Protein AF-A0A7X7FCU6-F1 (afdb_monomer)

Radius of gyration: 30.04 Å; Cα contacts (8 Å, |Δi|>4): 718; chains: 1; bounding box: 66×54×107 Å

Structure (mmCIF, N/CA/C/O backbone):
data_AF-A0A7X7FCU6-F1
#
_entry.id   AF-A0A7X7FCU6-F1
#
loop_
_atom_site.group_PDB
_atom_site.id
_atom_site.type_symbol
_atom_site.label_atom_id
_atom_site.label_alt_id
_atom_site.label_comp_id
_atom_site.label_asym_id
_atom_site.label_entity_id
_atom_site.label_seq_id
_atom_site.pdbx_PDB_ins_code
_atom_site.Cartn_x
_atom_site.Cartn_y
_atom_site.Cartn_z
_atom_site.occupancy
_atom_site.B_iso_or_equiv
_atom_site.auth_seq_id
_atom_site.auth_comp_id
_atom_site.auth_asym_id
_atom_site.auth_atom_id
_atom_site.pdbx_PDB_model_num
ATOM 1 N N . MET A 1 1 ? 33.255 39.180 -41.221 1.00 35.75 1 MET A N 1
ATOM 2 C CA . MET A 1 1 ? 31.821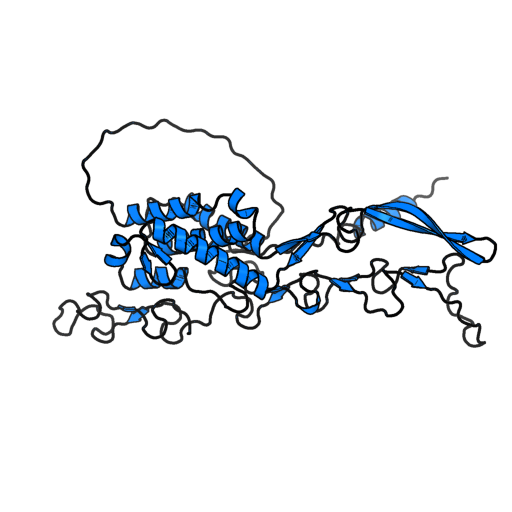 39.451 -41.461 1.00 35.75 1 MET A CA 1
ATOM 3 C C . MET A 1 1 ? 31.044 38.322 -40.812 1.00 35.75 1 MET A C 1
ATOM 5 O O . MET A 1 1 ? 31.053 37.208 -41.315 1.00 35.75 1 MET A O 1
ATOM 9 N N . SER A 1 2 ? 30.526 38.581 -39.615 1.00 33.03 2 SER A N 1
ATOM 10 C CA . SER A 1 2 ? 30.066 37.566 -38.664 1.00 33.03 2 SER A CA 1
ATOM 11 C C . SER A 1 2 ? 28.538 37.571 -38.629 1.00 33.03 2 SER A C 1
ATOM 13 O O . SER A 1 2 ? 27.945 38.571 -38.236 1.00 33.03 2 SER A O 1
ATOM 15 N N . HIS A 1 3 ? 27.906 36.486 -39.081 1.00 32.19 3 HIS A N 1
ATOM 16 C CA . HIS A 1 3 ? 26.445 36.361 -39.124 1.00 32.19 3 HIS A CA 1
ATOM 17 C C . HIS A 1 3 ? 25.851 36.168 -37.709 1.00 32.19 3 HIS A C 1
ATOM 19 O O . HIS A 1 3 ? 26.297 35.272 -36.987 1.00 32.19 3 HIS A O 1
ATOM 25 N N . PRO A 1 4 ? 24.833 36.954 -37.302 1.00 35.62 4 PRO A N 1
ATOM 26 C CA . PRO A 1 4 ? 24.289 36.946 -35.940 1.00 35.62 4 PRO A CA 1
ATOM 27 C C . PRO A 1 4 ? 23.236 35.853 -35.643 1.00 35.62 4 PRO A C 1
ATOM 29 O O . PRO A 1 4 ? 22.741 35.789 -34.518 1.00 35.62 4 PRO A O 1
ATOM 32 N N . ASP A 1 5 ? 22.914 34.955 -36.580 1.00 48.19 5 ASP A N 1
ATOM 33 C CA . ASP A 1 5 ? 21.757 34.047 -36.433 1.00 48.19 5 ASP A CA 1
ATOM 34 C C . ASP A 1 5 ? 22.058 32.641 -35.891 1.00 48.19 5 ASP A C 1
ATOM 36 O O . ASP A 1 5 ? 21.143 31.918 -35.494 1.00 48.19 5 ASP A O 1
ATOM 40 N N . PHE A 1 6 ? 23.327 32.243 -35.762 1.00 38.38 6 PHE A N 1
ATOM 41 C CA . PHE A 1 6 ? 23.652 30.882 -35.307 1.00 38.38 6 PHE A CA 1
ATOM 42 C C . PHE A 1 6 ? 23.440 30.680 -33.795 1.00 38.38 6 PHE A C 1
ATOM 44 O O . PHE A 1 6 ? 23.100 29.590 -33.338 1.00 38.38 6 PHE A O 1
ATOM 51 N N . ARG A 1 7 ? 23.571 31.748 -32.995 1.00 36.94 7 ARG A N 1
ATOM 52 C CA . ARG A 1 7 ? 23.389 31.679 -31.534 1.00 36.94 7 ARG A CA 1
ATOM 53 C C . ARG A 1 7 ? 21.927 31.504 -31.117 1.00 36.94 7 ARG A C 1
ATOM 55 O O . ARG A 1 7 ? 21.678 30.833 -30.125 1.00 36.94 7 ARG A O 1
ATOM 62 N N . LYS A 1 8 ? 20.959 32.021 -31.883 1.00 34.19 8 LYS A N 1
ATOM 63 C CA . LYS A 1 8 ? 19.527 31.895 -31.546 1.00 34.19 8 LYS A CA 1
ATOM 64 C C . LYS A 1 8 ? 18.968 30.497 -31.836 1.00 34.19 8 LYS A C 1
ATOM 66 O O . LYS A 1 8 ? 18.122 30.018 -31.084 1.00 34.19 8 LYS A O 1
ATOM 71 N N . ILE A 1 9 ? 19.487 29.807 -32.855 1.00 43.06 9 ILE A N 1
ATOM 72 C CA . ILE A 1 9 ? 19.059 28.441 -33.209 1.00 43.06 9 ILE A CA 1
ATOM 73 C C . ILE A 1 9 ? 19.602 27.414 -32.201 1.00 43.06 9 ILE A C 1
ATOM 75 O O . ILE A 1 9 ? 18.880 26.502 -31.796 1.00 43.06 9 ILE A O 1
ATOM 79 N N . VAL A 1 10 ? 20.830 27.606 -31.703 1.00 36.69 10 VAL A N 1
ATOM 80 C CA . VAL A 1 10 ? 21.407 26.749 -30.649 1.00 36.69 10 VAL A CA 1
ATOM 81 C C . VAL A 1 10 ? 20.694 26.954 -29.302 1.00 36.69 10 VAL A C 1
ATOM 83 O O . VAL A 1 10 ? 20.497 25.990 -28.564 1.00 36.69 10 VAL A O 1
ATOM 86 N N . SER A 1 11 ? 20.213 28.166 -29.004 1.00 32.97 11 SER A N 1
ATOM 87 C CA . SER A 1 11 ? 19.440 28.437 -27.784 1.00 32.97 11 SER A CA 1
ATOM 88 C C . SER A 1 11 ? 18.011 27.874 -27.813 1.00 32.97 11 SER A C 1
ATOM 90 O O . SER A 1 11 ? 17.532 27.426 -26.774 1.00 32.97 11 SER A O 1
ATOM 92 N N . LEU A 1 12 ? 17.340 27.817 -28.974 1.00 28.80 12 LEU A N 1
ATOM 93 C CA . LEU A 1 12 ? 16.020 27.170 -29.081 1.00 28.80 12 LEU A CA 1
ATOM 94 C C . LEU A 1 12 ? 16.107 25.632 -29.090 1.00 28.80 12 LEU A C 1
ATOM 96 O O . LEU A 1 12 ? 15.245 24.970 -28.513 1.00 28.80 12 LEU A O 1
ATOM 100 N N . ALA A 1 13 ? 17.161 25.052 -29.675 1.00 30.17 13 ALA A N 1
ATOM 101 C CA . ALA A 1 13 ? 17.381 23.603 -29.650 1.00 30.17 13 ALA A CA 1
ATOM 102 C C . ALA A 1 13 ? 17.788 23.088 -28.254 1.00 30.17 13 ALA A C 1
ATOM 104 O O . ALA A 1 13 ? 17.401 21.986 -27.866 1.00 30.17 13 ALA A O 1
ATOM 105 N N . ALA A 1 14 ? 18.493 23.903 -27.460 1.00 28.39 14 ALA A N 1
ATOM 106 C CA . ALA A 1 14 ? 18.814 23.589 -26.066 1.00 28.39 14 ALA A CA 1
ATOM 107 C C . ALA A 1 14 ? 17.601 23.715 -25.118 1.00 28.39 14 ALA A C 1
ATOM 109 O O . ALA A 1 14 ? 17.556 23.038 -24.093 1.00 28.39 14 ALA A O 1
ATOM 110 N N . ALA A 1 15 ? 16.589 24.517 -25.471 1.00 26.52 15 ALA A N 1
ATOM 111 C CA . ALA A 1 15 ? 15.377 24.689 -24.666 1.00 26.52 15 ALA A CA 1
ATOM 112 C C . ALA A 1 15 ? 14.329 23.569 -24.859 1.00 26.52 15 ALA A C 1
ATOM 114 O O . ALA A 1 15 ? 13.521 23.334 -23.965 1.00 26.52 15 ALA A O 1
ATOM 115 N N . CYS A 1 16 ? 14.357 22.828 -25.975 1.00 26.45 16 CYS A N 1
ATOM 116 C CA . CYS A 1 16 ? 13.448 21.691 -26.210 1.00 26.45 16 CYS A CA 1
ATOM 117 C C . CYS A 1 16 ? 13.990 20.326 -25.738 1.00 26.45 16 CYS A C 1
ATOM 119 O O . CYS A 1 16 ? 13.236 19.356 -25.689 1.00 26.45 16 CYS A O 1
ATOM 121 N N . LEU A 1 17 ? 15.267 20.230 -25.353 1.00 28.34 17 LEU A N 1
ATOM 122 C CA . LEU A 1 17 ? 15.892 18.979 -24.891 1.00 28.34 17 LEU A CA 1
ATOM 123 C C . LEU A 1 17 ? 15.800 18.745 -23.371 1.00 28.34 17 LEU A C 1
ATOM 125 O O . LEU A 1 17 ? 16.254 17.712 -22.885 1.00 28.34 17 LEU A O 1
ATOM 129 N N . LEU A 1 18 ? 15.156 19.645 -22.620 1.00 30.62 18 LEU A N 1
ATOM 130 C CA . LEU A 1 18 ? 15.002 19.547 -21.159 1.00 30.62 18 LEU A CA 1
ATOM 131 C C . LEU A 1 18 ? 13.584 19.170 -20.682 1.00 30.62 18 LEU A C 1
ATOM 133 O O . LEU A 1 18 ? 13.337 19.140 -19.481 1.00 30.62 18 LEU A O 1
ATOM 137 N N . ALA A 1 19 ? 12.660 18.816 -21.584 1.00 30.84 19 ALA A N 1
ATOM 138 C CA . ALA A 1 19 ? 11.262 18.508 -21.236 1.00 30.84 19 ALA A CA 1
ATOM 139 C C . ALA A 1 19 ? 10.865 17.017 -21.332 1.00 30.84 19 ALA A C 1
ATOM 141 O O . ALA A 1 19 ? 9.687 16.688 -21.252 1.00 30.84 19 ALA A O 1
ATOM 142 N N . CYS A 1 20 ? 11.817 16.090 -21.480 1.00 32.16 20 CYS A N 1
ATOM 143 C CA . CYS A 1 20 ? 11.556 14.640 -21.428 1.00 32.16 20 CYS A CA 1
ATOM 144 C C . CYS A 1 20 ? 12.294 13.959 -20.268 1.00 32.16 20 CYS A C 1
ATOM 146 O O . CYS A 1 20 ? 12.734 12.815 -20.369 1.00 32.16 20 CYS A O 1
ATOM 148 N N . GLY A 1 21 ? 12.405 14.651 -19.133 1.00 32.69 21 GLY A N 1
ATOM 149 C CA . GLY A 1 21 ? 12.575 13.964 -17.863 1.00 32.69 21 GLY A CA 1
ATOM 150 C C . GLY A 1 21 ? 11.294 13.186 -17.585 1.00 32.69 21 GLY A C 1
ATOM 151 O O . GLY A 1 21 ? 10.327 13.754 -17.090 1.00 32.69 21 GLY A O 1
ATOM 152 N N . ALA A 1 22 ? 11.261 11.898 -17.932 1.00 39.56 22 ALA A N 1
ATOM 153 C CA . ALA A 1 22 ? 10.244 10.978 -17.444 1.00 39.56 22 ALA A CA 1
ATOM 154 C C . ALA A 1 22 ? 10.436 10.827 -15.929 1.00 39.56 22 ALA A C 1
ATOM 156 O O . ALA A 1 22 ? 11.054 9.873 -15.452 1.00 39.56 22 ALA A O 1
ATOM 157 N N . ILE A 1 23 ? 9.946 11.813 -15.174 1.00 38.31 23 ILE A N 1
ATOM 158 C CA . ILE A 1 23 ? 9.822 11.739 -13.727 1.00 38.31 23 ILE A CA 1
ATOM 159 C C . ILE A 1 23 ? 8.982 10.490 -13.487 1.00 38.31 23 ILE A C 1
ATOM 161 O O . ILE A 1 23 ? 7.818 10.421 -13.884 1.00 38.31 23 ILE A O 1
ATOM 165 N N . ALA A 1 24 ? 9.596 9.457 -12.908 1.00 42.31 24 ALA A N 1
ATOM 166 C CA . ALA A 1 24 ? 8.836 8.387 -12.297 1.00 42.31 24 ALA A CA 1
ATOM 167 C C . ALA A 1 24 ? 7.866 9.075 -11.343 1.00 42.31 24 ALA A C 1
ATOM 169 O O . ALA A 1 24 ? 8.321 9.655 -10.362 1.00 42.31 24 ALA A O 1
ATOM 170 N N . GLN A 1 25 ? 6.572 9.095 -11.668 1.00 53.72 25 GLN A N 1
ATOM 171 C CA . GLN A 1 25 ? 5.583 9.602 -10.734 1.00 53.72 25 GLN A CA 1
ATOM 172 C C . 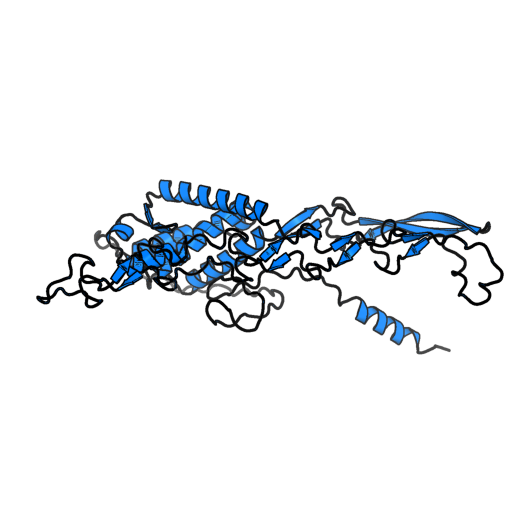GLN A 1 25 ? 5.650 8.674 -9.526 1.00 53.72 25 GLN A C 1
ATOM 174 O O . GLN A 1 25 ? 5.141 7.550 -9.554 1.00 53.72 25 GLN A O 1
ATOM 179 N N . SER A 1 26 ? 6.378 9.116 -8.502 1.00 59.16 26 SER A N 1
ATOM 180 C CA . SER A 1 26 ? 6.321 8.535 -7.177 1.00 59.16 26 SER A CA 1
ATOM 181 C C . SER A 1 26 ? 4.860 8.515 -6.755 1.00 59.16 26 SER A C 1
ATOM 183 O O . SER A 1 26 ? 4.061 9.362 -7.171 1.00 59.16 26 SER A O 1
ATOM 185 N N . LEU A 1 27 ? 4.478 7.515 -5.966 1.00 69.00 27 LEU A N 1
ATOM 186 C CA . LEU A 1 27 ? 3.142 7.507 -5.395 1.00 69.00 27 LEU A CA 1
ATOM 187 C C . LEU A 1 27 ? 2.974 8.812 -4.615 1.00 69.00 27 LEU A C 1
ATOM 189 O O . LEU A 1 27 ? 3.807 9.141 -3.767 1.00 69.00 27 LEU A O 1
ATOM 193 N N . VAL A 1 28 ? 1.914 9.563 -4.911 1.00 76.50 28 VAL A N 1
ATOM 194 C CA . VAL A 1 28 ? 1.540 10.719 -4.099 1.00 76.50 28 VAL A CA 1
ATOM 195 C C . VAL A 1 28 ? 0.860 10.156 -2.863 1.00 76.50 28 VAL A C 1
ATOM 197 O O . VAL A 1 28 ? -0.347 9.937 -2.843 1.00 76.50 28 VAL A O 1
ATOM 200 N N . VAL A 1 29 ? 1.659 9.829 -1.855 1.00 80.06 29 VAL A N 1
ATOM 201 C CA . VAL A 1 29 ? 1.170 9.286 -0.591 1.00 80.06 29 VAL A CA 1
ATOM 202 C C . VAL A 1 29 ? 0.922 10.444 0.365 1.00 80.06 29 VAL A C 1
ATOM 204 O O . VAL A 1 29 ? 1.811 11.254 0.610 1.00 80.06 29 VAL A O 1
ATOM 207 N N . CYS A 1 30 ? -0.292 10.534 0.900 1.00 81.12 30 CYS A N 1
ATOM 208 C CA . CYS A 1 30 ? -0.664 11.579 1.841 1.00 81.12 30 CYS A CA 1
ATOM 209 C C . CYS A 1 30 ? 0.222 11.515 3.096 1.00 81.12 30 CYS A C 1
ATOM 211 O O . CYS A 1 30 ? 0.239 10.474 3.755 1.00 81.12 30 CYS A O 1
ATOM 213 N N . PRO A 1 31 ? 0.891 12.608 3.499 1.00 77.75 31 PRO A N 1
ATOM 214 C CA . PRO A 1 31 ? 1.738 12.600 4.693 1.00 77.75 31 PRO A CA 1
ATOM 215 C C . PRO A 1 31 ? 0.930 12.458 5.992 1.00 77.75 31 PRO A C 1
ATOM 217 O O . PRO A 1 31 ? 1.468 12.032 7.006 1.00 77.75 31 PRO A O 1
ATOM 220 N N . ALA A 1 32 ? -0.368 12.782 5.966 1.00 80.25 32 ALA A N 1
ATOM 221 C CA . ALA A 1 32 ? -1.230 12.744 7.146 1.00 80.25 32 ALA A CA 1
ATOM 222 C C . ALA A 1 32 ? -1.900 11.385 7.389 1.00 80.25 32 ALA A C 1
ATOM 224 O O . ALA A 1 32 ? -2.188 11.051 8.532 1.00 80.25 32 ALA A O 1
ATOM 225 N N . CYS A 1 33 ? -2.198 10.614 6.336 1.00 78.56 33 CYS A N 1
ATOM 226 C CA . CYS A 1 33 ? -2.900 9.330 6.478 1.00 78.56 33 CYS A CA 1
ATOM 227 C C . CYS A 1 33 ? -2.244 8.163 5.731 1.00 78.56 33 CYS A C 1
ATOM 229 O O . CYS A 1 33 ? -2.727 7.034 5.818 1.00 78.56 33 CYS A O 1
ATOM 231 N N . SER A 1 34 ? -1.151 8.412 5.009 1.00 79.44 34 SER A N 1
ATOM 232 C CA . SER A 1 34 ? -0.426 7.443 4.179 1.00 79.44 34 SER A CA 1
ATOM 233 C C . SER A 1 34 ? -1.253 6.773 3.080 1.00 79.44 34 SER A C 1
ATOM 235 O O . SER A 1 34 ? -0.840 5.756 2.522 1.00 79.44 34 SER A O 1
ATOM 237 N N . HIS A 1 35 ? -2.408 7.350 2.750 1.00 76.56 35 HIS A N 1
ATOM 238 C CA . HIS A 1 35 ? -3.234 6.903 1.643 1.00 76.56 35 HIS A CA 1
ATOM 239 C C . HIS A 1 35 ? -2.685 7.442 0.321 1.00 76.56 35 HIS A C 1
ATOM 241 O O . HIS A 1 35 ? -2.213 8.579 0.252 1.00 76.56 35 HIS A O 1
ATOM 247 N N . GLU A 1 36 ? -2.736 6.633 -0.731 1.00 77.19 36 GLU A N 1
ATOM 248 C CA . GLU A 1 36 ? -2.308 7.063 -2.055 1.00 77.19 36 GLU A CA 1
ATOM 249 C C . GLU A 1 36 ? -3.376 7.924 -2.721 1.00 77.19 36 GLU A C 1
ATOM 251 O O . GLU A 1 36 ? -4.536 7.546 -2.808 1.00 77.19 36 GLU A O 1
ATOM 256 N N . SER A 1 37 ? -2.976 9.087 -3.215 1.00 70.62 37 SER A N 1
ATOM 257 C CA . SER A 1 37 ? -3.841 9.957 -3.989 1.00 70.62 37 SER A CA 1
ATOM 258 C C . SER A 1 37 ? -3.637 9.739 -5.483 1.00 70.62 37 SER A C 1
ATOM 260 O O . SER A 1 37 ? -2.508 9.614 -5.969 1.00 70.62 37 SER A O 1
ATOM 262 N N . SER A 1 38 ? -4.738 9.799 -6.231 1.00 63.12 38 SER A N 1
ATOM 263 C CA . SER A 1 38 ? -4.733 9.903 -7.691 1.00 63.12 38 SER A CA 1
ATOM 264 C C . SER A 1 38 ? -4.234 11.267 -8.204 1.00 63.12 38 SER A C 1
ATOM 266 O O . SER A 1 38 ? -4.172 11.471 -9.412 1.00 63.12 38 SER A O 1
ATOM 268 N N . GLY A 1 39 ? -3.897 12.207 -7.310 1.00 64.50 39 GLY A N 1
ATOM 269 C CA . GLY A 1 39 ? -3.479 13.578 -7.621 1.00 64.50 39 GLY A CA 1
ATOM 270 C C . GLY A 1 39 ? -4.466 14.632 -7.099 1.00 64.50 39 GLY A C 1
ATOM 271 O O . GLY A 1 39 ? -5.566 14.307 -6.662 1.00 64.50 39 GLY A O 1
ATOM 272 N N . GLY A 1 40 ? -4.059 15.906 -7.115 1.00 70.06 40 GLY A N 1
ATOM 273 C CA . GLY A 1 40 ? -4.840 17.039 -6.592 1.00 70.06 40 GLY A CA 1
ATOM 274 C C . GLY A 1 40 ? -4.137 17.782 -5.452 1.00 70.06 40 GLY A C 1
ATOM 275 O O . GLY A 1 40 ? -3.024 17.431 -5.070 1.00 70.06 40 GLY A O 1
ATOM 276 N N . ASN A 1 41 ? -4.778 18.829 -4.924 1.00 81.31 41 ASN A N 1
ATOM 277 C CA . ASN A 1 41 ? -4.232 19.617 -3.808 1.00 81.31 41 ASN A CA 1
ATOM 278 C C . ASN A 1 41 ? -4.579 19.020 -2.431 1.00 81.31 41 ASN A C 1
ATOM 280 O O . ASN A 1 41 ? -3.946 19.380 -1.445 1.00 81.31 41 ASN A O 1
ATOM 284 N N . PHE A 1 42 ? -5.557 18.109 -2.362 1.00 81.50 42 PHE A N 1
ATOM 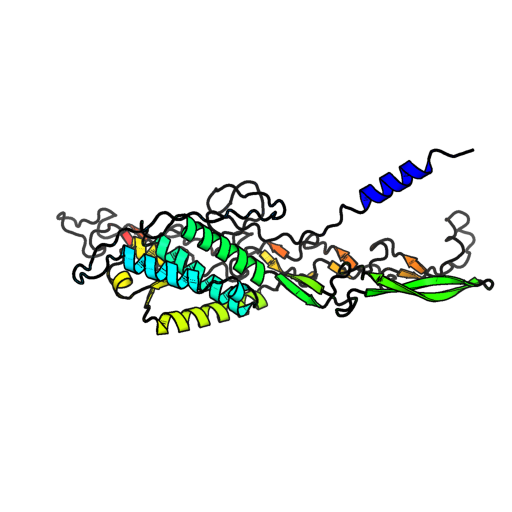285 C CA . PHE A 1 42 ? -6.055 17.510 -1.121 1.00 81.50 42 PHE A CA 1
ATOM 286 C C . PHE A 1 42 ? -6.176 15.989 -1.242 1.00 81.50 42 PHE A C 1
ATOM 288 O O . PHE A 1 42 ? -6.428 15.448 -2.320 1.00 81.50 42 PHE A O 1
ATOM 295 N N . CYS A 1 43 ? -5.993 15.295 -0.123 1.00 79.31 43 CYS A N 1
ATOM 296 C CA . CYS A 1 43 ? -6.143 13.856 -0.005 1.00 79.31 43 CYS A CA 1
ATOM 297 C C . CYS A 1 43 ? -7.623 13.482 -0.081 1.00 79.31 43 CYS A C 1
ATOM 299 O O . CYS A 1 43 ? -8.413 13.924 0.746 1.00 79.31 43 CYS A O 1
ATOM 301 N N . GLN A 1 44 ? -7.991 12.614 -1.021 1.00 76.25 44 GLN A N 1
ATOM 302 C CA . GLN A 1 44 ? -9.372 12.138 -1.156 1.00 76.25 44 GLN A CA 1
ATOM 303 C C . GLN A 1 44 ? -9.829 11.249 0.014 1.00 76.25 44 GLN A C 1
ATOM 305 O O . GLN A 1 44 ? -11.025 11.068 0.199 1.00 76.25 44 GLN A O 1
ATOM 310 N N . HIS A 1 45 ? -8.891 10.720 0.809 1.00 76.19 45 HIS A N 1
ATOM 311 C CA . HIS A 1 45 ? -9.193 9.886 1.973 1.00 76.19 45 HIS A CA 1
ATOM 312 C C . HIS A 1 45 ? -9.406 10.712 3.255 1.00 76.19 45 HIS A C 1
ATOM 314 O O . HIS A 1 45 ? -10.411 10.538 3.932 1.00 76.19 45 HIS A O 1
ATOM 320 N N . CYS A 1 46 ? -8.486 11.622 3.607 1.00 79.75 46 CYS A N 1
ATOM 321 C CA . CYS A 1 46 ? -8.578 12.385 4.865 1.00 79.75 46 CYS A CA 1
ATOM 322 C C . CYS A 1 46 ? -8.772 13.900 4.706 1.00 79.75 46 CYS A C 1
ATOM 324 O O . CYS A 1 46 ? -8.808 14.610 5.705 1.00 79.75 46 CYS A O 1
ATOM 326 N N . GLY A 1 47 ? -8.824 14.424 3.480 1.00 80.12 47 GLY A N 1
ATOM 327 C CA . GLY A 1 47 ? -8.957 15.860 3.209 1.00 80.12 47 GLY A CA 1
ATOM 328 C C . GLY A 1 47 ? -7.696 16.698 3.457 1.00 80.12 47 GLY A C 1
ATOM 329 O O . GLY A 1 47 ? -7.692 17.880 3.130 1.00 80.12 47 GLY A O 1
ATOM 330 N N . ALA A 1 48 ? -6.613 16.124 3.994 1.00 83.25 48 ALA A N 1
ATOM 331 C CA . ALA A 1 48 ? -5.372 16.859 4.253 1.00 83.25 48 ALA A CA 1
ATOM 332 C C . ALA A 1 48 ? -4.693 17.331 2.951 1.00 83.25 48 ALA A C 1
ATOM 334 O O . ALA A 1 48 ? -4.765 16.620 1.944 1.00 83.25 48 ALA A O 1
ATOM 335 N N . PRO A 1 49 ? -3.999 18.482 2.946 1.00 81.81 49 PRO A N 1
ATOM 336 C CA . PRO A 1 49 ? -3.284 18.956 1.767 1.00 81.81 49 PRO A CA 1
ATOM 337 C C . PRO A 1 49 ? -2.184 17.970 1.335 1.00 81.81 49 PRO A C 1
ATOM 339 O O . PRO A 1 49 ? -1.500 17.367 2.163 1.00 81.81 49 PRO A O 1
ATOM 342 N N . LEU A 1 50 ? -2.028 17.791 0.022 1.00 74.25 50 LEU A N 1
ATOM 343 C CA . LEU A 1 50 ? -0.966 16.987 -0.584 1.00 74.25 50 LEU A CA 1
ATOM 344 C C . LEU A 1 50 ? 0.124 17.933 -1.086 1.00 74.25 50 LEU A C 1
ATOM 346 O O . LEU A 1 50 ? -0.114 18.718 -2.005 1.00 74.25 50 LEU A O 1
ATOM 350 N N . GLU A 1 51 ? 1.318 17.879 -0.498 1.00 62.78 51 GLU A N 1
ATOM 351 C CA . GLU A 1 51 ? 2.439 18.676 -0.998 1.00 62.78 51 GLU A CA 1
ATOM 352 C C . GLU A 1 51 ? 2.858 18.190 -2.397 1.00 62.78 51 GLU A C 1
ATOM 354 O O . GLU A 1 51 ? 3.115 17.003 -2.618 1.00 62.78 51 GLU A O 1
ATOM 359 N N . LYS A 1 52 ? 2.925 19.112 -3.367 1.00 48.31 52 LYS A N 1
ATOM 360 C CA . LYS A 1 52 ? 3.464 18.839 -4.707 1.00 48.31 52 LYS A CA 1
ATOM 361 C C . LYS A 1 52 ? 4.980 18.719 -4.584 1.00 48.31 52 LYS A C 1
ATOM 363 O O . LYS A 1 52 ? 5.651 19.685 -4.242 1.00 48.31 52 LYS A O 1
ATOM 368 N N . THR A 1 53 ? 5.517 17.533 -4.838 1.00 39.25 53 THR A N 1
ATOM 369 C CA . THR A 1 53 ? 6.931 17.213 -4.624 1.00 39.25 53 THR A CA 1
ATOM 370 C C . THR A 1 53 ? 7.834 18.072 -5.521 1.00 39.25 53 THR A C 1
ATOM 372 O O . THR A 1 53 ? 7.900 17.856 -6.729 1.00 39.25 53 THR A O 1
ATOM 375 N N . ALA A 1 54 ? 8.556 19.029 -4.935 1.00 26.83 54 ALA A N 1
ATOM 376 C CA . ALA A 1 54 ? 9.831 19.499 -5.467 1.00 26.83 54 ALA A CA 1
ATOM 377 C C . ALA A 1 54 ? 10.940 18.594 -4.907 1.00 26.83 54 ALA A C 1
ATOM 379 O O . ALA A 1 54 ? 10.862 18.136 -3.768 1.00 26.83 54 ALA A O 1
ATOM 380 N N . ALA A 1 55 ? 11.934 18.291 -5.739 1.00 28.91 55 ALA A N 1
ATOM 381 C CA . ALA A 1 55 ? 13.038 17.391 -5.431 1.00 28.91 55 ALA A CA 1
ATOM 382 C C . ALA A 1 55 ? 13.702 17.704 -4.078 1.00 28.91 55 ALA A C 1
ATOM 384 O O . ALA A 1 55 ? 13.966 18.860 -3.748 1.00 28.91 55 ALA A O 1
ATOM 385 N N . ALA A 1 56 ? 13.986 16.643 -3.322 1.00 27.89 56 ALA A N 1
ATOM 386 C CA . ALA A 1 56 ? 14.673 16.694 -2.043 1.00 27.89 56 ALA A CA 1
ATOM 387 C C . ALA A 1 56 ? 15.987 17.487 -2.139 1.00 27.89 56 ALA A C 1
ATOM 389 O O . ALA A 1 56 ? 16.897 17.112 -2.877 1.00 27.89 56 ALA A O 1
ATOM 390 N N . SER A 1 57 ? 16.096 18.552 -1.345 1.00 26.39 57 SER A N 1
ATOM 391 C CA . SER A 1 57 ? 17.376 19.132 -0.949 1.00 26.39 57 SER A CA 1
ATOM 392 C C . SER A 1 57 ? 17.532 18.896 0.546 1.00 26.39 57 SER A C 1
ATOM 394 O O . SER A 1 57 ? 16.731 19.374 1.351 1.00 26.39 57 SER A O 1
ATOM 396 N N . ALA A 1 58 ? 18.521 18.076 0.889 1.00 31.59 58 ALA A N 1
ATOM 397 C CA . ALA A 1 58 ? 18.885 17.746 2.253 1.00 31.59 58 ALA A CA 1
ATOM 398 C C . ALA A 1 58 ? 19.237 19.019 3.032 1.00 31.59 58 ALA A C 1
ATOM 400 O O . ALA A 1 58 ? 20.100 19.793 2.618 1.00 31.59 58 ALA A O 1
ATOM 401 N N . ARG A 1 59 ? 18.608 19.210 4.192 1.00 27.88 59 ARG A N 1
ATOM 402 C CA . ARG A 1 59 ? 19.128 20.093 5.237 1.00 27.88 59 ARG A CA 1
ATOM 403 C C . ARG A 1 59 ? 19.175 19.315 6.543 1.00 27.88 59 ARG A C 1
ATOM 405 O O . ARG A 1 59 ? 18.137 18.957 7.086 1.00 27.88 59 ARG A O 1
ATOM 412 N N . ASN A 1 60 ? 20.394 19.061 7.010 1.00 37.62 60 ASN A N 1
ATOM 413 C CA . ASN A 1 60 ? 20.668 18.756 8.410 1.00 37.62 60 ASN A CA 1
ATOM 414 C C . ASN A 1 60 ? 20.310 19.975 9.268 1.00 37.62 60 ASN A C 1
ATOM 416 O O . ASN A 1 60 ? 20.582 21.106 8.853 1.00 37.62 60 ASN A O 1
ATOM 420 N N . PRO A 1 61 ? 19.844 19.745 10.499 1.00 35.34 61 PRO A N 1
ATOM 421 C CA . PRO A 1 61 ? 20.320 20.551 11.610 1.00 35.34 61 PRO A CA 1
ATOM 422 C C . PRO A 1 61 ? 21.036 19.684 12.643 1.00 35.34 61 PRO A C 1
ATOM 424 O O . PRO A 1 61 ? 20.614 18.578 12.979 1.00 35.34 61 PRO A O 1
ATOM 427 N N . ALA A 1 62 ? 22.160 20.229 13.093 1.00 26.98 62 ALA A N 1
ATOM 428 C CA . ALA A 1 62 ? 22.994 19.723 14.159 1.00 26.98 62 ALA A CA 1
ATOM 429 C C . ALA A 1 62 ? 22.249 19.672 15.501 1.00 26.98 62 ALA A C 1
ATOM 431 O O . ALA A 1 62 ? 21.281 20.395 15.734 1.00 26.98 62 ALA A O 1
ATOM 432 N N . ALA A 1 63 ? 22.748 18.782 16.350 1.00 28.75 63 ALA A N 1
ATOM 433 C CA . ALA A 1 63 ? 22.327 18.540 17.715 1.00 28.75 63 ALA A CA 1
ATOM 434 C C . ALA A 1 63 ? 22.542 19.748 18.636 1.00 28.75 63 ALA A C 1
ATOM 436 O O . ALA A 1 63 ? 23.538 20.449 18.496 1.00 28.75 63 ALA A O 1
ATOM 437 N N . GLU A 1 64 ? 21.680 19.871 19.645 1.00 27.95 64 GLU A N 1
ATOM 438 C CA . GLU A 1 64 ? 22.037 20.380 20.971 1.00 27.95 64 GLU A CA 1
ATOM 439 C C . GLU A 1 64 ? 21.060 19.795 22.006 1.00 27.95 64 GLU A C 1
ATOM 441 O O . GLU A 1 64 ? 19.841 19.929 21.892 1.00 27.95 64 GLU A O 1
ATOM 446 N N . THR A 1 65 ? 21.612 19.081 22.987 1.00 31.61 65 THR A N 1
ATOM 447 C CA . THR A 1 65 ? 20.901 18.422 24.093 1.00 31.61 65 THR A CA 1
ATOM 448 C C . THR A 1 65 ? 21.161 19.213 25.378 1.00 31.61 65 THR A C 1
ATOM 450 O O . THR A 1 65 ? 22.328 19.502 25.646 1.00 31.61 65 THR A O 1
ATOM 453 N N . PRO A 1 66 ? 20.161 19.495 26.231 1.00 32.50 66 PRO A N 1
ATOM 454 C CA . PRO A 1 66 ? 20.397 19.821 27.635 1.00 32.50 66 PRO A CA 1
ATOM 455 C C . PRO A 1 66 ? 20.296 18.568 28.535 1.00 32.50 66 PRO A C 1
ATOM 457 O O . PRO A 1 66 ? 19.625 17.598 28.173 1.00 32.50 66 PRO A O 1
ATOM 460 N N . PRO A 1 67 ? 20.983 18.555 29.692 1.00 32.56 67 PRO A N 1
ATOM 461 C CA . PRO A 1 67 ? 21.230 17.346 30.472 1.00 32.56 67 PRO A CA 1
ATOM 462 C C . PRO A 1 67 ? 20.009 16.871 31.267 1.00 32.56 67 PRO A C 1
ATOM 464 O O . PRO A 1 67 ? 19.197 17.659 31.746 1.00 32.56 67 PRO A O 1
ATOM 467 N N . ALA A 1 68 ? 19.934 15.548 31.417 1.00 30.73 68 ALA A N 1
ATOM 468 C CA . ALA A 1 68 ? 18.970 14.838 32.239 1.00 30.73 68 ALA A CA 1
ATOM 469 C C . ALA A 1 68 ? 19.333 14.934 33.728 1.00 30.73 68 ALA A C 1
ATOM 471 O O . ALA A 1 68 ? 20.475 14.679 34.112 1.00 30.73 68 ALA A O 1
ATOM 472 N N . GLU A 1 69 ? 18.337 15.237 34.555 1.00 29.45 69 GLU A N 1
ATOM 473 C CA . GLU A 1 69 ? 18.405 15.109 36.007 1.00 29.45 69 GLU A CA 1
ATOM 474 C C . GLU A 1 69 ? 17.759 13.774 36.408 1.00 29.45 69 GLU A C 1
ATOM 476 O O . GLU A 1 69 ? 16.663 13.427 35.963 1.00 29.45 69 GLU A O 1
ATOM 481 N N . ALA A 1 70 ? 18.508 12.974 37.164 1.00 33.25 70 ALA A N 1
ATOM 482 C CA . ALA A 1 70 ? 18.168 11.604 37.515 1.00 33.25 70 ALA A CA 1
ATOM 483 C C . ALA A 1 70 ? 17.189 11.549 38.697 1.00 33.25 70 ALA A C 1
ATOM 485 O O . ALA A 1 70 ? 17.422 12.178 39.726 1.00 33.25 70 ALA A O 1
ATOM 486 N N . ALA A 1 71 ? 16.164 10.703 38.588 1.00 31.03 71 ALA A N 1
ATOM 487 C CA . ALA A 1 71 ? 15.382 10.230 39.726 1.00 31.03 71 ALA A CA 1
ATOM 488 C C . ALA A 1 71 ? 15.452 8.695 39.797 1.00 31.03 71 ALA A C 1
ATOM 490 O O . ALA A 1 71 ? 15.317 8.000 38.789 1.00 31.03 71 ALA A O 1
ATOM 491 N N . ALA A 1 72 ? 15.735 8.198 41.002 1.00 28.98 72 ALA A N 1
ATOM 492 C CA . ALA A 1 72 ? 15.896 6.793 41.371 1.00 28.98 72 ALA A CA 1
ATOM 493 C C . ALA A 1 72 ? 14.529 6.058 41.461 1.00 28.98 72 ALA A C 1
ATOM 495 O O . ALA A 1 72 ? 13.487 6.707 41.389 1.00 28.98 72 ALA A O 1
ATOM 496 N N . PRO A 1 73 ? 14.509 4.713 41.566 1.00 37.97 73 PRO A N 1
ATOM 497 C CA . PRO A 1 73 ? 13.421 3.883 41.063 1.00 37.97 73 PRO A CA 1
ATOM 498 C C . PRO A 1 73 ? 12.262 3.758 42.056 1.00 37.97 73 PRO A C 1
ATOM 500 O O . PRO A 1 73 ? 12.463 3.403 43.216 1.00 37.97 73 PRO A O 1
ATOM 503 N N . GLU A 1 74 ? 11.040 3.956 41.566 1.00 29.33 74 GLU A N 1
ATOM 504 C CA . GLU A 1 74 ? 9.820 3.589 42.281 1.00 29.33 74 GLU A CA 1
ATOM 505 C C . GLU A 1 74 ? 9.231 2.282 41.744 1.00 29.33 74 GLU A C 1
ATOM 507 O O . GLU A 1 74 ? 9.380 1.904 40.581 1.00 29.33 74 GLU A O 1
ATOM 512 N N . ALA A 1 75 ? 8.616 1.558 42.671 1.00 31.69 75 ALA A N 1
ATOM 513 C CA . ALA A 1 75 ? 8.220 0.170 42.577 1.00 31.69 75 ALA A CA 1
ATOM 514 C C . ALA A 1 75 ? 7.229 -0.139 41.439 1.00 31.69 75 ALA A C 1
ATOM 516 O O . ALA A 1 75 ? 6.306 0.614 41.137 1.00 31.69 75 ALA A O 1
ATOM 517 N N . SER A 1 76 ? 7.418 -1.332 40.870 1.00 43.34 76 SER A N 1
ATOM 518 C CA . SER A 1 76 ? 6.606 -2.004 39.852 1.00 43.34 76 SER A CA 1
ATOM 519 C C . SER A 1 76 ? 5.094 -1.952 40.130 1.00 43.34 76 SER A C 1
ATOM 521 O O . SER A 1 76 ? 4.546 -2.823 40.810 1.00 43.34 76 SER A O 1
ATOM 523 N N . SER A 1 77 ? 4.411 -0.988 39.514 1.00 42.47 77 SER A N 1
ATOM 524 C CA . SER A 1 77 ? 2.996 -1.090 39.145 1.00 42.47 77 SER A CA 1
ATOM 525 C C . SER A 1 77 ? 2.907 -1.511 37.675 1.00 42.47 77 SER A C 1
ATOM 527 O O . SER A 1 77 ? 3.804 -1.217 36.882 1.00 42.47 77 SER A O 1
ATOM 529 N N . ALA A 1 78 ? 1.875 -2.276 37.309 1.00 47.41 78 ALA A N 1
ATOM 530 C CA . ALA A 1 78 ? 1.686 -2.693 35.922 1.00 47.41 78 ALA A CA 1
ATOM 531 C C . ALA A 1 78 ? 1.667 -1.452 35.002 1.00 47.41 78 ALA A C 1
ATOM 533 O O . ALA A 1 78 ? 0.995 -0.475 35.340 1.00 47.41 78 ALA A O 1
ATOM 534 N N . PRO A 1 79 ? 2.394 -1.461 33.868 1.00 62.28 79 PRO A N 1
ATOM 535 C CA . PRO A 1 79 ? 2.468 -0.301 32.987 1.00 62.28 79 PRO A CA 1
ATOM 536 C C . PRO A 1 79 ? 1.069 0.090 32.509 1.00 62.28 79 PRO A C 1
ATOM 538 O O . PRO A 1 79 ? 0.250 -0.775 32.184 1.00 62.28 79 PRO A O 1
ATOM 541 N N . ALA A 1 80 ? 0.789 1.394 32.443 1.00 80.00 80 ALA A N 1
ATOM 542 C CA . ALA A 1 80 ? -0.480 1.871 31.915 1.00 80.00 80 ALA A CA 1
ATOM 543 C C . ALA A 1 80 ? -0.654 1.370 30.469 1.00 80.00 80 ALA A C 1
ATOM 545 O O . ALA A 1 80 ? 0.313 1.266 29.713 1.00 80.00 80 ALA A O 1
ATOM 546 N N . ALA A 1 81 ? -1.891 1.092 30.043 1.00 83.06 81 ALA A N 1
ATOM 547 C CA . ALA A 1 81 ? -2.176 0.620 28.680 1.00 83.06 81 ALA A CA 1
ATOM 548 C C . ALA A 1 81 ? -1.553 1.526 27.591 1.00 83.06 81 ALA A C 1
ATOM 550 O O . ALA A 1 81 ? -1.104 1.054 26.547 1.00 83.06 81 ALA A O 1
ATOM 551 N N . ALA A 1 82 ? -1.462 2.830 27.864 1.00 84.12 82 ALA A N 1
ATOM 552 C CA . ALA A 1 82 ? -0.810 3.810 27.001 1.00 84.12 82 ALA A CA 1
ATOM 553 C C . ALA A 1 82 ? 0.711 3.587 26.848 1.00 84.12 82 ALA A C 1
ATOM 555 O O . ALA A 1 82 ? 1.249 3.821 25.763 1.00 84.12 82 ALA A O 1
ATOM 556 N N . ASP A 1 83 ? 1.398 3.108 27.888 1.00 88.75 83 ASP A N 1
ATOM 557 C CA . ASP A 1 83 ? 2.839 2.824 27.869 1.00 88.75 83 ASP A CA 1
ATOM 558 C C . ASP A 1 83 ? 3.136 1.525 27.124 1.00 88.75 83 ASP A C 1
ATOM 560 O O . ASP A 1 83 ? 4.061 1.463 26.309 1.00 88.75 83 ASP A O 1
ATOM 564 N N . VAL A 1 84 ? 2.306 0.498 27.342 1.00 92.69 84 VAL A N 1
ATOM 565 C CA . VAL A 1 84 ? 2.386 -0.769 26.599 1.00 92.69 84 VAL A CA 1
ATOM 566 C C . VAL A 1 84 ? 2.162 -0.522 25.106 1.00 92.69 84 VAL A C 1
ATOM 568 O O . VAL A 1 84 ? 2.929 -1.014 24.277 1.00 92.69 84 VAL A O 1
ATOM 571 N N . ALA A 1 85 ? 1.159 0.288 24.751 1.00 93.88 85 ALA A N 1
ATOM 572 C CA . ALA A 1 85 ? 0.898 0.669 23.367 1.00 93.88 85 ALA A CA 1
ATOM 573 C C . ALA A 1 85 ? 2.071 1.452 22.755 1.00 93.88 85 ALA A C 1
ATOM 575 O O . ALA A 1 85 ? 2.510 1.131 21.650 1.00 93.88 85 ALA A O 1
ATOM 576 N N . ALA A 1 86 ? 2.627 2.430 23.479 1.00 93.94 86 ALA A N 1
ATOM 577 C CA . ALA A 1 86 ? 3.773 3.206 23.010 1.00 93.94 86 ALA A CA 1
ATOM 578 C C . ALA A 1 86 ? 5.026 2.337 22.799 1.00 93.94 86 ALA A C 1
ATOM 580 O O . ALA A 1 86 ? 5.751 2.531 21.823 1.00 93.94 86 ALA A O 1
ATOM 581 N N . ARG A 1 87 ? 5.262 1.336 23.659 1.00 94.62 87 ARG A N 1
ATOM 582 C CA . ARG A 1 87 ? 6.346 0.359 23.476 1.00 94.62 87 ARG A CA 1
ATOM 583 C C . ARG A 1 87 ? 6.187 -0.423 22.170 1.00 94.62 87 ARG A C 1
ATOM 585 O O . ARG A 1 87 ? 7.137 -0.473 21.395 1.00 94.62 87 ARG A O 1
ATOM 592 N N . ILE A 1 88 ? 4.992 -0.948 21.886 1.00 95.69 88 ILE A N 1
ATOM 593 C CA . ILE A 1 88 ? 4.707 -1.672 20.632 1.00 95.69 88 ILE A CA 1
ATOM 594 C C . ILE A 1 88 ? 4.952 -0.773 19.415 1.00 95.69 88 ILE A C 1
ATOM 596 O O . ILE A 1 88 ? 5.615 -1.187 18.466 1.00 95.69 88 ILE A O 1
ATOM 600 N N . VAL A 1 89 ? 4.462 0.472 19.459 1.00 96.12 89 VAL A N 1
ATOM 601 C CA . VAL A 1 89 ? 4.658 1.458 18.385 1.00 96.12 89 VAL A CA 1
ATOM 602 C C . VAL A 1 89 ? 6.145 1.692 18.115 1.00 96.12 89 VAL A C 1
ATOM 604 O O . VAL A 1 89 ? 6.564 1.674 16.957 1.00 96.12 89 VAL A O 1
ATOM 607 N N . ARG A 1 90 ? 6.958 1.870 19.164 1.00 95.31 90 ARG A N 1
ATOM 608 C CA . ARG A 1 90 ? 8.405 2.068 19.019 1.00 95.31 90 ARG A CA 1
ATOM 609 C C . ARG A 1 90 ? 9.109 0.827 18.500 1.00 95.31 90 ARG A C 1
ATOM 611 O O . ARG A 1 90 ? 9.945 0.967 17.616 1.00 95.31 90 ARG A O 1
ATOM 618 N N . GLU A 1 91 ? 8.788 -0.361 19.000 1.00 95.31 91 GLU A N 1
ATOM 619 C CA . GLU A 1 91 ? 9.356 -1.622 18.501 1.00 95.31 91 GLU A CA 1
ATOM 620 C C . GLU A 1 91 ? 9.091 -1.799 16.998 1.00 95.31 91 GLU A C 1
ATOM 622 O O . GLU A 1 91 ? 10.009 -2.082 16.224 1.00 95.31 91 GLU A O 1
ATOM 627 N N . ASP A 1 92 ? 7.852 -1.558 16.568 1.00 96.62 92 ASP A N 1
ATOM 628 C CA . ASP A 1 92 ? 7.457 -1.654 15.163 1.00 96.62 92 ASP A CA 1
ATOM 629 C C . ASP A 1 92 ? 8.168 -0.604 14.299 1.00 96.62 92 ASP A C 1
ATOM 631 O O . ASP A 1 92 ? 8.664 -0.929 13.216 1.00 96.62 92 ASP A O 1
ATOM 635 N N . LEU A 1 93 ? 8.290 0.632 14.791 1.00 94.75 93 LEU A N 1
ATOM 636 C CA . LEU A 1 93 ? 9.035 1.699 14.126 1.00 94.75 93 LEU A CA 1
ATOM 637 C C . LEU A 1 93 ? 10.529 1.360 13.990 1.00 94.75 93 LEU A C 1
ATOM 639 O O . LEU A 1 93 ? 11.090 1.486 12.901 1.00 94.75 93 LEU A O 1
ATOM 643 N N . HIS A 1 94 ? 11.161 0.854 15.053 1.00 92.50 94 HIS A N 1
ATOM 644 C CA . HIS A 1 94 ? 12.567 0.434 15.043 1.00 92.50 94 HIS A CA 1
ATOM 645 C C . HIS A 1 94 ? 12.816 -0.738 14.087 1.00 92.50 94 HIS A C 1
ATOM 647 O O . HIS A 1 94 ? 13.889 -0.833 13.494 1.00 92.50 94 HIS A O 1
ATOM 653 N N . SER A 1 95 ? 11.828 -1.613 13.882 1.00 88.88 95 SER A N 1
ATOM 654 C CA . SER A 1 95 ? 11.939 -2.717 12.922 1.00 88.88 95 SER A CA 1
ATOM 655 C C . SER A 1 95 ? 11.967 -2.253 11.452 1.00 88.88 95 SER A C 1
ATOM 657 O O . SER A 1 95 ? 12.425 -2.991 10.574 1.00 88.88 95 SER A O 1
ATOM 659 N N . ALA A 1 96 ? 11.527 -1.019 11.173 1.00 89.94 96 ALA A N 1
ATOM 660 C CA . ALA A 1 96 ? 11.371 -0.437 9.841 1.00 89.94 96 ALA A CA 1
ATOM 661 C C . ALA A 1 96 ? 12.514 0.529 9.462 1.00 89.94 96 ALA A C 1
ATOM 663 O O . ALA A 1 96 ? 12.288 1.636 8.973 1.00 89.94 96 ALA A O 1
ATOM 664 N N . THR A 1 97 ? 13.764 0.110 9.670 1.00 86.25 97 THR A N 1
ATOM 665 C CA . THR A 1 97 ? 14.953 0.917 9.339 1.00 86.25 97 THR A CA 1
ATOM 666 C C . THR A 1 97 ? 15.121 1.164 7.835 1.00 86.25 97 THR A C 1
ATOM 668 O O . THR A 1 97 ? 14.629 0.399 7.002 1.00 86.25 97 THR A O 1
ATOM 671 N N . ALA A 1 98 ? 15.919 2.175 7.465 1.00 77.94 98 ALA A N 1
ATOM 672 C CA . ALA A 1 98 ? 16.279 2.443 6.067 1.00 77.94 98 ALA A CA 1
ATOM 673 C C . ALA A 1 98 ? 16.871 1.209 5.352 1.00 77.94 98 ALA A C 1
ATOM 675 O O . ALA A 1 98 ? 16.564 0.966 4.186 1.00 77.94 98 ALA A O 1
ATOM 676 N N . GLY A 1 99 ? 17.651 0.383 6.062 1.00 84.12 99 GLY A N 1
ATOM 677 C CA . GLY A 1 99 ? 18.187 -0.876 5.532 1.00 84.12 99 GLY A CA 1
ATOM 678 C C . GLY A 1 99 ? 17.105 -1.903 5.182 1.00 84.12 99 GLY A C 1
ATOM 679 O O . GLY A 1 99 ? 17.254 -2.643 4.211 1.00 84.12 99 GLY A O 1
ATOM 680 N N . SER A 1 100 ? 15.975 -1.905 5.897 1.00 87.38 100 SER A N 1
ATOM 681 C CA . SER A 1 100 ? 14.842 -2.779 5.570 1.00 87.38 100 SER A CA 1
ATOM 682 C C . SER A 1 100 ? 14.224 -2.443 4.212 1.00 87.38 100 SER A C 1
ATOM 684 O O . SER A 1 100 ? 13.695 -3.334 3.559 1.00 87.38 100 SER A O 1
ATOM 686 N N . LEU A 1 101 ? 14.333 -1.200 3.736 1.00 89.56 101 LEU A N 1
ATOM 687 C CA . LEU A 1 101 ? 13.756 -0.774 2.455 1.00 89.56 101 LEU A CA 1
ATOM 688 C C . LEU A 1 101 ? 14.604 -1.162 1.233 1.00 89.56 101 LEU A C 1
ATOM 690 O O . LEU A 1 101 ? 14.156 -0.989 0.101 1.00 89.56 101 LEU A O 1
ATOM 694 N N . ALA A 1 102 ? 15.816 -1.686 1.441 1.00 88.44 102 ALA A N 1
ATOM 695 C CA . ALA A 1 102 ? 16.727 -2.053 0.357 1.00 88.44 102 ALA A CA 1
ATOM 696 C C . ALA A 1 102 ? 16.267 -3.291 -0.434 1.00 88.44 102 ALA A C 1
ATOM 698 O O . ALA A 1 102 ? 16.656 -3.461 -1.589 1.00 88.44 102 ALA A O 1
ATOM 699 N N . THR A 1 103 ? 15.444 -4.152 0.175 1.00 92.31 103 THR A N 1
ATOM 700 C CA . THR A 1 103 ? 14.894 -5.356 -0.464 1.00 92.31 103 THR A CA 1
ATOM 701 C C . THR A 1 103 ? 13.368 -5.302 -0.499 1.00 92.31 103 THR A C 1
ATOM 703 O O . THR A 1 103 ? 12.761 -4.718 0.402 1.00 92.31 103 THR A O 1
ATOM 706 N N . PRO A 1 104 ? 12.713 -5.922 -1.496 1.00 92.88 104 PRO A N 1
ATOM 707 C CA . PRO A 1 104 ? 11.254 -5.952 -1.562 1.00 92.88 104 PRO A CA 1
ATOM 708 C C . PRO A 1 104 ? 10.631 -6.653 -0.350 1.00 92.88 104 PRO A C 1
ATOM 710 O O . PRO A 1 104 ? 9.662 -6.163 0.222 1.00 92.88 104 PRO A O 1
ATOM 713 N N . GLU A 1 105 ? 11.207 -7.768 0.096 1.00 93.25 105 GLU A N 1
ATOM 714 C CA . GLU A 1 105 ? 10.709 -8.506 1.256 1.00 93.25 105 GLU A CA 1
ATOM 715 C C . GLU A 1 105 ? 10.884 -7.702 2.549 1.00 93.25 105 GLU A C 1
ATOM 717 O O . GLU A 1 105 ? 9.994 -7.689 3.404 1.00 93.25 105 GLU A O 1
ATOM 722 N N . GLY A 1 106 ? 12.018 -7.006 2.692 1.00 95.19 106 GLY A N 1
ATOM 723 C CA . GLY A 1 106 ? 12.266 -6.111 3.817 1.00 95.19 106 GLY A CA 1
ATOM 724 C C . GLY A 1 106 ? 11.293 -4.930 3.836 1.00 95.19 106 GLY A C 1
ATOM 725 O O . GLY A 1 106 ? 10.717 -4.639 4.885 1.00 95.19 106 GLY A O 1
ATOM 726 N N . ALA A 1 107 ? 11.033 -4.314 2.678 1.00 95.75 107 ALA A N 1
ATOM 727 C CA . ALA A 1 107 ? 10.083 -3.215 2.542 1.00 95.75 107 ALA A CA 1
ATOM 728 C C . ALA A 1 107 ? 8.648 -3.664 2.860 1.00 95.75 107 ALA A C 1
ATOM 730 O O . ALA A 1 107 ? 7.916 -2.945 3.537 1.00 95.75 107 ALA A O 1
ATOM 731 N N . ALA A 1 108 ? 8.248 -4.871 2.449 1.00 96.12 108 ALA A N 1
ATOM 732 C CA . ALA A 1 108 ? 6.940 -5.432 2.785 1.00 96.12 108 ALA A CA 1
ATOM 733 C C . ALA A 1 108 ? 6.783 -5.737 4.278 1.00 96.12 108 ALA A C 1
ATOM 735 O O . ALA A 1 108 ? 5.726 -5.463 4.849 1.00 96.12 108 ALA A O 1
ATOM 736 N N . ARG A 1 109 ? 7.826 -6.262 4.930 1.00 96.44 109 ARG A N 1
ATOM 737 C CA . ARG A 1 109 ? 7.826 -6.463 6.385 1.00 96.44 109 ARG A CA 1
ATOM 738 C C . ARG A 1 109 ? 7.744 -5.127 7.130 1.00 96.44 109 ARG A C 1
ATOM 740 O O . ARG A 1 109 ? 6.937 -4.998 8.043 1.00 96.44 109 ARG A O 1
ATOM 747 N N . ALA A 1 110 ? 8.530 -4.133 6.711 1.00 96.88 110 ALA A N 1
ATOM 748 C CA . ALA A 1 110 ? 8.494 -2.783 7.274 1.00 96.88 110 ALA A CA 1
ATOM 749 C C . ALA A 1 110 ? 7.109 -2.138 7.105 1.00 96.88 110 ALA A C 1
ATOM 751 O O . ALA A 1 110 ? 6.581 -1.554 8.046 1.00 96.88 110 ALA A O 1
ATOM 752 N N . LEU A 1 111 ? 6.475 -2.304 5.939 1.00 95.88 111 LEU A N 1
ATOM 753 C CA . LEU A 1 111 ? 5.111 -1.834 5.702 1.00 95.88 111 LEU A CA 1
ATOM 754 C C . LEU A 1 111 ? 4.107 -2.470 6.676 1.00 95.88 111 LEU A C 1
ATOM 756 O O . LEU A 1 111 ? 3.247 -1.764 7.195 1.00 95.88 111 LEU A O 1
ATOM 760 N N . ALA A 1 112 ? 4.215 -3.777 6.936 1.00 96.25 112 ALA A N 1
ATOM 761 C CA . ALA A 1 112 ? 3.347 -4.468 7.889 1.00 96.25 112 ALA A CA 1
ATOM 762 C C . ALA A 1 112 ? 3.539 -3.953 9.327 1.00 96.25 112 ALA A C 1
ATOM 764 O O . ALA A 1 112 ? 2.550 -3.654 9.993 1.00 96.25 112 ALA A O 1
ATOM 765 N N . ALA A 1 113 ? 4.789 -3.774 9.766 1.00 97.25 113 ALA A N 1
ATOM 766 C CA . ALA A 1 113 ? 5.104 -3.238 11.089 1.00 97.25 113 ALA A CA 1
ATOM 767 C C . ALA A 1 113 ? 4.594 -1.803 11.269 1.00 97.25 113 ALA A C 1
ATOM 769 O O . ALA A 1 113 ? 3.888 -1.502 12.226 1.00 97.25 113 ALA A O 1
ATOM 770 N N . LEU A 1 114 ? 4.857 -0.916 10.309 1.00 96.69 114 LEU A N 1
ATOM 771 C CA . LEU A 1 114 ? 4.410 0.476 10.391 1.00 96.69 114 LEU A CA 1
ATOM 772 C C . LEU A 1 114 ? 2.885 0.617 10.293 1.00 96.69 114 LEU A C 1
ATOM 774 O O . LEU A 1 114 ? 2.300 1.483 10.944 1.00 96.69 114 LEU A O 1
ATOM 778 N N . ALA A 1 115 ? 2.221 -0.241 9.512 1.00 95.44 115 ALA A N 1
ATOM 779 C CA . ALA A 1 115 ? 0.762 -0.310 9.498 1.00 95.44 115 ALA A CA 1
ATOM 780 C C . ALA A 1 115 ? 0.208 -0.760 10.860 1.00 95.44 115 ALA A C 1
ATOM 782 O O . ALA A 1 115 ? -0.791 -0.206 11.321 1.00 95.44 115 ALA A O 1
ATOM 783 N N . ASN A 1 116 ? 0.878 -1.706 11.530 1.00 97.31 116 ASN A N 1
ATOM 784 C CA . ASN A 1 116 ? 0.530 -2.109 12.888 1.00 97.31 116 ASN A CA 1
ATOM 785 C C . ASN A 1 116 ? 0.714 -0.958 13.883 1.00 97.31 116 ASN A C 1
ATOM 787 O O . ASN A 1 116 ? -0.239 -0.611 14.575 1.00 97.31 116 ASN A O 1
ATOM 791 N N . ALA A 1 117 ? 1.871 -0.290 13.876 1.00 96.31 117 ALA A N 1
ATOM 792 C CA . ALA A 1 117 ? 2.146 0.880 14.710 1.00 96.31 117 ALA A CA 1
ATOM 793 C C . ALA A 1 117 ? 1.067 1.965 14.554 1.00 96.31 117 ALA A C 1
ATOM 795 O O . ALA A 1 117 ? 0.527 2.469 15.540 1.00 96.31 117 ALA A O 1
ATOM 796 N N . LYS A 1 118 ? 0.681 2.274 13.308 1.00 94.88 118 LYS A N 1
ATOM 797 C CA . LYS A 1 118 ? -0.407 3.213 13.009 1.00 94.88 118 LYS A CA 1
ATOM 798 C C . LYS A 1 118 ? -1.745 2.750 13.601 1.00 94.88 118 LYS A C 1
ATOM 800 O O . LYS A 1 118 ? -2.472 3.569 14.160 1.00 94.88 118 LYS A O 1
ATOM 805 N N . ALA A 1 119 ? -2.080 1.464 13.483 1.00 95.50 119 ALA A N 1
ATOM 806 C CA . ALA A 1 119 ? -3.321 0.909 14.022 1.00 95.50 119 ALA A CA 1
ATOM 807 C C . ALA A 1 119 ? -3.357 0.938 15.559 1.00 95.50 119 ALA A C 1
ATOM 809 O O . ALA A 1 119 ? -4.373 1.332 16.135 1.00 95.50 119 ALA A O 1
ATOM 810 N N . VAL A 1 120 ? -2.249 0.577 16.212 1.00 95.88 120 VAL A N 1
ATOM 811 C CA . VAL A 1 120 ? -2.105 0.608 17.675 1.00 95.88 120 VAL A CA 1
ATOM 812 C C . VAL A 1 120 ? -2.234 2.031 18.196 1.00 95.88 120 VAL A C 1
ATOM 814 O O . VAL A 1 120 ? -3.050 2.276 19.080 1.00 95.88 120 VAL A O 1
ATOM 817 N N . PHE A 1 121 ? -1.514 2.982 17.598 1.00 93.12 121 PHE A N 1
ATOM 818 C CA . PHE A 1 121 ? -1.602 4.391 17.979 1.00 93.12 121 PHE A CA 1
ATOM 819 C C . PHE A 1 121 ? -3.016 4.961 17.796 1.00 93.12 121 PHE A C 1
ATOM 821 O O . PHE A 1 121 ? -3.506 5.692 18.652 1.00 93.12 121 PHE A O 1
ATOM 828 N N . ALA A 1 122 ? -3.710 4.596 16.711 1.00 91.75 122 ALA A N 1
ATOM 829 C CA . ALA A 1 122 ? -5.079 5.048 16.474 1.00 91.75 122 ALA A CA 1
ATOM 830 C C . ALA A 1 122 ? -6.075 4.530 17.528 1.00 91.75 122 ALA A C 1
ATOM 832 O O . ALA A 1 122 ? -7.037 5.227 17.848 1.00 91.75 122 ALA A O 1
ATOM 833 N N . ALA A 1 123 ? -5.873 3.317 18.050 1.00 93.44 123 ALA A N 1
ATOM 834 C CA . ALA A 1 123 ? -6.739 2.718 19.065 1.00 93.44 123 ALA A CA 1
ATOM 835 C C . ALA A 1 123 ? -6.371 3.136 20.500 1.00 93.44 123 ALA A C 1
ATOM 837 O O . ALA A 1 123 ? -7.249 3.285 21.349 1.00 93.44 123 ALA A O 1
ATOM 838 N N . PHE A 1 124 ? -5.086 3.351 20.767 1.00 92.12 124 PHE A N 1
ATOM 839 C CA . PHE A 1 124 ? -4.554 3.710 22.077 1.00 92.12 124 PHE A CA 1
ATOM 840 C C . PHE A 1 124 ? -3.697 4.974 21.949 1.00 92.12 124 PHE A C 1
ATOM 842 O O . PHE A 1 124 ? -2.466 4.891 21.996 1.00 92.12 124 PHE A O 1
ATOM 849 N N . PRO A 1 125 ? -4.324 6.150 21.751 1.00 84.12 125 PRO A N 1
ATOM 850 C CA . PRO A 1 125 ? -3.585 7.400 21.701 1.00 84.12 125 PRO A CA 1
ATOM 851 C C . PRO A 1 125 ? -2.866 7.594 23.037 1.00 84.12 125 PRO A C 1
ATOM 853 O O . PRO A 1 125 ? -3.483 7.584 24.100 1.00 84.12 125 PRO A O 1
ATOM 856 N N . SER A 1 126 ? -1.548 7.733 22.968 1.00 77.94 126 SER A N 1
ATOM 857 C CA . SER A 1 126 ? -0.676 7.882 24.125 1.00 77.94 126 SER A CA 1
ATOM 858 C C . SER A 1 126 ? 0.125 9.162 23.964 1.00 77.94 126 SER A C 1
ATOM 860 O O . SER A 1 126 ? 0.710 9.390 22.906 1.00 77.94 126 SER A O 1
ATOM 862 N N . SER A 1 127 ? 0.185 9.980 25.015 1.00 72.25 127 SER A N 1
ATOM 863 C CA . SER A 1 127 ? 1.096 11.129 25.066 1.00 72.25 127 SER A CA 1
ATOM 864 C C . SER A 1 127 ? 2.568 10.704 25.030 1.00 72.25 127 SER A C 1
ATOM 866 O O . SER A 1 127 ? 3.428 11.531 24.747 1.00 72.25 127 SER A O 1
ATOM 868 N N . ALA A 1 128 ? 2.862 9.422 25.282 1.00 81.19 128 ALA A N 1
ATOM 869 C CA . ALA A 1 128 ? 4.204 8.855 25.205 1.00 81.19 128 ALA A CA 1
ATOM 870 C C . ALA A 1 128 ? 4.655 8.507 23.772 1.00 81.19 128 ALA A C 1
ATOM 872 O O . ALA A 1 128 ? 5.796 8.072 23.596 1.00 81.19 128 ALA A O 1
ATOM 873 N N . VAL A 1 129 ? 3.776 8.659 22.770 1.00 86.38 129 VAL A N 1
ATOM 874 C CA . VAL A 1 129 ? 4.143 8.644 21.348 1.00 86.38 129 VAL A CA 1
ATOM 875 C C . VAL A 1 129 ? 4.229 10.087 20.871 1.00 86.38 129 VAL A C 1
ATOM 877 O O . VAL A 1 129 ? 3.249 10.831 20.874 1.00 86.38 129 VAL A O 1
ATOM 880 N N . THR A 1 130 ? 5.422 10.485 20.464 1.00 90.25 130 THR A N 1
ATOM 881 C CA . THR A 1 130 ? 5.731 11.835 20.013 1.00 90.25 130 THR A CA 1
ATOM 882 C C . THR A 1 130 ? 5.140 12.116 18.631 1.00 90.25 130 THR A C 1
ATOM 884 O O . THR A 1 130 ? 4.942 11.231 17.795 1.00 90.25 130 THR A O 1
ATOM 887 N N . GLU A 1 131 ? 4.907 13.396 18.349 1.00 89.19 131 GLU A N 1
ATOM 888 C CA . GLU A 1 131 ? 4.516 13.853 17.012 1.00 89.19 131 GLU A CA 1
ATOM 889 C C . GLU A 1 131 ? 5.571 13.492 15.949 1.00 89.19 131 GLU A C 1
ATOM 891 O O . GLU A 1 131 ? 5.230 13.212 14.800 1.00 89.19 131 GLU A O 1
ATOM 896 N N . GLU A 1 132 ? 6.849 13.439 16.334 1.00 91.38 132 GLU A N 1
ATOM 897 C CA . GLU A 1 132 ? 7.929 13.007 15.449 1.00 91.38 132 GLU A CA 1
ATOM 898 C C . GLU A 1 132 ? 7.823 11.519 15.097 1.00 91.38 132 GLU A C 1
ATOM 900 O O . GLU A 1 132 ? 7.830 11.179 13.916 1.00 91.38 132 GLU A O 1
ATOM 905 N N . GLU A 1 133 ? 7.617 10.635 16.076 1.00 92.88 133 GLU A N 1
ATOM 906 C CA . GLU A 1 133 ? 7.373 9.207 15.817 1.00 92.88 133 GLU A CA 1
ATOM 907 C C . GLU A 1 133 ? 6.149 9.013 14.910 1.00 92.88 133 GLU A C 1
ATOM 909 O O . GLU A 1 133 ? 6.181 8.216 13.968 1.00 92.88 133 GLU A O 1
ATOM 914 N N . ARG A 1 134 ? 5.085 9.804 15.109 1.00 90.69 134 ARG A N 1
ATOM 915 C CA . ARG A 1 134 ? 3.917 9.788 14.221 1.00 90.69 134 ARG A CA 1
ATOM 916 C C . ARG A 1 134 ? 4.291 10.163 12.788 1.00 90.69 134 ARG A C 1
ATOM 918 O O . ARG A 1 134 ? 3.847 9.486 11.857 1.00 90.69 134 ARG A O 1
ATOM 925 N N . ARG A 1 135 ? 5.091 11.211 12.575 1.00 91.38 135 ARG A N 1
ATOM 926 C CA . ARG A 1 135 ? 5.579 11.583 11.235 1.00 91.38 135 ARG A CA 1
ATOM 927 C C . ARG A 1 135 ? 6.438 10.482 10.620 1.00 91.38 135 ARG A C 1
ATOM 929 O O . ARG A 1 135 ? 6.240 10.153 9.450 1.00 91.38 135 ARG A O 1
ATOM 936 N N . GLN A 1 136 ? 7.323 9.871 11.404 1.00 93.75 136 GLN A N 1
ATOM 937 C CA . GLN A 1 136 ? 8.188 8.781 10.952 1.00 93.75 136 GLN A CA 1
ATOM 938 C C . GLN A 1 136 ? 7.387 7.555 10.510 1.00 93.75 136 GLN A C 1
ATOM 940 O O . GLN A 1 136 ? 7.697 6.979 9.468 1.00 93.75 136 GLN A O 1
ATOM 945 N N . ILE A 1 137 ? 6.304 7.205 11.212 1.00 93.88 137 ILE A N 1
ATOM 946 C CA . ILE A 1 137 ? 5.399 6.124 10.793 1.00 93.88 137 ILE A CA 1
ATOM 947 C C . ILE A 1 137 ? 4.805 6.420 9.412 1.00 93.88 137 ILE A C 1
ATOM 949 O O . ILE A 1 137 ? 4.873 5.583 8.509 1.00 93.88 137 ILE A O 1
ATOM 953 N N . HIS A 1 138 ? 4.254 7.620 9.211 1.00 91.12 138 HIS A N 1
ATOM 954 C CA . HIS A 1 138 ? 3.608 7.966 7.944 1.00 91.12 138 HIS A CA 1
ATOM 955 C C . HIS A 1 138 ? 4.607 8.049 6.781 1.00 91.12 138 HIS A C 1
ATOM 957 O O . HIS A 1 138 ? 4.321 7.540 5.690 1.00 91.12 138 HIS A O 1
ATOM 963 N N . ALA A 1 139 ? 5.780 8.641 7.021 1.00 91.50 139 ALA A N 1
ATOM 964 C CA . ALA A 1 139 ? 6.870 8.724 6.055 1.00 91.50 139 ALA A CA 1
ATOM 965 C C . ALA A 1 139 ? 7.429 7.336 5.709 1.00 91.50 139 ALA A C 1
ATOM 967 O O . ALA A 1 139 ? 7.639 7.028 4.535 1.00 91.50 139 ALA A O 1
ATOM 968 N N . GLY A 1 140 ? 7.599 6.467 6.707 1.00 94.31 140 GLY A N 1
ATOM 969 C CA . GLY A 1 140 ? 8.052 5.093 6.523 1.00 94.31 140 GLY A CA 1
ATOM 970 C C . GLY A 1 140 ? 7.071 4.261 5.695 1.00 94.31 140 GLY A C 1
ATOM 971 O O . GLY A 1 140 ? 7.499 3.553 4.783 1.00 94.31 140 GLY A O 1
ATOM 972 N N . ILE A 1 141 ? 5.756 4.399 5.919 1.00 93.44 141 ILE A N 1
ATOM 973 C CA . ILE A 1 141 ? 4.733 3.740 5.087 1.00 93.44 141 ILE A CA 1
ATOM 974 C C . ILE A 1 141 ? 4.850 4.214 3.635 1.00 93.44 141 ILE A C 1
ATOM 976 O O . ILE A 1 141 ? 4.844 3.394 2.716 1.00 93.44 141 ILE A O 1
ATOM 980 N N . ALA A 1 142 ? 4.979 5.525 3.409 1.00 90.00 142 ALA A N 1
ATOM 981 C CA . ALA A 1 142 ? 5.136 6.077 2.066 1.00 90.00 142 ALA A CA 1
ATOM 982 C C . ALA A 1 142 ? 6.410 5.557 1.376 1.00 90.00 142 ALA A C 1
ATOM 984 O O . ALA A 1 142 ? 6.366 5.155 0.210 1.00 90.00 142 ALA A O 1
ATOM 985 N N . ALA A 1 143 ? 7.532 5.514 2.096 1.00 91.56 143 ALA A N 1
ATOM 986 C CA . ALA A 1 143 ? 8.804 5.012 1.590 1.00 91.56 143 ALA A CA 1
ATOM 987 C C . ALA A 1 143 ? 8.737 3.514 1.251 1.00 91.56 143 ALA A C 1
ATOM 989 O O . ALA A 1 143 ? 9.098 3.122 0.140 1.00 91.56 143 ALA A O 1
ATOM 990 N N . ALA A 1 144 ? 8.196 2.689 2.153 1.00 93.75 144 ALA A N 1
ATOM 991 C CA . ALA A 1 144 ? 8.017 1.257 1.934 1.00 93.75 144 ALA A CA 1
ATOM 992 C C . ALA A 1 144 ? 7.106 0.973 0.735 1.00 93.75 144 ALA A C 1
ATOM 994 O O . ALA A 1 144 ? 7.428 0.145 -0.118 1.00 93.75 144 ALA A O 1
ATOM 995 N N . ARG A 1 145 ? 6.000 1.716 0.605 1.00 92.50 145 ARG A N 1
ATOM 996 C CA . ARG A 1 145 ? 5.098 1.587 -0.543 1.00 92.50 145 ARG A CA 1
ATOM 997 C C . ARG A 1 145 ? 5.791 1.927 -1.858 1.00 92.50 145 ARG A C 1
ATOM 999 O O . ARG A 1 145 ? 5.667 1.152 -2.803 1.00 92.50 145 ARG A O 1
ATOM 1006 N N . ASN A 1 146 ? 6.541 3.027 -1.916 1.00 89.06 146 ASN A N 1
ATOM 1007 C CA . ASN A 1 146 ? 7.294 3.423 -3.110 1.00 89.06 146 ASN A CA 1
ATOM 1008 C C . ASN A 1 146 ? 8.370 2.393 -3.498 1.00 89.06 146 ASN A C 1
ATOM 1010 O O . ASN A 1 146 ? 8.504 2.068 -4.681 1.00 89.06 146 ASN A O 1
ATOM 1014 N N . ALA A 1 147 ? 9.094 1.851 -2.512 1.00 90.88 147 ALA A N 1
ATOM 1015 C CA . ALA A 1 147 ? 10.110 0.817 -2.719 1.00 90.88 147 ALA A CA 1
ATOM 1016 C C . ALA A 1 147 ? 9.518 -0.492 -3.271 1.00 90.88 147 ALA A C 1
ATOM 1018 O O . ALA A 1 147 ? 10.143 -1.174 -4.079 1.00 90.88 147 ALA A O 1
ATOM 1019 N N . LEU A 1 148 ? 8.295 -0.833 -2.863 1.00 92.62 148 LEU A N 1
ATOM 1020 C CA . LEU A 1 148 ? 7.578 -2.007 -3.355 1.00 92.62 148 LEU A CA 1
ATOM 1021 C C . LEU A 1 148 ? 6.993 -1.792 -4.755 1.00 92.62 148 LEU A C 1
ATOM 1023 O O . LEU A 1 148 ? 7.134 -2.662 -5.612 1.00 92.62 148 LEU A O 1
ATOM 1027 N N . PHE A 1 149 ? 6.347 -0.646 -4.995 1.00 91.00 149 PHE A N 1
ATOM 1028 C CA . PHE A 1 149 ? 5.556 -0.394 -6.207 1.00 91.00 149 PHE A CA 1
ATOM 1029 C C . PHE A 1 149 ? 6.380 -0.419 -7.493 1.00 91.00 149 PHE A C 1
ATOM 1031 O O . PHE A 1 149 ? 5.898 -0.822 -8.553 1.00 91.00 149 PHE A O 1
ATOM 1038 N N . SER A 1 150 ? 7.633 0.014 -7.403 1.00 88.38 150 SER A N 1
ATOM 1039 C CA . SER A 1 150 ? 8.531 0.083 -8.545 1.00 88.38 150 SER A CA 1
ATOM 1040 C C . SER A 1 150 ? 9.757 -0.799 -8.343 1.00 88.38 150 SER A C 1
ATOM 1042 O O . SER A 1 150 ? 10.296 -0.910 -7.248 1.00 88.38 150 SER A O 1
ATOM 1044 N N . ALA A 1 151 ? 10.197 -1.446 -9.414 1.00 88.44 151 ALA A N 1
ATOM 1045 C CA . ALA A 1 151 ? 11.395 -2.261 -9.450 1.00 88.44 151 ALA A CA 1
ATOM 1046 C C . ALA A 1 151 ? 12.395 -1.641 -10.424 1.00 88.44 151 ALA A C 1
ATOM 1048 O O . ALA A 1 151 ? 12.044 -1.252 -11.541 1.00 88.44 151 ALA A O 1
ATOM 1049 N N . ARG A 1 152 ? 13.662 -1.574 -10.017 1.00 89.88 152 ARG A N 1
ATOM 1050 C CA . ARG A 1 152 ? 14.754 -1.280 -10.940 1.00 89.88 152 ARG A CA 1
ATOM 1051 C C . ARG A 1 152 ? 15.146 -2.583 -11.629 1.00 89.88 152 ARG A C 1
ATOM 1053 O O . ARG A 1 152 ? 15.560 -3.527 -10.968 1.00 89.88 152 ARG A O 1
ATOM 1060 N N . VAL A 1 153 ? 14.993 -2.629 -12.946 1.00 91.00 153 VAL A N 1
ATOM 1061 C CA . VAL A 1 153 ? 15.347 -3.786 -13.775 1.00 91.00 153 VAL A CA 1
ATOM 1062 C C . VAL A 1 153 ? 16.498 -3.428 -14.703 1.00 91.00 153 VAL A C 1
ATOM 1064 O O . VAL A 1 153 ? 16.706 -2.256 -15.035 1.00 91.00 153 VAL A O 1
ATOM 1067 N N . VAL A 1 154 ? 17.253 -4.439 -15.127 1.00 94.69 154 VAL A N 1
ATOM 1068 C CA . VAL A 1 154 ? 18.305 -4.277 -16.134 1.00 94.69 154 VAL A CA 1
ATOM 1069 C C . VAL A 1 154 ? 17.684 -3.695 -17.403 1.00 94.69 154 VAL A C 1
ATOM 1071 O O . VAL A 1 154 ? 16.618 -4.129 -17.839 1.00 94.69 154 VAL A O 1
ATOM 1074 N N . CYS A 1 155 ? 18.321 -2.676 -17.980 1.00 90.94 155 CYS A N 1
ATOM 1075 C CA . CYS A 1 155 ? 17.832 -2.065 -19.207 1.00 90.94 155 CYS A CA 1
ATOM 1076 C C . CYS A 1 155 ? 17.901 -3.099 -20.345 1.00 90.94 155 CYS A C 1
ATOM 1078 O O . CYS A 1 155 ? 19.007 -3.523 -20.681 1.00 90.94 155 CYS A O 1
ATOM 1080 N N . PRO A 1 156 ? 16.773 -3.470 -20.979 1.00 88.69 156 PRO A N 1
ATOM 1081 C CA . PRO A 1 156 ? 16.752 -4.516 -22.006 1.00 88.69 156 PRO A CA 1
ATOM 1082 C C . PRO A 1 156 ? 17.440 -4.096 -23.312 1.00 88.69 156 PRO A C 1
ATOM 1084 O O . PRO A 1 156 ? 17.758 -4.938 -24.139 1.00 88.69 156 PRO A O 1
ATOM 1087 N N . ARG A 1 157 ? 17.676 -2.792 -23.511 1.00 87.12 157 ARG A N 1
ATOM 1088 C CA . ARG A 1 157 ? 18.335 -2.265 -24.713 1.00 87.12 157 ARG A CA 1
ATOM 1089 C C . ARG A 1 157 ? 19.855 -2.385 -24.656 1.00 87.12 157 ARG A C 1
ATOM 1091 O O . ARG A 1 157 ? 20.480 -2.699 -25.659 1.00 87.12 157 ARG A O 1
ATOM 1098 N N . CYS A 1 158 ? 20.448 -2.100 -23.498 1.00 90.38 158 CYS A N 1
ATOM 1099 C CA . CYS A 1 158 ? 21.903 -2.130 -23.310 1.00 90.38 158 CYS A CA 1
ATOM 1100 C C . CYS A 1 158 ? 22.376 -3.260 -22.393 1.00 90.38 158 CYS A C 1
ATOM 1102 O O . CYS A 1 158 ? 23.556 -3.307 -22.060 1.00 90.38 158 CYS A O 1
ATOM 1104 N N . ASN A 1 159 ? 21.470 -4.131 -21.943 1.00 91.94 159 ASN A N 1
ATOM 1105 C CA . ASN A 1 159 ? 21.747 -5.249 -21.041 1.00 91.94 159 ASN A CA 1
ATOM 1106 C C . ASN A 1 159 ? 22.585 -4.855 -19.815 1.00 91.94 159 ASN A C 1
ATOM 1108 O O . ASN A 1 159 ? 23.503 -5.567 -19.423 1.00 91.94 159 ASN A O 1
ATOM 1112 N N . GLY A 1 160 ? 22.301 -3.695 -19.216 1.00 93.56 160 GLY A N 1
ATOM 1113 C CA . GLY A 1 160 ? 23.023 -3.235 -18.024 1.00 93.56 160 GLY A CA 1
ATOM 1114 C C . GLY A 1 160 ? 24.208 -2.315 -18.297 1.00 93.56 160 GLY A C 1
ATOM 1115 O O . GLY A 1 160 ? 24.618 -1.593 -17.398 1.00 93.56 160 GLY A O 1
ATOM 1116 N N . LEU A 1 161 ? 24.721 -2.268 -19.529 1.00 93.81 161 LEU A N 1
ATOM 1117 C CA . LEU A 1 161 ? 25.964 -1.552 -19.839 1.00 93.81 161 LEU A CA 1
ATOM 1118 C C . LEU A 1 161 ? 25.839 -0.029 -19.747 1.00 93.81 161 LEU A C 1
ATOM 1120 O O . LEU A 1 161 ? 26.843 0.669 -19.673 1.00 93.81 161 LEU A O 1
ATOM 1124 N N . GLY A 1 162 ? 24.620 0.504 -19.856 1.00 93.19 162 GLY A N 1
ATOM 1125 C CA . GLY A 1 162 ? 24.390 1.949 -19.948 1.00 93.19 162 GLY A CA 1
ATOM 1126 C C . GLY A 1 162 ? 24.857 2.566 -21.271 1.00 93.19 162 GLY A C 1
ATOM 1127 O O . GLY A 1 162 ? 24.614 3.741 -21.513 1.00 93.19 162 GLY A O 1
ATOM 1128 N N . LEU A 1 163 ? 25.451 1.780 -22.165 1.00 92.62 163 LEU A N 1
ATOM 1129 C CA . LEU A 1 163 ? 26.001 2.224 -23.439 1.00 92.62 163 LEU A CA 1
ATOM 1130 C C . LEU A 1 163 ? 25.334 1.483 -24.596 1.00 92.62 163 LEU A C 1
ATOM 1132 O O . LEU A 1 163 ? 24.924 0.333 -24.449 1.00 92.62 163 LEU A O 1
ATOM 1136 N N . GLU A 1 164 ? 25.252 2.131 -25.749 1.00 87.56 164 GLU A N 1
ATOM 1137 C CA . GLU A 1 164 ? 24.870 1.505 -27.014 1.00 87.56 164 GLU A CA 1
ATOM 1138 C C . GLU A 1 164 ? 25.814 1.944 -28.134 1.00 87.56 164 GLU A C 1
ATOM 1140 O O . GLU A 1 164 ? 26.481 2.978 -28.037 1.00 87.56 164 GLU A O 1
ATOM 1145 N N . ASP A 1 165 ? 25.912 1.133 -29.181 1.00 86.25 165 ASP A N 1
ATOM 1146 C CA . ASP A 1 165 ? 26.807 1.416 -30.297 1.00 86.25 165 ASP A CA 1
ATOM 1147 C C . ASP A 1 165 ? 26.298 2.616 -31.109 1.00 86.25 165 ASP A C 1
ATOM 1149 O O . ASP A 1 165 ? 25.146 2.647 -31.548 1.00 86.25 165 ASP A O 1
ATOM 1153 N N . ASP A 1 166 ? 27.171 3.602 -31.341 1.00 84.12 166 ASP A N 1
ATOM 1154 C CA . ASP A 1 166 ? 26.889 4.708 -32.260 1.00 84.12 166 ASP A CA 1
ATOM 1155 C C . ASP A 1 166 ? 27.091 4.222 -33.692 1.00 84.12 166 ASP A C 1
ATOM 1157 O O . ASP A 1 166 ? 28.182 4.302 -34.262 1.00 84.12 166 ASP A O 1
ATOM 1161 N N . ILE A 1 167 ? 26.042 3.633 -34.258 1.00 77.94 167 ILE A N 1
ATOM 1162 C CA . ILE A 1 167 ? 26.055 3.154 -35.637 1.00 77.94 167 ILE A CA 1
ATOM 1163 C C . ILE A 1 167 ? 25.757 4.338 -36.551 1.00 77.94 167 ILE A C 1
ATOM 1165 O O . ILE A 1 167 ? 24.604 4.785 -36.624 1.00 77.94 167 ILE A O 1
ATOM 1169 N N . ARG A 1 168 ? 26.780 4.800 -37.274 1.00 75.44 168 ARG A N 1
ATOM 1170 C CA . ARG A 1 168 ? 26.657 5.818 -38.320 1.00 75.44 168 ARG A CA 1
ATOM 1171 C C . ARG A 1 168 ? 26.627 5.162 -39.684 1.00 75.44 168 ARG A C 1
ATOM 1173 O O . ARG A 1 168 ? 27.265 4.138 -39.915 1.00 75.44 168 ARG A O 1
ATOM 1180 N N . GLU A 1 169 ? 25.874 5.769 -40.581 1.00 72.00 169 GLU A N 1
ATOM 1181 C CA . GLU A 1 169 ? 25.796 5.339 -41.963 1.00 72.00 169 GLU A CA 1
ATOM 1182 C C . GLU A 1 169 ? 26.538 6.349 -42.830 1.00 72.00 169 GLU A C 1
ATOM 1184 O O . GLU A 1 169 ? 26.290 7.551 -42.736 1.00 72.00 169 GLU A O 1
ATOM 1189 N N . LEU A 1 170 ? 27.482 5.857 -43.626 1.00 69.56 170 LEU A N 1
ATOM 1190 C CA . LEU A 1 170 ? 28.224 6.654 -44.592 1.00 69.56 170 LEU A CA 1
ATOM 1191 C C . LEU A 1 170 ? 27.794 6.236 -45.992 1.00 69.56 170 LEU A C 1
ATOM 1193 O O . LEU A 1 170 ? 27.744 5.043 -46.306 1.00 69.56 170 LEU A O 1
ATOM 1197 N N . ALA A 1 171 ? 27.492 7.225 -46.826 1.00 68.25 171 ALA A N 1
ATOM 1198 C CA . ALA A 1 171 ? 27.278 7.013 -48.246 1.00 68.25 171 ALA A CA 1
ATOM 1199 C C . ALA A 1 171 ? 28.622 6.708 -48.912 1.00 68.25 171 ALA A C 1
ATOM 1201 O O . ALA A 1 171 ? 29.539 7.530 -48.867 1.00 68.25 171 ALA A O 1
ATOM 1202 N N . ALA A 1 172 ? 28.743 5.535 -49.523 1.00 65.50 172 ALA A N 1
ATOM 1203 C CA . ALA A 1 172 ? 29.837 5.244 -50.430 1.00 65.50 172 ALA A CA 1
ATOM 1204 C C . ALA A 1 172 ? 29.578 5.913 -51.790 1.00 65.50 172 ALA A C 1
ATOM 1206 O O . ALA A 1 172 ? 28.438 6.175 -52.183 1.00 65.50 172 ALA A O 1
ATOM 1207 N N . LEU A 1 173 ? 30.661 6.183 -52.520 1.00 67.00 173 LEU A N 1
ATOM 1208 C CA . LEU A 1 173 ? 30.623 6.840 -53.832 1.00 67.00 173 LEU A CA 1
ATOM 1209 C C . LEU A 1 173 ? 29.864 6.023 -54.895 1.00 67.00 173 LEU A C 1
ATOM 1211 O O . LEU A 1 173 ? 29.418 6.587 -55.888 1.00 67.00 173 LEU A O 1
ATOM 1215 N N . ASP A 1 174 ? 29.679 4.716 -54.681 1.00 66.38 174 ASP A N 1
ATOM 1216 C CA . ASP A 1 174 ? 28.905 3.816 -55.547 1.00 66.38 174 ASP A CA 1
ATOM 1217 C C . ASP A 1 174 ? 27.397 3.793 -55.218 1.00 66.38 174 ASP A C 1
ATOM 1219 O O . ASP A 1 174 ? 26.655 2.957 -55.735 1.00 66.38 174 ASP A O 1
ATOM 1223 N N . GLY A 1 175 ? 26.935 4.692 -54.341 1.00 60.88 175 GLY A N 1
ATOM 1224 C CA . GLY A 1 175 ? 25.542 4.775 -53.905 1.00 60.88 175 GLY A CA 1
ATOM 1225 C C . GLY A 1 175 ? 25.134 3.698 -52.898 1.00 60.88 175 GLY A C 1
ATOM 1226 O O . GLY A 1 175 ? 23.983 3.691 -52.454 1.00 60.88 175 GLY A O 1
ATOM 1227 N N . LYS A 1 176 ? 26.046 2.801 -52.498 1.00 63.16 176 LYS A N 1
ATOM 1228 C CA . LYS A 1 176 ? 25.810 1.876 -51.387 1.00 63.16 176 LYS A CA 1
ATOM 1229 C C . LYS A 1 176 ? 26.063 2.590 -50.069 1.00 63.16 176 LYS A C 1
ATOM 1231 O O . LYS A 1 176 ? 26.836 3.540 -49.987 1.00 63.16 176 LYS A O 1
ATOM 1236 N N . SER A 1 177 ? 25.415 2.128 -49.012 1.00 65.19 177 SER A N 1
ATOM 1237 C CA . SER A 1 177 ? 25.689 2.614 -47.668 1.00 65.19 177 SER A CA 1
ATOM 1238 C C . SER A 1 177 ? 26.523 1.603 -46.895 1.00 65.19 177 SER A C 1
ATOM 1240 O O . SER A 1 177 ? 26.298 0.393 -46.975 1.00 65.19 177 SER A O 1
ATOM 1242 N N . VAL A 1 178 ? 27.499 2.105 -46.141 1.00 69.56 178 VAL A N 1
ATOM 1243 C CA . VAL A 1 178 ? 28.278 1.302 -45.201 1.00 69.56 178 VAL A CA 1
ATOM 1244 C C . VAL A 1 178 ? 27.942 1.778 -43.797 1.00 69.56 178 VAL A C 1
ATOM 1246 O O . VAL A 1 178 ? 28.147 2.942 -43.444 1.00 69.56 178 VAL A O 1
ATOM 1249 N N . THR A 1 179 ? 27.404 0.876 -42.980 1.00 72.94 179 THR A N 1
ATOM 1250 C CA . THR A 1 179 ? 27.231 1.122 -41.548 1.00 72.94 179 THR A CA 1
ATOM 1251 C C . THR A 1 179 ? 28.554 0.898 -40.838 1.00 72.94 179 THR A C 1
ATOM 1253 O O . THR A 1 179 ? 29.096 -0.206 -40.872 1.00 72.94 179 THR A O 1
ATOM 1256 N N . MET A 1 180 ? 29.054 1.930 -40.165 1.00 76.19 180 MET A N 1
ATOM 1257 C CA . MET A 1 180 ? 30.265 1.858 -39.355 1.00 76.19 180 MET A CA 1
ATOM 1258 C C . MET A 1 180 ? 29.930 2.147 -37.896 1.00 76.19 180 MET A C 1
ATOM 1260 O O . MET A 1 180 ? 29.134 3.034 -37.575 1.00 76.19 180 MET A O 1
ATOM 1264 N N . LYS A 1 181 ? 30.567 1.403 -36.994 1.00 81.88 181 LYS A N 1
ATOM 1265 C CA . LYS A 1 181 ? 30.531 1.690 -35.562 1.00 81.88 181 LYS A CA 1
ATOM 1266 C C . LYS A 1 181 ? 31.452 2.878 -35.293 1.00 81.88 181 LYS A C 1
ATOM 1268 O O . LYS A 1 181 ? 32.668 2.725 -35.278 1.00 81.88 181 LYS A O 1
ATOM 1273 N N . ALA A 1 182 ? 30.869 4.058 -35.107 1.00 80.06 182 ALA A N 1
ATOM 1274 C CA . ALA A 1 182 ? 31.605 5.296 -34.855 1.00 80.06 182 ALA A CA 1
ATOM 1275 C C . ALA A 1 182 ? 32.081 5.416 -33.398 1.00 80.06 182 ALA A C 1
ATOM 1277 O O . ALA A 1 182 ? 32.960 6.218 -33.095 1.00 80.06 182 ALA A O 1
ATOM 1278 N N . GLY A 1 183 ? 31.509 4.620 -32.493 1.00 85.31 183 GLY A N 1
ATOM 1279 C CA . GLY A 1 183 ? 31.872 4.603 -31.083 1.00 85.31 183 GLY A CA 1
ATOM 1280 C C . GLY A 1 183 ? 30.776 3.987 -30.223 1.00 85.31 183 GLY A C 1
ATOM 1281 O O . GLY A 1 183 ? 29.955 3.204 -30.703 1.00 85.31 183 GLY A O 1
ATOM 1282 N N . ARG A 1 184 ? 30.766 4.352 -28.940 1.00 89.69 184 ARG A N 1
ATOM 1283 C CA . ARG A 1 184 ? 29.682 4.057 -27.999 1.00 89.69 184 ARG A CA 1
ATOM 1284 C C . ARG A 1 184 ? 29.102 5.368 -27.484 1.00 89.69 184 ARG A C 1
ATOM 1286 O O . ARG A 1 184 ? 29.851 6.287 -27.171 1.00 89.69 184 ARG A O 1
ATOM 1293 N N . ILE A 1 185 ? 27.784 5.433 -27.393 1.00 89.62 185 ILE A N 1
ATOM 1294 C CA . ILE A 1 185 ? 27.033 6.549 -26.815 1.00 89.62 185 ILE A CA 1
ATOM 1295 C C . ILE A 1 185 ? 26.281 6.075 -25.576 1.00 89.62 185 ILE A C 1
ATOM 1297 O O . ILE A 1 185 ? 26.068 4.875 -25.387 1.00 89.62 185 ILE A O 1
ATOM 1301 N N . SER A 1 186 ? 25.845 7.016 -24.740 1.00 92.56 186 SER A N 1
ATOM 1302 C CA . SER A 1 186 ? 24.910 6.715 -23.657 1.00 92.56 186 SER A CA 1
ATOM 1303 C C . SER A 1 186 ? 23.652 6.066 -24.227 1.00 92.56 186 SER A C 1
ATOM 1305 O O . SER A 1 186 ? 23.073 6.553 -25.200 1.00 92.56 186 SER A O 1
ATOM 1307 N N . CYS A 1 187 ? 23.220 4.968 -23.611 1.00 88.62 187 CYS A N 1
ATOM 1308 C CA . CYS A 1 187 ? 22.035 4.246 -24.039 1.00 88.62 187 CYS A CA 1
ATOM 1309 C C . CYS A 1 187 ? 20.823 5.175 -23.997 1.00 88.62 187 CYS A C 1
ATOM 1311 O O . CYS A 1 187 ? 20.458 5.684 -22.934 1.00 88.62 187 CYS A O 1
ATOM 1313 N N . ARG A 1 188 ? 20.161 5.355 -25.143 1.00 86.94 188 ARG A N 1
ATOM 1314 C CA . ARG A 1 188 ? 19.035 6.291 -25.291 1.00 86.94 188 ARG A CA 1
ATOM 1315 C C . ARG A 1 188 ? 17.815 5.887 -24.472 1.00 86.94 188 ARG A C 1
ATOM 1317 O O . ARG A 1 188 ? 16.948 6.712 -24.215 1.00 86.94 188 ARG A O 1
ATOM 1324 N N . ARG A 1 189 ? 17.749 4.621 -24.052 1.00 87.00 189 ARG A N 1
ATOM 1325 C CA . ARG A 1 189 ? 16.657 4.094 -23.232 1.00 87.00 189 ARG A CA 1
ATOM 1326 C C . ARG A 1 189 ? 16.796 4.436 -21.752 1.00 87.00 189 ARG A C 1
ATOM 1328 O O . ARG A 1 189 ? 15.835 4.882 -21.140 1.00 87.00 189 ARG A O 1
ATOM 1335 N N . CYS A 1 190 ? 17.963 4.176 -21.168 1.00 90.25 190 CYS A N 1
ATOM 1336 C CA . CYS A 1 190 ? 18.201 4.378 -19.734 1.00 90.25 190 CYS A CA 1
ATOM 1337 C C . CYS A 1 190 ? 19.006 5.645 -19.419 1.00 90.25 190 CYS A C 1
ATOM 1339 O O . CYS A 1 190 ? 19.322 5.887 -18.258 1.00 90.25 190 CYS A O 1
ATOM 1341 N N . GLY A 1 191 ? 19.389 6.421 -20.436 1.00 90.00 191 GLY A N 1
ATOM 1342 C CA . GLY A 1 191 ? 20.187 7.635 -20.277 1.00 90.00 191 GLY A CA 1
ATOM 1343 C C . GLY A 1 191 ? 21.583 7.388 -19.702 1.00 90.00 191 GLY A C 1
ATOM 1344 O O . GLY A 1 191 ? 22.139 8.277 -19.073 1.00 90.00 191 GLY A O 1
ATOM 1345 N N . GLY A 1 192 ? 22.139 6.182 -19.860 1.00 92.88 192 GLY A N 1
ATOM 1346 C CA . GLY A 1 192 ? 23.419 5.812 -19.244 1.00 92.88 192 GLY A CA 1
ATOM 1347 C C . GLY A 1 192 ? 23.314 4.982 -17.964 1.00 92.88 192 GLY A C 1
ATOM 1348 O O . GLY A 1 192 ? 24.292 4.359 -17.573 1.00 92.88 192 GLY A O 1
ATOM 1349 N N . ALA A 1 193 ? 22.140 4.890 -17.332 1.00 93.81 193 ALA A N 1
ATOM 1350 C CA . ALA A 1 193 ? 22.007 4.277 -16.005 1.00 93.81 193 ALA A CA 1
ATOM 1351 C C . ALA A 1 193 ? 22.154 2.741 -15.972 1.00 93.81 193 ALA A C 1
ATOM 1353 O O . ALA A 1 193 ? 22.105 2.141 -14.899 1.00 93.81 193 ALA A O 1
ATOM 1354 N N . GLY A 1 194 ? 22.194 2.078 -17.133 1.00 93.38 194 GLY A N 1
ATOM 1355 C CA . GLY A 1 194 ? 22.193 0.610 -17.248 1.00 93.38 194 GLY A CA 1
ATOM 1356 C C . GLY A 1 194 ? 20.900 -0.073 -16.779 1.00 93.38 194 GLY A C 1
ATOM 1357 O O . GLY A 1 194 ? 20.667 -1.245 -17.054 1.00 93.38 194 GLY A O 1
ATOM 1358 N N . SER A 1 195 ? 19.997 0.660 -16.141 1.00 94.12 195 SER A N 1
ATOM 1359 C CA . SER A 1 195 ? 18.772 0.147 -15.544 1.00 94.12 195 SER A CA 1
ATOM 1360 C C . SER A 1 195 ? 17.599 1.075 -15.823 1.00 94.12 195 SER A C 1
ATOM 1362 O O . SER A 1 195 ? 17.775 2.262 -16.099 1.00 94.12 195 SER A O 1
ATOM 1364 N N . ILE A 1 196 ? 16.394 0.521 -15.780 1.00 90.56 196 ILE A N 1
ATOM 1365 C CA . ILE A 1 196 ? 15.145 1.268 -15.926 1.00 90.56 196 ILE A CA 1
ATOM 1366 C C . ILE A 1 196 ? 14.214 0.952 -14.762 1.00 90.56 196 ILE A C 1
ATOM 1368 O O . ILE A 1 196 ? 14.324 -0.093 -14.122 1.00 90.56 196 ILE A O 1
ATOM 1372 N N . VAL A 1 197 ? 13.289 1.866 -14.489 1.00 90.25 197 VAL A N 1
ATOM 1373 C CA . VAL A 1 197 ? 12.236 1.650 -13.497 1.00 90.25 197 VAL A CA 1
ATOM 1374 C C . VAL A 1 197 ? 11.032 1.025 -14.189 1.00 90.25 197 VAL A C 1
ATOM 1376 O O . VAL A 1 197 ? 10.517 1.577 -15.160 1.00 90.25 197 VAL A O 1
ATOM 1379 N N . LYS A 1 198 ? 10.578 -0.107 -13.662 1.00 91.19 198 LYS A N 1
ATOM 1380 C CA . LYS A 1 198 ? 9.369 -0.820 -14.068 1.00 91.19 198 LYS A CA 1
ATOM 1381 C C . LYS A 1 198 ? 8.376 -0.791 -12.910 1.00 91.19 198 LYS A C 1
ATOM 1383 O O . LYS A 1 198 ? 8.772 -0.982 -11.764 1.00 91.19 198 LYS A O 1
ATOM 1388 N N . ILE A 1 199 ? 7.100 -0.546 -13.183 1.00 91.50 199 ILE A N 1
ATOM 1389 C CA . ILE A 1 199 ? 6.05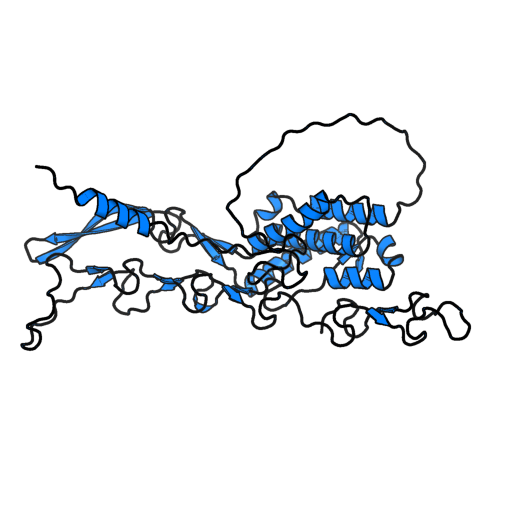2 -0.729 -12.171 1.00 91.50 199 ILE A CA 1
ATOM 1390 C C . ILE A 1 199 ? 5.764 -2.225 -12.034 1.00 91.50 199 ILE A C 1
ATOM 1392 O O . ILE A 1 199 ? 5.615 -2.914 -13.044 1.00 91.50 199 ILE A O 1
ATOM 1396 N N . ARG A 1 200 ? 5.720 -2.737 -10.800 1.00 91.38 200 ARG A N 1
ATOM 1397 C CA . ARG A 1 200 ? 5.414 -4.151 -10.554 1.00 91.38 200 ARG A CA 1
ATOM 1398 C C . ARG A 1 200 ? 3.972 -4.466 -10.932 1.00 91.38 200 ARG A C 1
ATOM 1400 O O . ARG A 1 200 ? 3.081 -3.620 -10.825 1.00 91.38 200 ARG A O 1
ATOM 1407 N N . SER A 1 201 ? 3.735 -5.705 -11.350 1.00 88.56 201 SER A N 1
ATOM 1408 C CA . SER A 1 201 ? 2.367 -6.171 -11.551 1.00 88.56 201 SER A CA 1
ATOM 1409 C C . SER A 1 201 ? 1.651 -6.312 -10.205 1.00 88.56 201 SER A C 1
ATOM 1411 O O . SER A 1 201 ? 2.266 -6.460 -9.144 1.00 88.56 201 SER A O 1
ATOM 1413 N N . ALA A 1 202 ? 0.322 -6.311 -10.244 1.00 85.62 202 ALA A N 1
ATOM 1414 C CA . ALA A 1 202 ? -0.479 -6.509 -9.046 1.00 85.62 202 ALA A CA 1
ATOM 1415 C C . ALA A 1 202 ? -0.239 -7.882 -8.382 1.00 85.62 202 ALA A C 1
ATOM 1417 O O . ALA A 1 202 ? -0.235 -7.986 -7.155 1.00 85.62 202 ALA A O 1
ATOM 1418 N N . SER A 1 203 ? -0.016 -8.937 -9.173 1.00 88.25 203 SER A N 1
ATOM 1419 C CA . SER A 1 203 ? 0.261 -10.288 -8.661 1.00 88.25 203 SER A CA 1
ATOM 1420 C C . SER A 1 203 ? 1.602 -10.373 -7.936 1.00 88.25 203 SER A C 1
ATOM 1422 O O . SER A 1 203 ? 1.692 -10.980 -6.866 1.00 88.25 203 SER A O 1
ATOM 1424 N N . GLU A 1 204 ? 2.625 -9.723 -8.483 1.00 90.75 204 GLU A N 1
ATOM 1425 C CA . GLU A 1 204 ? 3.950 -9.638 -7.881 1.00 90.75 204 GLU A CA 1
ATOM 1426 C C . GLU A 1 204 ? 3.895 -8.877 -6.549 1.00 90.75 204 GLU A C 1
ATOM 1428 O O . GLU A 1 204 ? 4.368 -9.379 -5.529 1.00 90.75 204 GLU A O 1
ATOM 1433 N N . LEU A 1 205 ? 3.224 -7.717 -6.523 1.00 90.50 205 LEU A N 1
ATOM 1434 C CA . LEU A 1 205 ? 3.030 -6.931 -5.301 1.00 90.50 205 LEU A CA 1
ATOM 1435 C C . LEU A 1 205 ? 2.308 -7.721 -4.210 1.00 90.50 205 LEU A C 1
ATOM 1437 O O . LEU A 1 205 ? 2.776 -7.753 -3.073 1.00 90.50 205 LEU A O 1
ATOM 1441 N N . ARG A 1 206 ? 1.198 -8.391 -4.547 1.00 90.88 206 ARG A N 1
ATOM 1442 C CA . ARG A 1 206 ? 0.457 -9.227 -3.590 1.00 90.88 206 ARG A CA 1
ATOM 1443 C C . ARG A 1 206 ? 1.338 -10.297 -2.961 1.00 90.88 206 ARG A C 1
ATOM 1445 O O . ARG A 1 206 ? 1.284 -10.479 -1.749 1.00 90.88 206 ARG A O 1
ATOM 1452 N N . SER A 1 207 ? 2.145 -10.976 -3.772 1.00 92.25 207 SER A N 1
ATOM 1453 C CA . SER A 1 207 ? 3.006 -12.068 -3.308 1.00 92.25 207 SER A CA 1
ATOM 1454 C C . SER A 1 207 ? 4.060 -11.564 -2.318 1.00 92.25 207 SER A C 1
ATOM 1456 O O . SER A 1 207 ? 4.223 -12.130 -1.239 1.00 92.25 207 SER A O 1
ATOM 1458 N N . ILE A 1 208 ? 4.715 -10.443 -2.635 1.00 94.19 208 ILE A N 1
ATOM 1459 C CA . ILE A 1 208 ? 5.739 -9.833 -1.774 1.00 94.19 208 ILE A CA 1
ATOM 1460 C C . ILE A 1 208 ? 5.120 -9.303 -0.471 1.00 94.19 208 ILE A C 1
ATOM 1462 O O . ILE A 1 208 ? 5.659 -9.526 0.613 1.00 94.19 208 ILE A O 1
ATOM 1466 N N . ILE A 1 209 ? 3.962 -8.641 -0.553 1.00 93.88 209 ILE A N 1
ATOM 1467 C CA . ILE A 1 209 ? 3.257 -8.099 0.619 1.00 93.88 209 ILE A CA 1
ATOM 1468 C C . ILE A 1 209 ? 2.765 -9.220 1.535 1.00 93.88 209 ILE A C 1
ATOM 1470 O O . ILE A 1 209 ? 2.895 -9.106 2.753 1.00 93.88 209 ILE A O 1
ATOM 1474 N N . ALA A 1 210 ? 2.242 -10.312 0.973 1.00 93.06 210 ALA A N 1
ATOM 1475 C CA . ALA A 1 210 ? 1.843 -11.484 1.744 1.00 93.06 210 ALA A CA 1
ATOM 1476 C C . ALA A 1 210 ? 3.035 -12.085 2.506 1.00 93.06 210 ALA A C 1
ATOM 1478 O O . ALA A 1 210 ? 2.932 -12.306 3.712 1.00 93.06 210 ALA A O 1
ATOM 1479 N N . ALA A 1 211 ? 4.187 -12.247 1.846 1.00 94.62 211 ALA A N 1
ATOM 1480 C CA . ALA A 1 211 ? 5.406 -12.738 2.487 1.00 94.62 211 ALA A CA 1
ATOM 1481 C C . ALA A 1 211 ? 5.900 -11.802 3.608 1.00 94.62 211 ALA A C 1
ATOM 1483 O O . ALA A 1 211 ? 6.259 -12.259 4.693 1.00 94.62 211 ALA A O 1
ATOM 1484 N N . GLY A 1 212 ? 5.877 -10.483 3.386 1.00 95.25 212 GLY A N 1
ATOM 1485 C CA . GLY A 1 212 ? 6.246 -9.502 4.413 1.00 95.25 212 GLY A CA 1
ATOM 1486 C C . GLY A 1 212 ? 5.317 -9.529 5.630 1.00 95.25 212 GLY A C 1
ATOM 1487 O O . GLY A 1 212 ? 5.791 -9.491 6.766 1.00 95.25 212 GLY A O 1
ATOM 1488 N N . ARG A 1 213 ? 4.004 -9.663 5.404 1.00 94.88 213 ARG A N 1
ATOM 1489 C CA . ARG A 1 213 ? 3.000 -9.819 6.469 1.00 94.88 213 ARG A CA 1
ATOM 1490 C C . ARG A 1 213 ? 3.195 -11.102 7.262 1.00 94.88 213 ARG A C 1
ATOM 1492 O O . ARG A 1 213 ? 3.081 -11.065 8.482 1.00 94.88 213 ARG A O 1
ATOM 1499 N N . GLN A 1 214 ? 3.514 -12.209 6.593 1.00 95.62 214 GLN A N 1
ATOM 1500 C CA . GLN A 1 214 ? 3.804 -13.473 7.263 1.00 95.62 214 GLN A CA 1
ATOM 1501 C C . GLN A 1 214 ? 5.030 -13.344 8.177 1.00 95.62 214 GLN A C 1
ATOM 1503 O O . GLN A 1 214 ? 4.943 -13.668 9.356 1.00 95.62 214 GLN A O 1
ATOM 1508 N N . ARG A 1 215 ? 6.136 -12.774 7.680 1.00 96.06 215 ARG A N 1
ATOM 1509 C CA . ARG A 1 215 ? 7.342 -12.548 8.497 1.00 96.06 215 ARG A CA 1
ATOM 1510 C C . ARG A 1 215 ? 7.083 -11.633 9.694 1.00 96.06 215 ARG A C 1
ATOM 1512 O O . ARG A 1 215 ? 7.639 -11.844 10.767 1.00 96.06 215 ARG A O 1
ATOM 1519 N N . PHE A 1 216 ? 6.252 -10.605 9.522 1.00 96.94 216 PHE A N 1
ATOM 1520 C CA . PHE A 1 216 ? 5.850 -9.739 10.632 1.00 96.94 216 PHE A CA 1
ATOM 1521 C C . PHE A 1 216 ? 4.966 -10.472 11.654 1.00 96.94 216 PHE A C 1
ATOM 1523 O O . PHE A 1 216 ? 5.128 -10.274 12.857 1.00 96.94 216 PHE A O 1
ATOM 1530 N N . ALA A 1 217 ? 4.065 -11.344 11.194 1.00 96.62 217 ALA A N 1
ATOM 1531 C CA . ALA A 1 217 ? 3.236 -12.174 12.063 1.00 96.62 217 ALA A CA 1
ATOM 1532 C C . ALA A 1 217 ? 4.081 -13.152 12.895 1.00 96.62 217 ALA A C 1
ATOM 1534 O O . ALA A 1 217 ? 3.883 -13.249 14.101 1.00 96.62 217 ALA A O 1
ATOM 1535 N N . GLU A 1 218 ? 5.062 -13.816 12.280 1.00 96.94 218 GLU A N 1
ATOM 1536 C CA . GLU A 1 218 ? 6.011 -14.697 12.974 1.00 96.94 218 GLU A CA 1
ATOM 1537 C C . GLU A 1 218 ? 6.782 -13.939 14.067 1.00 96.94 218 GLU A C 1
ATOM 1539 O O . GLU A 1 218 ? 6.821 -14.379 15.216 1.00 96.94 218 GLU A O 1
ATOM 1544 N N . ALA A 1 219 ? 7.314 -12.753 13.751 1.00 95.62 219 ALA A N 1
ATOM 1545 C CA . ALA A 1 219 ? 7.982 -11.899 14.737 1.00 95.62 219 ALA A CA 1
ATOM 1546 C C . ALA A 1 219 ? 7.040 -11.446 15.869 1.00 95.62 219 ALA A C 1
ATOM 1548 O O . ALA A 1 219 ? 7.439 -11.405 17.030 1.00 95.62 219 ALA A O 1
ATOM 1549 N N . SER A 1 220 ? 5.780 -11.143 15.548 1.00 97.38 220 SER A N 1
ATOM 1550 C CA . SER A 1 220 ? 4.777 -10.736 16.537 1.00 97.38 220 SER A CA 1
ATOM 1551 C C . SER A 1 220 ? 4.409 -11.871 17.493 1.00 97.38 220 SER A C 1
ATOM 1553 O O . SER A 1 220 ? 4.264 -11.634 18.690 1.00 97.38 220 SER A O 1
ATOM 1555 N N . LEU A 1 221 ? 4.313 -13.105 16.991 1.00 96.44 221 LEU A N 1
ATOM 1556 C CA . LEU A 1 221 ? 4.097 -14.291 17.821 1.00 96.44 221 LEU A CA 1
ATOM 1557 C C . LEU A 1 221 ? 5.279 -14.543 18.763 1.00 96.44 221 LEU A C 1
ATOM 1559 O O . LEU A 1 221 ? 5.065 -14.816 19.942 1.00 96.44 221 LEU A O 1
ATOM 1563 N N 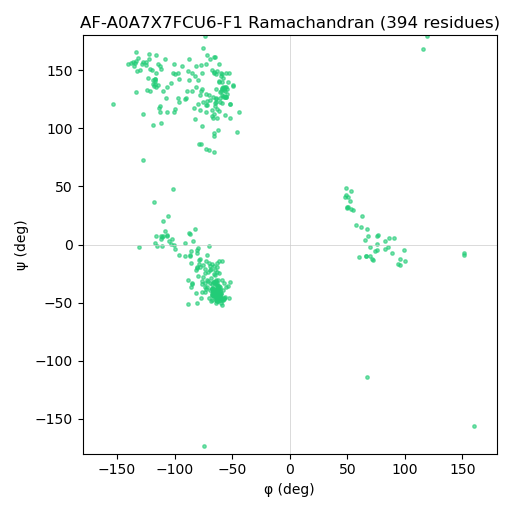. LEU A 1 222 ? 6.517 -14.392 18.277 1.00 96.06 222 LEU A N 1
ATOM 1564 C CA . LEU A 1 222 ? 7.720 -14.487 19.117 1.00 96.06 222 LEU A CA 1
ATOM 1565 C C . LEU A 1 222 ? 7.760 -13.402 20.204 1.00 96.06 222 LEU A C 1
ATOM 1567 O O . LEU A 1 222 ? 8.265 -13.647 21.295 1.00 96.06 222 LEU A O 1
ATOM 1571 N N . ALA A 1 223 ? 7.180 -12.232 19.933 1.00 94.75 223 ALA A N 1
ATOM 1572 C CA . ALA A 1 223 ? 6.991 -11.156 20.903 1.00 94.75 223 ALA A CA 1
ATOM 1573 C C . ALA A 1 223 ? 5.751 -11.345 21.808 1.00 94.75 223 ALA A C 1
ATOM 1575 O O . ALA A 1 223 ? 5.330 -10.395 22.466 1.00 94.75 223 ALA A O 1
ATOM 1576 N N . ALA A 1 224 ? 5.143 -12.540 21.825 1.00 95.50 224 ALA A N 1
ATOM 1577 C CA . ALA A 1 224 ? 3.947 -12.880 22.603 1.00 95.50 224 ALA A CA 1
ATOM 1578 C C . ALA A 1 224 ? 2.742 -11.946 22.359 1.00 95.50 224 ALA A C 1
ATOM 1580 O O . ALA A 1 224 ? 1.902 -11.738 23.238 1.00 95.50 224 ALA A O 1
ATOM 1581 N N . ARG A 1 225 ? 2.636 -11.375 21.153 1.00 97.06 225 ARG A N 1
ATOM 1582 C CA . ARG A 1 225 ? 1.504 -10.531 20.762 1.00 97.06 225 ARG A CA 1
ATOM 1583 C C . ARG A 1 225 ? 0.329 -11.391 20.304 1.00 97.06 225 ARG A C 1
ATOM 1585 O O . ARG A 1 225 ? 0.499 -12.410 19.635 1.00 97.06 225 ARG A O 1
ATOM 1592 N N . VAL A 1 226 ? -0.878 -10.931 20.609 1.00 97.06 226 VAL A N 1
ATOM 1593 C CA . VAL A 1 226 ? -2.143 -11.517 20.160 1.00 97.06 226 VAL A CA 1
ATOM 1594 C C . VAL A 1 226 ? -2.716 -10.730 18.987 1.00 97.06 226 VAL A C 1
ATOM 1596 O O . VAL A 1 226 ? -2.426 -9.546 18.795 1.00 97.06 226 VAL A O 1
ATOM 1599 N N . LYS A 1 227 ? -3.537 -11.403 18.181 1.00 96.25 227 LYS A N 1
ATOM 1600 C CA . LYS A 1 227 ? -4.110 -10.836 16.962 1.00 96.25 227 LYS A CA 1
ATOM 1601 C C . LYS A 1 227 ? -5.512 -10.277 17.222 1.00 96.25 227 LYS A C 1
ATOM 1603 O O . LYS A 1 227 ? -6.414 -11.030 17.575 1.00 96.25 227 LYS A O 1
ATOM 1608 N N . ASN A 1 228 ? -5.724 -8.992 16.939 1.00 95.94 228 ASN A N 1
ATOM 1609 C CA . ASN A 1 228 ? -7.046 -8.361 16.914 1.00 95.94 228 ASN A CA 1
ATOM 1610 C C . ASN A 1 228 ? -7.339 -7.820 15.505 1.00 95.94 228 ASN A C 1
ATOM 1612 O O . ASN A 1 228 ? -6.802 -6.800 15.069 1.00 95.94 228 ASN A O 1
ATOM 1616 N N . GLY A 1 229 ? -8.169 -8.547 14.752 1.00 92.44 229 GLY A N 1
ATOM 1617 C CA . GLY A 1 229 ? -8.282 -8.346 13.306 1.00 92.44 229 GLY A CA 1
ATOM 1618 C C . GLY A 1 229 ? -6.996 -8.748 12.606 1.00 92.44 229 GLY A C 1
ATOM 1619 O O . GLY A 1 229 ? -6.638 -9.922 12.610 1.00 92.44 229 GLY A O 1
ATOM 1620 N N . ASN A 1 230 ? -6.312 -7.769 12.018 1.00 93.62 230 ASN A N 1
ATOM 1621 C CA . ASN A 1 230 ? -4.993 -7.921 11.407 1.00 93.62 230 ASN A CA 1
ATOM 1622 C C . ASN A 1 230 ? -3.888 -7.188 12.189 1.00 93.62 230 ASN A C 1
ATOM 1624 O O . ASN A 1 230 ? -2.725 -7.277 11.799 1.00 93.62 230 ASN A O 1
ATOM 1628 N N . ALA A 1 231 ? -4.235 -6.502 13.283 1.00 96.94 231 ALA A N 1
ATOM 1629 C CA . ALA A 1 231 ? -3.283 -5.860 14.177 1.00 96.94 231 ALA A CA 1
ATOM 1630 C C . ALA A 1 231 ? -2.758 -6.865 15.212 1.00 96.94 231 ALA A C 1
ATOM 1632 O O . ALA A 1 231 ? -3.485 -7.760 15.648 1.00 96.94 231 ALA A O 1
ATOM 1633 N N . TRP A 1 232 ? -1.508 -6.682 15.617 1.00 98.06 232 TRP A N 1
ATOM 1634 C CA . TRP A 1 232 ? -0.801 -7.455 16.627 1.00 98.06 232 TRP A CA 1
ATOM 1635 C C . TRP A 1 232 ? -0.520 -6.566 17.838 1.00 98.06 232 TRP A C 1
ATOM 1637 O O . TRP A 1 232 ? 0.194 -5.567 17.727 1.00 98.06 232 TRP A O 1
ATOM 1647 N N . ILE A 1 233 ? -1.088 -6.925 18.989 1.00 97.12 233 ILE A N 1
ATOM 1648 C CA . ILE A 1 233 ? -1.014 -6.154 20.238 1.00 97.12 233 ILE A CA 1
ATOM 1649 C C . ILE A 1 233 ? -0.665 -7.043 21.431 1.00 97.12 233 ILE A C 1
ATOM 1651 O O . ILE A 1 233 ? -0.743 -8.263 21.341 1.00 97.12 233 ILE A O 1
ATOM 1655 N N . ALA A 1 234 ? -0.282 -6.448 22.559 1.00 96.12 234 ALA A N 1
ATOM 1656 C CA . ALA A 1 234 ? -0.100 -7.196 23.801 1.00 96.12 234 ALA A CA 1
ATOM 1657 C C . ALA A 1 234 ? -1.436 -7.771 24.307 1.00 96.12 234 ALA A C 1
ATOM 1659 O O . ALA A 1 234 ? -2.492 -7.162 24.119 1.00 96.12 234 ALA A O 1
ATOM 1660 N N . SER A 1 235 ? -1.384 -8.930 24.966 1.00 95.06 235 SER A N 1
ATOM 1661 C CA . SER A 1 235 ? -2.583 -9.618 25.467 1.00 95.06 235 SER A CA 1
ATOM 1662 C C . SER A 1 235 ? -3.379 -8.780 26.473 1.00 95.06 235 SER A C 1
ATOM 1664 O O . SER A 1 235 ? -4.608 -8.758 26.416 1.00 95.06 235 SER A O 1
ATOM 1666 N N . GLU A 1 236 ? -2.695 -8.008 27.325 1.00 93.56 236 GLU A N 1
ATOM 1667 C CA . GLU A 1 236 ? -3.339 -7.107 28.280 1.00 93.56 236 GLU A CA 1
ATOM 1668 C C . GLU A 1 236 ? -4.094 -5.956 27.598 1.00 93.56 236 GLU A C 1
ATOM 1670 O O . GLU A 1 236 ? -5.142 -5.531 28.085 1.00 93.56 236 GLU A O 1
ATOM 1675 N N . LEU A 1 237 ? -3.616 -5.486 26.439 1.00 94.50 237 LEU A N 1
ATOM 1676 C CA . LEU A 1 237 ? -4.309 -4.460 25.659 1.00 94.50 237 LEU A CA 1
ATOM 1677 C C . LEU A 1 237 ? -5.557 -5.018 24.987 1.00 94.50 237 LEU A C 1
ATOM 1679 O O . LEU A 1 237 ? -6.567 -4.324 24.924 1.00 94.50 237 LEU A O 1
ATOM 1683 N N . ASP A 1 238 ? -5.497 -6.255 24.493 1.00 95.44 238 ASP A N 1
ATOM 1684 C CA . ASP A 1 238 ? -6.644 -6.903 23.855 1.00 95.44 238 ASP A CA 1
ATOM 1685 C C . ASP A 1 238 ? -7.779 -7.135 24.856 1.00 95.44 238 ASP A C 1
ATOM 1687 O O . ASP A 1 238 ? -8.929 -6.785 24.586 1.00 95.44 238 ASP A O 1
ATOM 1691 N N . ALA A 1 239 ? -7.434 -7.626 26.050 1.00 92.81 239 ALA A N 1
ATOM 1692 C CA . ALA A 1 239 ? -8.382 -7.846 27.136 1.00 92.81 239 ALA A CA 1
ATOM 1693 C C . ALA A 1 239 ? -9.044 -6.542 27.622 1.00 92.81 239 ALA A C 1
ATOM 1695 O O . ALA A 1 239 ? -10.227 -6.542 27.960 1.00 92.81 239 ALA A O 1
ATOM 1696 N N . ALA A 1 240 ? -8.301 -5.430 27.636 1.00 91.56 240 ALA A N 1
ATOM 1697 C CA . ALA A 1 240 ? -8.799 -4.125 28.072 1.00 91.56 240 ALA A CA 1
ATOM 1698 C C . ALA A 1 240 ? -9.485 -3.305 26.957 1.00 91.56 240 ALA A C 1
ATOM 1700 O O . ALA A 1 240 ? -10.078 -2.260 27.238 1.00 91.56 240 ALA A O 1
ATOM 1701 N N . ALA A 1 241 ? -9.405 -3.732 25.692 1.00 93.12 241 ALA A N 1
ATOM 1702 C CA . ALA A 1 241 ? -9.877 -2.941 24.560 1.00 93.12 241 ALA A CA 1
ATOM 1703 C C . ALA A 1 241 ? -11.408 -2.813 24.530 1.00 93.12 241 ALA A C 1
ATOM 1705 O O . ALA A 1 241 ? -12.142 -3.796 24.409 1.00 93.12 241 ALA A O 1
ATOM 1706 N N . THR A 1 242 ? -11.902 -1.574 24.513 1.00 94.00 242 THR A N 1
ATOM 1707 C CA . THR A 1 242 ? -13.321 -1.278 24.245 1.00 94.00 242 THR A CA 1
ATOM 1708 C C . THR A 1 242 ? -13.717 -1.666 22.815 1.00 94.00 242 THR A C 1
ATOM 1710 O O . THR A 1 242 ? -12.869 -1.741 21.925 1.00 94.00 242 THR A O 1
ATOM 1713 N N . ALA A 1 243 ? -15.014 -1.827 22.526 1.00 93.88 243 ALA A N 1
ATOM 1714 C CA . ALA A 1 243 ? -15.491 -2.139 21.175 1.00 93.88 243 ALA A CA 1
ATOM 1715 C C . ALA A 1 243 ? -15.045 -1.090 20.140 1.00 93.88 243 ALA A C 1
ATOM 1717 O O . ALA A 1 243 ? -14.746 -1.431 18.996 1.00 93.88 243 ALA A O 1
ATOM 1718 N N . LYS A 1 244 ? -14.935 0.185 20.542 1.00 93.88 244 LYS A N 1
ATOM 1719 C CA . LYS A 1 244 ? -14.395 1.252 19.687 1.00 93.88 244 LYS A CA 1
ATOM 1720 C C . LYS A 1 244 ? -12.915 1.031 19.373 1.00 93.88 244 LYS A C 1
ATOM 1722 O O . LYS A 1 244 ? -12.517 1.153 18.220 1.00 93.88 244 LYS A O 1
ATOM 1727 N N . GLN A 1 245 ? -12.109 0.688 20.375 1.00 95.31 245 GLN A N 1
ATOM 1728 C CA . GLN A 1 245 ? -10.675 0.434 20.198 1.00 95.31 245 GLN A CA 1
ATOM 1729 C C . GLN A 1 245 ? -10.426 -0.823 19.367 1.00 95.31 245 GLN A C 1
ATOM 1731 O O . GLN A 1 245 ? -9.636 -0.785 18.428 1.00 95.31 245 GLN A O 1
ATOM 1736 N N . GLN A 1 246 ? -11.167 -1.902 19.629 1.00 95.88 246 GLN A N 1
ATOM 1737 C CA . GLN A 1 246 ? -11.133 -3.110 18.806 1.00 95.88 246 GLN A CA 1
ATOM 1738 C C . GLN A 1 246 ? -11.484 -2.797 17.344 1.00 95.88 246 GLN A C 1
ATOM 1740 O O . GLN A 1 246 ? -10.772 -3.218 16.437 1.00 95.88 246 GLN A O 1
ATOM 1745 N N . ALA A 1 247 ? -12.533 -2.010 17.085 1.00 95.69 247 ALA A N 1
ATOM 1746 C CA . ALA A 1 247 ? -12.872 -1.595 15.724 1.00 95.69 247 ALA A CA 1
ATOM 1747 C C . ALA A 1 247 ? -11.781 -0.719 15.084 1.00 95.69 247 ALA A C 1
ATOM 1749 O O . ALA A 1 247 ? -11.461 -0.905 13.913 1.00 95.69 247 ALA A O 1
ATOM 1750 N N . LEU A 1 248 ? -11.155 0.190 15.840 1.00 95.00 248 LEU A N 1
ATOM 1751 C CA . LEU A 1 248 ? -10.039 1.006 15.351 1.00 95.00 248 LEU A CA 1
ATOM 1752 C C . LEU A 1 248 ? -8.829 0.152 14.957 1.00 95.00 248 LEU A C 1
ATOM 1754 O O . LEU A 1 248 ? -8.279 0.373 13.876 1.00 95.00 248 LEU A O 1
ATOM 1758 N N . LEU A 1 249 ? -8.458 -0.841 15.770 1.00 96.00 249 LEU A N 1
ATOM 1759 C CA . LEU A 1 249 ? -7.401 -1.804 15.443 1.00 96.00 249 LEU A CA 1
ATOM 1760 C C . LEU A 1 249 ? -7.736 -2.563 14.158 1.00 96.00 249 LEU A C 1
ATOM 1762 O O . LEU A 1 249 ? -6.940 -2.584 13.217 1.00 96.00 249 LEU A O 1
ATOM 1766 N N . ARG A 1 250 ? -8.938 -3.147 14.089 1.00 95.94 250 ARG A N 1
ATOM 1767 C CA . ARG A 1 250 ? -9.392 -3.969 12.958 1.00 95.94 250 ARG A CA 1
ATOM 1768 C C . ARG A 1 250 ? -9.483 -3.174 11.663 1.00 95.94 250 ARG A C 1
ATOM 1770 O O . ARG A 1 250 ? -9.062 -3.671 10.627 1.00 95.94 250 ARG A O 1
ATOM 1777 N N . ARG A 1 251 ? -9.988 -1.940 11.717 1.00 92.75 251 ARG A N 1
ATOM 1778 C CA . ARG A 1 251 ? -10.135 -1.058 10.553 1.00 92.75 251 ARG A CA 1
ATOM 1779 C C . ARG A 1 251 ? -8.799 -0.560 10.024 1.00 92.75 251 ARG A C 1
ATOM 1781 O O . ARG A 1 251 ? -8.573 -0.595 8.820 1.00 92.75 251 ARG A O 1
ATOM 1788 N N . ASN A 1 252 ? -7.903 -0.112 10.903 1.00 91.81 252 ASN A N 1
ATOM 1789 C CA . ASN A 1 252 ? -6.606 0.428 10.479 1.00 91.81 252 ASN A CA 1
ATOM 1790 C C . ASN A 1 252 ? -5.608 -0.659 10.053 1.00 91.81 252 ASN A C 1
ATOM 1792 O O . ASN A 1 252 ? -4.643 -0.351 9.359 1.00 91.81 252 ASN A O 1
ATOM 1796 N N . SER A 1 253 ? -5.846 -1.916 10.434 1.00 92.81 253 SER A N 1
ATOM 1797 C CA . SER A 1 253 ? -5.086 -3.082 9.962 1.00 92.81 253 SER A CA 1
ATOM 1798 C C . SER A 1 253 ? -5.801 -3.875 8.860 1.00 92.81 253 SER A C 1
ATOM 1800 O O . SER A 1 253 ? -5.271 -4.881 8.382 1.00 92.81 253 SER A O 1
ATOM 1802 N N . ALA A 1 254 ? -6.999 -3.447 8.451 1.00 91.81 254 ALA A N 1
ATOM 1803 C CA . ALA A 1 254 ? -7.840 -4.172 7.510 1.00 91.81 254 ALA A CA 1
ATOM 1804 C C . ALA A 1 254 ? -7.108 -4.461 6.196 1.00 91.81 254 ALA A C 1
ATOM 1806 O O . ALA A 1 254 ? -6.295 -3.665 5.718 1.00 91.81 254 ALA A O 1
ATOM 1807 N N . ASP A 1 255 ? -7.437 -5.595 5.574 1.00 89.81 255 ASP A N 1
ATOM 1808 C CA . ASP A 1 255 ? -6.913 -5.878 4.246 1.00 89.81 255 ASP A CA 1
ATOM 1809 C C . ASP A 1 255 ? -7.356 -4.795 3.257 1.00 89.81 255 ASP A C 1
ATOM 1811 O O . ASP A 1 255 ? -8.546 -4.454 3.221 1.00 89.81 255 ASP A O 1
ATOM 1815 N N . PRO A 1 256 ? -6.423 -4.239 2.468 1.00 89.69 256 PRO A N 1
ATOM 1816 C CA . PRO A 1 256 ? -6.753 -3.217 1.494 1.00 89.69 256 PRO A CA 1
ATOM 1817 C C . PRO A 1 256 ? -7.473 -3.836 0.286 1.00 89.69 256 PRO A C 1
ATOM 1819 O O . PRO A 1 256 ? -7.790 -5.026 0.270 1.00 89.69 256 PRO A O 1
ATOM 1822 N N . CYS A 1 257 ? -7.722 -3.044 -0.760 1.00 90.94 257 CYS A N 1
ATOM 1823 C CA . CYS A 1 257 ? -8.249 -3.560 -2.021 1.00 90.94 257 CYS A CA 1
ATOM 1824 C C . CYS A 1 257 ? -7.392 -4.747 -2.518 1.00 90.94 257 CYS A C 1
ATOM 1826 O O . CYS A 1 257 ? -6.191 -4.561 -2.750 1.00 90.94 257 CYS A O 1
ATOM 1828 N N . PRO A 1 258 ? -7.976 -5.947 -2.713 1.00 89.75 258 PRO A N 1
ATOM 1829 C CA . PRO A 1 258 ? -7.218 -7.144 -3.072 1.00 89.75 258 PRO A CA 1
ATOM 1830 C C . PRO A 1 258 ? -6.628 -7.057 -4.483 1.00 89.75 258 PRO A C 1
ATOM 1832 O O . PRO A 1 258 ? -5.557 -7.598 -4.737 1.00 89.75 258 PRO A O 1
ATOM 1835 N N . GLU A 1 259 ? -7.263 -6.330 -5.404 1.00 90.50 259 GLU A N 1
ATOM 1836 C CA . GLU A 1 259 ? -6.767 -6.220 -6.779 1.00 90.50 259 GLU A CA 1
ATOM 1837 C C . GLU A 1 259 ? -5.475 -5.419 -6.878 1.00 90.50 259 GLU A C 1
ATOM 1839 O O . GLU A 1 259 ? -4.577 -5.817 -7.609 1.00 90.50 259 GLU A O 1
ATOM 1844 N N . CYS A 1 260 ? -5.345 -4.343 -6.104 1.00 89.88 260 CYS A N 1
ATOM 1845 C CA . CYS A 1 260 ? -4.178 -3.462 -6.149 1.00 89.88 260 CYS A CA 1
ATOM 1846 C C . CYS A 1 260 ? -3.325 -3.515 -4.881 1.00 89.88 260 CYS A C 1
ATOM 1848 O O . CYS A 1 260 ? -2.441 -2.685 -4.731 1.00 89.88 260 CYS A O 1
ATOM 1850 N N . ALA A 1 261 ? -3.610 -4.422 -3.942 1.00 88.75 261 ALA A N 1
ATOM 1851 C CA . ALA A 1 261 ? -2.941 -4.525 -2.641 1.00 88.75 261 ALA A CA 1
ATOM 1852 C C . ALA A 1 261 ? -2.847 -3.190 -1.870 1.00 88.75 261 ALA A C 1
ATOM 1854 O O . ALA A 1 261 ? -1.885 -2.931 -1.149 1.00 88.75 261 ALA A O 1
ATOM 1855 N N . GLY A 1 262 ? -3.840 -2.317 -2.037 1.00 88.44 262 GLY A N 1
ATOM 1856 C CA . GLY A 1 262 ? -3.857 -1.008 -1.387 1.00 88.44 262 GLY A CA 1
ATOM 1857 C C . GLY A 1 262 ? -3.147 0.114 -2.111 1.00 88.44 262 GLY A C 1
ATOM 1858 O O . GLY A 1 262 ? -3.052 1.198 -1.546 1.00 88.44 262 GLY A O 1
ATOM 1859 N N . TYR A 1 263 ? -2.654 -0.108 -3.327 1.00 88.00 263 TYR A N 1
ATOM 1860 C CA . TYR A 1 263 ? -2.026 0.931 -4.140 1.00 88.00 263 TYR A CA 1
ATOM 1861 C C . TYR A 1 263 ? -3.031 1.817 -4.859 1.00 88.00 263 TYR A C 1
ATOM 1863 O O . TYR A 1 263 ? -2.701 2.898 -5.291 1.00 88.00 263 TYR A O 1
ATOM 1871 N N . GLY A 1 264 ? -4.273 1.396 -5.056 1.00 88.56 264 GLY A N 1
ATOM 1872 C CA . GLY A 1 264 ? -5.195 2.170 -5.892 1.00 88.56 264 GLY A CA 1
ATOM 1873 C C . GLY A 1 264 ? -4.794 2.213 -7.370 1.00 88.56 264 GLY A C 1
ATOM 1874 O O . GLY A 1 264 ? -5.605 2.589 -8.207 1.00 88.56 264 GLY A O 1
ATOM 1875 N N . ARG A 1 265 ? -3.596 1.748 -7.729 1.00 88.44 265 ARG A N 1
ATOM 1876 C CA . ARG A 1 265 ? -3.115 1.576 -9.093 1.00 88.44 265 ARG A CA 1
ATOM 1877 C C . ARG A 1 265 ? -2.532 0.186 -9.289 1.00 88.44 265 ARG A C 1
ATOM 1879 O O . ARG A 1 265 ? -1.982 -0.406 -8.362 1.00 88.44 265 ARG A O 1
ATOM 1886 N N . CYS A 1 266 ? -2.627 -0.300 -10.515 1.00 88.69 266 CYS A N 1
ATOM 1887 C CA . CYS A 1 266 ? -2.021 -1.547 -10.960 1.00 88.69 266 CYS A CA 1
ATOM 1888 C C . CYS A 1 266 ? -0.983 -1.236 -12.040 1.00 88.69 266 CYS A C 1
ATOM 1890 O O . CYS A 1 266 ? -1.153 -0.281 -12.802 1.00 88.69 266 CYS A O 1
ATOM 1892 N N . GLY A 1 267 ? 0.092 -2.027 -12.114 1.00 90.12 267 GLY A N 1
ATOM 1893 C CA . GLY A 1 267 ? 1.003 -1.975 -13.257 1.00 90.12 267 GLY A CA 1
ATOM 1894 C C . GLY A 1 267 ? 0.227 -2.147 -14.566 1.00 90.12 267 GLY A C 1
ATOM 1895 O O . GLY A 1 267 ? -0.724 -2.919 -14.625 1.00 90.12 267 GLY A O 1
ATOM 1896 N N . CYS A 1 268 ? 0.591 -1.381 -15.591 1.00 91.81 268 CYS A N 1
ATOM 1897 C CA . CYS A 1 268 ? -0.077 -1.441 -16.889 1.00 91.81 268 CYS A CA 1
ATOM 1898 C C . CYS A 1 268 ? 0.304 -2.734 -17.615 1.00 91.81 268 CYS A C 1
ATOM 1900 O O . CYS A 1 268 ? 1.484 -2.924 -17.910 1.00 91.81 268 CYS A O 1
ATOM 1902 N N . ASP A 1 269 ? -0.677 -3.579 -17.933 1.00 91.94 269 ASP A N 1
ATOM 1903 C CA . ASP A 1 269 ? -0.434 -4.874 -18.579 1.00 91.94 269 ASP A CA 1
ATOM 1904 C C . ASP A 1 269 ? 0.111 -4.723 -20.010 1.00 91.94 269 ASP A C 1
ATOM 1906 O O . ASP A 1 269 ? 1.056 -5.421 -20.373 1.00 91.94 269 ASP A O 1
ATOM 1910 N N . ASP A 1 270 ? -0.357 -3.728 -20.774 1.00 92.62 270 ASP A N 1
ATOM 1911 C CA . ASP A 1 270 ? 0.061 -3.511 -22.172 1.00 92.62 270 ASP A CA 1
ATOM 1912 C C . ASP A 1 270 ? 1.555 -3.213 -22.332 1.00 92.62 270 ASP A C 1
ATOM 1914 O O . ASP A 1 270 ? 2.194 -3.655 -23.286 1.00 92.62 270 ASP A O 1
ATOM 1918 N N . CYS A 1 271 ? 2.140 -2.462 -21.393 1.00 92.38 271 CYS A N 1
ATOM 1919 C CA . CYS A 1 271 ? 3.588 -2.240 -21.360 1.00 92.38 271 CYS A CA 1
ATOM 1920 C C . CYS A 1 271 ? 4.305 -3.084 -20.303 1.00 92.38 271 CYS A C 1
ATOM 1922 O O . CYS A 1 271 ? 5.496 -2.878 -20.059 1.00 92.38 271 CYS A O 1
ATOM 1924 N N . GLY A 1 272 ? 3.586 -3.971 -19.609 1.00 91.19 272 GLY A N 1
ATOM 1925 C CA . GLY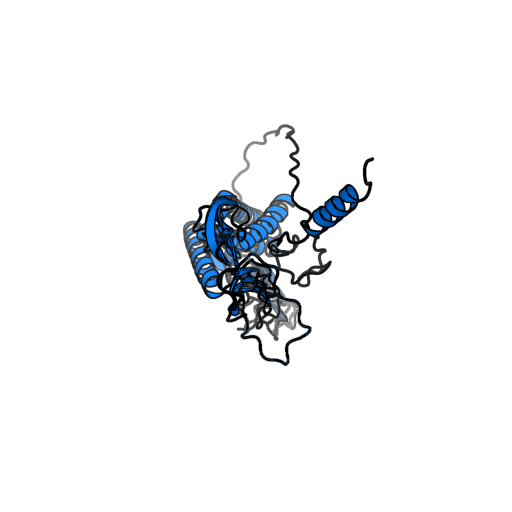 A 1 272 ? 4.061 -4.661 -18.414 1.00 91.19 272 GLY A CA 1
ATOM 1926 C C . GLY A 1 272 ? 4.666 -3.714 -17.372 1.00 91.19 272 GLY A C 1
ATOM 1927 O O . GLY A 1 272 ? 5.639 -4.075 -16.728 1.00 91.19 272 GLY A O 1
ATOM 1928 N N . GLY A 1 273 ? 4.202 -2.470 -17.259 1.00 91.25 273 GLY A N 1
ATOM 1929 C CA . GLY A 1 273 ? 4.774 -1.458 -16.365 1.00 91.25 273 GLY A CA 1
ATOM 1930 C C . GLY A 1 273 ? 6.098 -0.826 -16.818 1.00 91.25 273 GLY A C 1
ATOM 1931 O O . GLY A 1 273 ? 6.682 -0.045 -16.065 1.00 91.25 273 GLY A O 1
ATOM 1932 N N . ALA A 1 274 ? 6.574 -1.105 -18.038 1.00 91.06 274 ALA A N 1
ATOM 1933 C CA . ALA A 1 274 ? 7.801 -0.532 -18.608 1.00 91.06 274 ALA A CA 1
ATOM 1934 C C . ALA A 1 274 ? 7.627 0.890 -19.173 1.00 91.06 274 ALA A C 1
ATOM 1936 O O . ALA A 1 274 ? 8.603 1.489 -19.635 1.00 91.06 274 ALA A O 1
ATOM 1937 N N . ARG A 1 275 ? 6.396 1.429 -19.142 1.00 91.38 275 ARG A N 1
ATOM 1938 C CA . ARG A 1 275 ? 5.999 2.784 -19.589 1.00 91.38 275 ARG A CA 1
ATOM 1939 C C . ARG A 1 275 ? 6.008 3.013 -21.094 1.00 91.38 275 ARG A C 1
ATOM 1941 O O . ARG A 1 275 ? 5.467 4.006 -21.570 1.00 91.38 275 ARG A O 1
ATOM 1948 N N . VAL A 1 276 ? 6.596 2.105 -21.851 1.00 91.62 276 VAL A N 1
ATOM 1949 C CA . VAL A 1 276 ? 6.658 2.176 -23.307 1.00 91.62 276 VAL A CA 1
ATOM 1950 C C . VAL A 1 276 ? 6.247 0.858 -23.916 1.00 91.62 276 VAL A C 1
ATOM 1952 O O . VAL A 1 276 ? 6.339 -0.189 -23.276 1.00 91.62 276 VAL A O 1
ATOM 1955 N N . VAL A 1 277 ? 5.883 0.925 -25.182 1.00 92.88 277 VAL A N 1
ATOM 1956 C CA . VAL A 1 277 ? 5.706 -0.235 -26.046 1.00 92.88 277 VAL A CA 1
ATOM 1957 C C . VAL A 1 277 ? 6.623 -0.099 -27.257 1.00 92.88 277 VAL A C 1
ATOM 1959 O O . VAL A 1 277 ? 7.148 0.983 -27.545 1.00 92.88 277 VAL A O 1
ATOM 1962 N N . LYS A 1 278 ? 6.841 -1.206 -27.970 1.00 92.81 278 LYS A N 1
ATOM 1963 C CA . LYS A 1 278 ? 7.561 -1.170 -29.246 1.00 92.81 278 LYS A CA 1
ATOM 1964 C C . LYS A 1 278 ? 6.826 -0.264 -30.230 1.00 92.81 278 LYS A C 1
ATOM 1966 O O . LYS A 1 278 ? 5.601 -0.175 -30.204 1.00 92.81 278 LYS A O 1
ATOM 1971 N N . CYS A 1 279 ? 7.583 0.399 -31.099 1.00 92.56 279 CYS A N 1
ATOM 1972 C CA . CYS A 1 279 ? 7.002 1.184 -32.180 1.00 92.56 279 CYS A CA 1
ATOM 1973 C C . CYS A 1 279 ? 6.066 0.302 -33.025 1.00 92.56 279 CYS A C 1
ATOM 1975 O O . CYS A 1 279 ? 6.470 -0.763 -33.487 1.00 92.56 279 CYS A O 1
ATOM 1977 N N . ALA A 1 280 ? 4.822 0.748 -33.215 1.00 93.19 280 ALA A N 1
ATOM 1978 C CA . ALA A 1 280 ? 3.812 0.011 -33.977 1.00 93.19 280 ALA A CA 1
ATOM 1979 C C . ALA A 1 280 ? 4.062 0.030 -35.496 1.00 93.19 280 ALA A C 1
ATOM 1981 O O . ALA A 1 280 ? 3.458 -0.746 -36.239 1.00 93.19 280 ALA A O 1
ATOM 1982 N N . ASN A 1 281 ? 4.951 0.910 -35.965 1.00 92.69 281 ASN A N 1
ATOM 1983 C CA . ASN A 1 281 ? 5.335 0.984 -37.364 1.00 92.69 281 ASN A CA 1
ATOM 1984 C C . ASN A 1 281 ? 6.025 -0.317 -37.790 1.00 92.69 281 ASN A C 1
ATOM 1986 O O . ASN A 1 281 ? 7.100 -0.652 -37.296 1.00 92.69 281 ASN A O 1
ATOM 1990 N N . ARG A 1 282 ? 5.410 -1.039 -38.728 1.00 91.75 282 ARG A N 1
ATOM 1991 C CA . ARG A 1 282 ? 5.883 -2.357 -39.179 1.00 91.75 282 ARG A CA 1
ATOM 1992 C C . ARG A 1 282 ? 7.232 -2.303 -39.896 1.00 91.75 282 ARG A C 1
ATOM 1994 O O . ARG A 1 282 ? 7.959 -3.292 -39.875 1.00 91.75 282 ARG A O 1
ATOM 2001 N N . ASP A 1 283 ? 7.570 -1.161 -40.487 1.00 90.31 283 ASP A N 1
ATOM 2002 C CA . ASP A 1 283 ? 8.848 -0.944 -41.165 1.00 90.31 283 ASP A CA 1
ATOM 2003 C C . ASP A 1 283 ? 9.945 -0.473 -40.196 1.00 90.31 283 ASP A C 1
ATOM 2005 O O . ASP A 1 283 ? 11.122 -0.418 -40.561 1.00 90.31 283 ASP A O 1
ATOM 2009 N N . CYS A 1 284 ? 9.581 -0.150 -38.950 1.00 89.38 284 CYS A N 1
ATOM 2010 C CA . CYS A 1 284 ? 10.516 0.283 -37.924 1.00 89.38 284 CYS A CA 1
ATOM 2011 C C . CYS A 1 284 ? 11.280 -0.906 -37.332 1.00 89.38 284 CYS A C 1
ATOM 2013 O O . CYS A 1 284 ? 10.725 -1.761 -36.642 1.00 89.38 284 CYS A O 1
ATOM 2015 N N . LYS A 1 285 ? 12.596 -0.908 -37.542 1.00 87.62 285 LYS A N 1
ATOM 2016 C CA . LYS A 1 285 ? 13.555 -1.812 -36.904 1.00 87.62 285 LYS A CA 1
ATOM 2017 C C . LYS A 1 285 ? 14.426 -0.994 -35.959 1.00 87.62 285 LYS A C 1
ATOM 2019 O O . LYS A 1 285 ? 15.256 -0.205 -36.405 1.00 87.62 285 LYS A O 1
ATOM 2024 N N . ASP A 1 286 ? 14.166 -1.115 -34.658 1.00 82.44 286 ASP A N 1
ATOM 2025 C CA . ASP A 1 286 ? 14.883 -0.412 -33.581 1.00 82.44 286 ASP A CA 1
ATOM 2026 C C . ASP A 1 286 ? 15.004 1.107 -33.788 1.00 82.44 286 ASP A C 1
ATOM 2028 O O . ASP A 1 286 ? 16.029 1.739 -33.527 1.00 82.44 286 ASP A O 1
ATOM 2032 N N . GLY A 1 287 ? 13.922 1.713 -34.274 1.00 86.12 287 GLY A N 1
ATOM 2033 C CA . GLY A 1 287 ? 13.838 3.151 -34.496 1.00 86.12 287 GLY A CA 1
ATOM 2034 C C . GLY A 1 287 ? 14.262 3.603 -35.885 1.00 86.12 287 GLY A C 1
ATOM 2035 O O . GLY A 1 287 ? 14.307 4.804 -36.128 1.00 86.12 287 GLY A O 1
ATOM 2036 N N . ARG A 1 288 ? 14.559 2.688 -36.807 1.00 86.31 288 ARG A N 1
ATOM 2037 C CA . ARG A 1 288 ? 15.004 3.010 -38.168 1.00 86.31 288 ARG A CA 1
ATOM 2038 C C . ARG A 1 288 ? 14.084 2.382 -39.206 1.00 86.31 288 ARG A C 1
ATOM 2040 O O . ARG A 1 288 ? 13.620 1.265 -39.010 1.00 86.31 288 ARG A O 1
ATOM 2047 N N . ILE A 1 289 ? 13.853 3.090 -40.305 1.00 86.69 289 ILE A N 1
ATOM 2048 C CA . ILE A 1 289 ? 13.118 2.604 -41.477 1.00 86.69 289 ILE A CA 1
ATOM 2049 C C . ILE A 1 289 ? 14.075 2.591 -42.660 1.00 86.69 289 ILE A C 1
ATOM 2051 O O . ILE A 1 289 ? 14.875 3.510 -42.825 1.00 86.69 289 ILE A O 1
ATOM 2055 N N . GLU A 1 290 ? 14.018 1.538 -43.468 1.00 83.00 290 GLU A N 1
ATOM 2056 C CA . GLU A 1 290 ? 14.787 1.461 -44.706 1.00 83.00 290 GLU A CA 1
ATOM 2057 C C . GLU A 1 290 ? 14.150 2.356 -45.779 1.00 83.00 290 GLU A C 1
ATOM 2059 O O . GLU A 1 290 ? 12.992 2.180 -46.159 1.00 83.00 290 GLU A O 1
ATOM 2064 N N . ASN A 1 291 ? 14.925 3.298 -46.306 1.00 75.25 291 ASN A N 1
ATOM 2065 C CA . ASN A 1 291 ? 14.578 4.103 -47.466 1.00 75.25 291 ASN A CA 1
ATOM 2066 C C . ASN A 1 291 ? 14.660 3.217 -48.714 1.00 75.25 291 ASN A C 1
ATOM 2068 O O . ASN A 1 291 ? 15.669 3.212 -49.423 1.00 75.25 291 ASN A O 1
ATOM 2072 N N . ARG A 1 292 ? 13.614 2.434 -48.997 1.00 66.19 292 ARG A N 1
ATOM 2073 C CA . ARG A 1 292 ? 13.531 1.735 -50.283 1.00 66.19 292 ARG A CA 1
ATOM 2074 C C . ARG A 1 292 ? 13.444 2.781 -51.399 1.00 66.19 292 ARG A C 1
ATOM 2076 O O . ARG A 1 292 ? 12.534 3.613 -51.356 1.00 66.19 292 ARG A O 1
ATOM 2083 N N . PRO A 1 293 ? 14.325 2.749 -52.412 1.00 56.69 293 PRO A N 1
ATOM 2084 C CA . PRO A 1 293 ? 14.121 3.565 -53.596 1.00 56.69 293 PRO A CA 1
ATOM 2085 C C . PRO A 1 293 ? 12.799 3.129 -54.239 1.00 56.69 293 PRO A C 1
ATOM 2087 O O . PRO A 1 293 ? 12.652 1.981 -54.655 1.00 56.69 293 PRO A O 1
ATOM 2090 N N . GLN A 1 294 ? 11.803 4.018 -54.266 1.00 52.41 294 GLN A N 1
ATOM 2091 C CA . GLN A 1 294 ? 10.567 3.749 -54.997 1.00 52.41 294 GLN A CA 1
ATOM 2092 C C . GLN A 1 294 ? 10.907 3.640 -56.494 1.00 52.41 294 GLN A C 1
ATOM 2094 O O . GLN A 1 294 ? 11.632 4.501 -57.006 1.00 52.41 294 GLN A O 1
ATOM 2099 N N . PRO A 1 295 ? 10.405 2.624 -57.223 1.00 49.09 295 PRO A N 1
ATOM 2100 C CA . PRO A 1 295 ? 10.529 2.599 -58.672 1.00 49.09 295 PRO A CA 1
ATOM 2101 C C . PRO A 1 295 ? 9.859 3.854 -59.238 1.00 49.09 295 PRO A C 1
ATOM 2103 O O . PRO A 1 295 ? 8.725 4.184 -58.885 1.00 49.09 295 PRO A O 1
ATOM 2106 N N . ARG A 1 296 ? 10.590 4.584 -60.086 1.00 49.31 296 ARG A N 1
ATOM 2107 C CA . ARG A 1 296 ? 10.114 5.813 -60.730 1.00 49.31 296 ARG A CA 1
ATOM 2108 C C . ARG A 1 296 ? 8.964 5.450 -61.669 1.00 49.31 296 ARG A C 1
ATOM 2110 O O . ARG A 1 296 ? 9.193 5.072 -62.811 1.00 49.31 296 ARG A O 1
ATOM 2117 N N . THR A 1 297 ? 7.732 5.542 -61.186 1.00 53.22 297 THR A N 1
ATOM 2118 C CA . THR A 1 297 ? 6.553 5.578 -62.053 1.00 53.22 297 THR A CA 1
ATOM 2119 C C . THR A 1 297 ? 6.283 7.033 -62.431 1.00 53.22 297 THR A C 1
ATOM 2121 O O . THR A 1 297 ? 6.610 7.955 -61.681 1.00 53.22 297 THR A O 1
ATOM 2124 N N . ALA A 1 298 ? 5.719 7.262 -63.617 1.00 54.41 298 ALA A N 1
ATOM 2125 C CA . ALA A 1 298 ? 5.517 8.603 -64.176 1.00 54.41 298 ALA A CA 1
ATOM 2126 C C . ALA A 1 298 ? 4.656 9.541 -63.294 1.00 54.41 298 ALA A C 1
ATOM 2128 O O . ALA A 1 298 ? 4.678 10.751 -63.492 1.00 54.41 298 ALA A O 1
ATOM 2129 N N . ALA A 1 299 ? 3.947 9.006 -62.292 1.00 51.88 299 ALA A N 1
ATOM 2130 C CA . ALA A 1 299 ? 3.042 9.742 -61.409 1.00 51.88 299 ALA A CA 1
ATOM 2131 C C . ALA A 1 299 ? 3.712 10.414 -60.189 1.00 51.88 299 ALA A C 1
ATOM 2133 O O . ALA A 1 299 ? 3.042 11.133 -59.451 1.00 51.88 299 ALA A O 1
ATOM 2134 N N . THR A 1 300 ? 5.013 10.209 -59.946 1.00 51.94 300 THR A N 1
ATOM 2135 C CA . THR A 1 300 ? 5.728 10.772 -58.777 1.00 51.94 300 THR A CA 1
ATOM 2136 C C . THR A 1 300 ? 6.653 11.946 -59.114 1.00 51.94 300 THR A C 1
ATOM 2138 O O . THR A 1 300 ? 7.588 12.243 -58.368 1.00 51.94 300 THR A O 1
ATOM 2141 N N . GLN A 1 301 ? 6.385 12.663 -60.210 1.00 48.16 301 GLN A N 1
ATOM 2142 C CA . GLN A 1 301 ? 7.013 13.955 -60.508 1.00 48.16 301 GLN A CA 1
ATOM 2143 C C . GLN A 1 301 ? 6.485 15.029 -59.540 1.00 48.16 301 GLN A C 1
ATOM 2145 O O . GLN A 1 301 ? 5.558 15.765 -59.852 1.00 48.16 301 GLN A O 1
ATOM 2150 N N . GLY A 1 302 ? 7.033 15.084 -58.326 1.00 48.81 302 GLY A N 1
ATOM 2151 C CA . GLY A 1 302 ? 6.720 16.158 -57.374 1.00 48.81 302 GLY A CA 1
ATOM 2152 C C . GLY A 1 302 ? 6.835 15.802 -55.896 1.00 48.81 302 GLY A C 1
ATOM 2153 O O . GLY A 1 302 ? 6.733 16.693 -55.057 1.00 48.81 302 GLY A O 1
ATOM 2154 N N . ARG A 1 303 ? 7.065 14.532 -55.534 1.00 49.50 303 ARG A N 1
ATOM 2155 C CA . ARG A 1 303 ? 7.348 14.179 -54.134 1.00 49.50 303 ARG A CA 1
ATOM 2156 C C . ARG A 1 303 ? 8.847 14.259 -53.868 1.00 49.50 303 ARG A C 1
ATOM 2158 O O . ARG A 1 303 ? 9.646 13.746 -54.646 1.00 49.50 303 ARG A O 1
ATOM 2165 N N . ILE A 1 304 ? 9.182 14.932 -52.769 1.00 48.62 304 ILE A N 1
ATOM 2166 C CA . ILE A 1 304 ? 10.532 15.174 -52.250 1.00 48.62 304 ILE A CA 1
ATOM 2167 C C . ILE A 1 304 ? 11.344 13.875 -52.341 1.00 48.62 304 ILE A C 1
ATOM 2169 O O . ILE A 1 304 ? 11.018 12.888 -51.681 1.00 48.62 304 ILE A O 1
ATOM 2173 N N . ALA A 1 305 ? 12.378 13.867 -53.186 1.00 49.19 305 ALA A N 1
ATOM 2174 C CA . ALA A 1 305 ? 13.344 12.779 -53.220 1.00 49.19 305 ALA A CA 1
ATOM 2175 C C . ALA A 1 305 ? 13.997 12.667 -51.830 1.00 49.19 305 ALA A C 1
ATOM 2177 O O . ALA A 1 305 ? 14.373 13.704 -51.270 1.00 49.19 305 ALA A O 1
ATOM 2178 N N . PRO A 1 306 ? 14.133 11.461 -51.247 1.00 48.44 306 PRO A N 1
ATOM 2179 C CA . PRO A 1 306 ? 14.890 11.311 -50.012 1.00 48.44 306 PRO A CA 1
ATOM 2180 C C . PRO A 1 306 ? 16.305 11.849 -50.246 1.00 48.44 306 PRO A C 1
ATOM 2182 O O . PRO A 1 306 ? 16.896 11.607 -51.301 1.00 48.44 306 PRO A O 1
ATOM 2185 N N . ALA A 1 307 ? 16.809 12.633 -49.290 1.00 46.50 307 ALA A N 1
ATOM 2186 C CA . ALA A 1 307 ? 18.130 13.243 -49.376 1.00 46.50 307 ALA A CA 1
ATOM 2187 C C . ALA A 1 307 ? 19.185 12.186 -49.760 1.00 46.50 307 ALA A C 1
ATOM 2189 O O . ALA A 1 307 ? 19.147 11.069 -49.232 1.00 46.50 307 ALA A O 1
ATOM 2190 N N . PRO A 1 308 ? 20.121 12.502 -50.671 1.00 49.00 308 PRO A N 1
ATOM 2191 C CA . PRO A 1 308 ? 21.150 11.555 -51.062 1.00 49.00 308 PRO A CA 1
ATOM 2192 C C . PRO A 1 308 ? 22.058 11.300 -49.854 1.00 49.00 308 PRO A C 1
ATOM 2194 O O . PRO A 1 308 ? 22.765 12.205 -49.418 1.00 49.00 308 PRO A O 1
ATOM 2197 N N . GLY A 1 309 ? 22.035 10.086 -49.293 1.00 56.53 309 GLY A N 1
ATOM 2198 C CA . GLY A 1 309 ? 23.134 9.650 -48.426 1.00 56.53 309 GLY A CA 1
ATOM 2199 C C . GLY A 1 309 ? 22.863 8.648 -47.302 1.00 56.53 309 GLY A C 1
ATOM 2200 O O . GLY A 1 309 ? 23.836 8.165 -46.730 1.00 56.53 309 GLY A O 1
ATOM 2201 N N . SER A 1 310 ? 21.622 8.282 -46.967 1.00 61.50 310 SER A N 1
ATOM 2202 C CA . SER A 1 310 ? 21.386 7.215 -45.976 1.00 61.50 310 SER A CA 1
ATOM 2203 C C . SER A 1 310 ? 20.337 6.211 -46.450 1.00 61.50 310 SER A C 1
ATOM 2205 O O . SER A 1 310 ? 19.257 6.576 -46.920 1.00 61.50 310 SER A O 1
ATOM 2207 N N . ARG A 1 311 ? 20.658 4.917 -46.341 1.00 72.50 311 ARG A N 1
ATOM 2208 C CA . ARG A 1 311 ? 19.728 3.817 -46.635 1.00 72.50 311 ARG A CA 1
ATOM 2209 C C . ARG A 1 311 ? 18.683 3.693 -45.536 1.00 72.50 311 ARG A C 1
ATOM 2211 O O . ARG A 1 311 ? 17.615 3.152 -45.792 1.00 72.50 311 ARG A O 1
ATOM 2218 N N . PHE A 1 312 ? 18.947 4.217 -44.343 1.00 76.19 312 PHE A N 1
ATOM 2219 C CA . PHE A 1 312 ? 17.976 4.272 -43.260 1.00 76.19 312 PHE A CA 1
ATOM 2220 C C . PHE A 1 312 ? 17.649 5.711 -42.870 1.00 76.19 312 PHE A C 1
ATOM 2222 O O . PHE A 1 312 ? 18.523 6.576 -42.812 1.00 76.19 312 PHE A O 1
ATOM 2229 N N . THR A 1 313 ? 16.389 5.966 -42.541 1.00 82.12 313 THR A N 1
ATOM 2230 C CA . THR A 1 313 ? 15.957 7.184 -41.849 1.00 82.12 313 THR A CA 1
ATOM 2231 C C . THR A 1 313 ? 15.482 6.849 -40.438 1.00 82.12 313 THR A C 1
ATOM 2233 O O . THR A 1 313 ? 15.018 5.731 -40.184 1.00 82.12 313 THR A O 1
ATOM 2236 N N . PRO A 1 314 ? 15.604 7.785 -39.477 1.00 83.94 314 PRO A N 1
ATOM 2237 C CA . PRO A 1 314 ? 14.910 7.653 -38.206 1.00 83.94 314 PRO A CA 1
ATOM 2238 C C . PRO A 1 314 ? 13.416 7.457 -38.467 1.00 83.94 314 PRO A C 1
ATOM 2240 O O . PRO A 1 314 ? 12.810 8.230 -39.206 1.00 83.94 314 PRO A O 1
ATOM 2243 N N . CYS A 1 315 ? 12.828 6.433 -37.856 1.00 87.81 315 CYS A N 1
ATOM 2244 C CA . CYS A 1 315 ? 11.392 6.203 -37.915 1.00 87.81 315 CYS A CA 1
ATOM 2245 C C . CYS A 1 315 ? 10.666 7.468 -37.422 1.00 87.81 315 CYS A C 1
ATOM 2247 O O . CYS A 1 315 ? 10.991 7.931 -36.323 1.00 87.81 315 CYS A O 1
ATOM 2249 N N . PRO A 1 316 ? 9.714 8.030 -38.189 1.00 90.19 316 PRO A N 1
ATOM 2250 C CA . PRO A 1 316 ? 9.021 9.260 -37.816 1.00 90.19 316 PRO A CA 1
ATOM 2251 C C . PRO A 1 316 ? 8.153 9.072 -36.566 1.00 90.19 316 PRO A C 1
ATOM 2253 O O . PRO A 1 316 ? 8.074 9.980 -35.741 1.00 90.19 316 PRO A O 1
ATOM 2256 N N . ASP A 1 317 ? 7.591 7.876 -36.373 1.00 90.06 317 ASP A N 1
ATOM 2257 C CA . ASP A 1 317 ? 6.632 7.603 -35.297 1.00 90.06 317 ASP A CA 1
ATOM 2258 C C . ASP A 1 317 ? 7.310 7.535 -33.925 1.00 90.06 317 ASP A C 1
ATOM 2260 O O . ASP A 1 317 ? 6.818 8.084 -32.944 1.00 90.06 317 ASP A O 1
ATOM 2264 N N . CYS A 1 318 ? 8.487 6.909 -33.846 1.00 89.25 318 CYS A N 1
ATOM 2265 C CA . CYS A 1 318 ? 9.266 6.828 -32.605 1.00 89.25 318 CYS A CA 1
ATOM 2266 C C . CYS A 1 318 ? 10.513 7.722 -32.602 1.00 89.25 318 CYS A C 1
ATOM 2268 O O . CYS A 1 318 ? 11.362 7.583 -31.722 1.00 89.25 318 CYS A O 1
ATOM 2270 N N . LYS A 1 319 ? 10.682 8.578 -33.614 1.00 88.19 319 LYS A N 1
ATOM 2271 C CA . LYS A 1 319 ? 11.788 9.541 -33.756 1.00 88.19 319 LYS A CA 1
ATOM 2272 C C . LYS A 1 319 ? 13.180 8.933 -33.537 1.00 88.19 319 LYS A C 1
ATOM 2274 O O . LYS A 1 319 ? 14.020 9.509 -32.850 1.00 88.19 319 LYS A O 1
ATOM 2279 N N . GLY A 1 320 ? 13.435 7.738 -34.071 1.00 82.00 320 GLY A N 1
ATOM 2280 C CA . GLY A 1 320 ? 14.739 7.081 -33.896 1.00 82.00 320 GLY A CA 1
ATOM 2281 C C . GLY A 1 320 ? 14.928 6.261 -32.612 1.00 82.00 320 GLY A C 1
ATOM 2282 O O . GLY A 1 320 ? 15.997 5.676 -32.433 1.00 82.00 320 GLY A O 1
ATOM 2283 N N . ILE A 1 321 ? 13.940 6.211 -31.709 1.00 84.12 321 ILE A N 1
ATOM 2284 C CA . ILE A 1 321 ? 14.063 5.520 -30.413 1.00 84.12 321 ILE A CA 1
ATOM 2285 C C . ILE A 1 321 ? 13.724 4.028 -30.532 1.00 84.12 321 ILE A C 1
ATOM 2287 O O . ILE A 1 321 ? 14.368 3.217 -29.878 1.00 84.12 321 ILE A O 1
ATOM 2291 N N . GLY A 1 322 ? 12.751 3.650 -31.362 1.00 86.94 322 GLY A N 1
ATOM 2292 C CA . GLY A 1 322 ? 12.269 2.265 -31.516 1.00 86.94 322 GLY A CA 1
ATOM 2293 C C . GLY A 1 322 ? 11.146 1.875 -30.552 1.00 86.94 322 GLY A C 1
ATOM 2294 O O . GLY A 1 322 ? 10.518 0.830 -30.708 1.00 86.94 322 GLY A O 1
ATOM 2295 N N . GLU A 1 323 ? 10.834 2.751 -29.605 1.00 91.06 323 GLU A N 1
ATOM 2296 C CA . GLU A 1 323 ? 9.764 2.595 -28.628 1.00 91.06 323 GLU A CA 1
ATOM 2297 C C . GLU A 1 323 ? 8.989 3.907 -28.523 1.00 91.06 323 GLU A C 1
ATOM 2299 O O . GLU A 1 323 ? 9.537 4.984 -28.776 1.00 91.06 323 GLU A O 1
ATOM 2304 N N . VAL A 1 324 ? 7.723 3.812 -28.135 1.00 92.31 324 VAL A N 1
ATOM 2305 C CA . VAL A 1 324 ? 6.830 4.955 -27.919 1.00 92.31 324 VAL A CA 1
ATOM 2306 C C . VAL A 1 324 ? 6.186 4.852 -26.543 1.00 92.31 324 VAL A C 1
ATOM 2308 O O . VAL A 1 324 ? 6.091 3.761 -25.976 1.00 92.31 324 VAL A O 1
ATOM 2311 N N . ALA A 1 325 ? 5.771 5.988 -25.977 1.00 92.56 325 ALA A N 1
ATOM 2312 C CA . ALA A 1 325 ? 5.043 5.994 -24.712 1.00 92.56 325 ALA A CA 1
ATOM 2313 C C . ALA A 1 325 ? 3.809 5.089 -24.819 1.00 92.56 325 ALA A C 1
ATOM 2315 O O . ALA A 1 325 ? 3.104 5.109 -25.824 1.00 92.56 325 ALA A O 1
ATOM 2316 N N . CYS A 1 326 ? 3.570 4.272 -23.795 1.00 93.88 326 CYS A N 1
ATOM 2317 C CA . CYS A 1 326 ? 2.399 3.408 -23.772 1.00 93.88 326 CYS A CA 1
ATOM 2318 C C . CYS A 1 326 ? 1.142 4.271 -23.642 1.00 93.88 326 CYS A C 1
ATOM 2320 O O . CYS A 1 326 ? 0.966 4.932 -22.616 1.00 93.88 326 CYS A O 1
ATOM 2322 N N . GLU A 1 327 ? 0.291 4.255 -24.666 1.00 93.94 327 GLU A N 1
ATOM 2323 C CA . GLU A 1 327 ? -0.922 5.074 -24.735 1.00 93.94 327 GLU A CA 1
ATOM 2324 C C . GLU A 1 327 ? -1.897 4.733 -23.604 1.00 93.94 327 GLU A C 1
ATOM 2326 O O . GLU A 1 327 ? -2.374 5.636 -22.920 1.00 93.94 327 GLU A O 1
ATOM 2331 N N . THR A 1 328 ? -2.084 3.444 -23.306 1.00 92.06 328 THR A N 1
ATOM 2332 C CA . THR A 1 328 ? -2.995 2.949 -22.258 1.00 92.06 328 THR A CA 1
ATOM 2333 C C . THR A 1 328 ? -2.712 3.540 -20.881 1.00 92.06 328 THR A C 1
ATOM 2335 O O . THR A 1 328 ? -3.631 3.805 -20.110 1.00 92.06 328 THR A O 1
ATOM 2338 N N . CYS A 1 329 ? -1.438 3.765 -20.553 1.00 91.06 329 CYS A N 1
ATOM 2339 C CA . CYS A 1 329 ? -1.042 4.361 -19.275 1.00 91.06 329 CYS A CA 1
ATOM 2340 C C . CYS A 1 329 ? -0.480 5.780 -19.410 1.00 91.06 329 CYS A C 1
ATOM 2342 O O . CYS A 1 329 ? 0.070 6.305 -18.438 1.00 91.06 329 CYS A O 1
ATOM 2344 N N . GLY A 1 330 ? -0.537 6.382 -20.602 1.00 89.88 330 GLY A N 1
ATOM 2345 C CA . GLY A 1 330 ? 0.079 7.678 -20.897 1.00 89.88 330 GLY A CA 1
ATOM 2346 C C . GLY A 1 330 ? 1.568 7.755 -20.533 1.00 89.88 330 GLY A C 1
ATOM 2347 O O . GLY A 1 330 ? 2.052 8.802 -20.116 1.00 89.88 330 GLY A O 1
ATOM 2348 N N . GLY A 1 331 ? 2.296 6.637 -20.594 1.00 88.75 331 GLY A N 1
ATOM 2349 C CA . GLY A 1 331 ? 3.707 6.573 -20.201 1.00 88.75 331 GLY A CA 1
ATOM 2350 C C . GLY A 1 331 ? 3.994 6.550 -18.692 1.00 88.75 331 GLY A C 1
ATOM 2351 O O . GLY A 1 331 ? 5.156 6.615 -18.293 1.00 88.75 331 GLY A O 1
ATOM 2352 N N . THR A 1 332 ? 2.987 6.418 -17.826 1.00 88.56 332 THR A N 1
ATOM 2353 C CA . THR A 1 332 ? 3.200 6.320 -16.364 1.00 88.56 332 THR A CA 1
ATOM 2354 C C . THR A 1 332 ? 3.630 4.916 -15.920 1.00 88.56 332 THR A C 1
ATOM 2356 O O . THR A 1 332 ? 4.353 4.750 -14.933 1.00 88.56 332 THR A O 1
ATOM 2359 N N . GLY A 1 333 ? 3.234 3.891 -16.683 1.00 89.81 333 GLY A N 1
ATOM 2360 C CA . GLY A 1 333 ? 3.460 2.475 -16.379 1.00 89.81 333 GLY A CA 1
ATOM 2361 C C . GLY A 1 333 ? 2.439 1.879 -15.412 1.00 89.81 333 GLY A C 1
ATOM 2362 O O . GLY A 1 333 ? 2.566 0.711 -15.055 1.00 89.81 333 GLY A O 1
ATOM 2363 N N . ALA A 1 334 ? 1.430 2.642 -14.998 1.00 91.06 334 ALA A N 1
ATOM 2364 C CA . ALA A 1 334 ? 0.368 2.175 -14.121 1.00 91.06 334 ALA A CA 1
ATOM 2365 C C . ALA A 1 334 ? -0.985 2.747 -14.550 1.00 91.06 334 ALA A C 1
ATOM 2367 O O . ALA A 1 334 ? -1.053 3.807 -15.163 1.00 91.06 334 ALA A O 1
ATOM 2368 N N . VAL A 1 335 ? -2.062 2.060 -14.198 1.00 89.94 335 VAL A N 1
ATOM 2369 C CA . VAL A 1 335 ? -3.438 2.526 -14.401 1.00 89.94 335 VAL A CA 1
ATOM 2370 C C . VAL A 1 335 ? -4.184 2.506 -13.075 1.00 89.94 335 VAL A C 1
ATOM 2372 O O . VAL A 1 335 ? -3.820 1.755 -12.167 1.00 89.94 335 VAL A O 1
ATOM 2375 N N . ALA A 1 336 ? -5.211 3.345 -12.938 1.00 90.38 336 ALA A N 1
ATOM 2376 C CA . ALA A 1 336 ? -6.081 3.301 -11.769 1.00 90.38 336 ALA A CA 1
ATOM 2377 C C . ALA A 1 336 ? -6.716 1.909 -11.645 1.00 90.38 336 ALA A C 1
ATOM 2379 O O . ALA A 1 336 ? -7.172 1.327 -12.627 1.00 90.38 336 ALA A O 1
ATOM 2380 N N . CYS A 1 337 ? -6.736 1.373 -10.430 1.00 90.38 337 CYS A N 1
ATOM 2381 C CA . CYS A 1 337 ? -7.374 0.103 -10.128 1.00 90.38 337 CYS A CA 1
ATOM 2382 C C . CYS A 1 337 ? -8.878 0.230 -10.372 1.00 90.38 337 CYS A C 1
ATOM 2384 O O . CYS A 1 337 ? -9.521 1.117 -9.809 1.00 90.38 337 CYS A O 1
ATOM 2386 N N . SER A 1 338 ? -9.441 -0.656 -11.187 1.00 90.56 338 SER A N 1
ATOM 2387 C CA . SER A 1 338 ? -10.862 -0.655 -11.533 1.00 90.56 338 SER A CA 1
ATOM 2388 C C . SER A 1 338 ? -11.752 -0.982 -10.329 1.00 90.56 338 SER A C 1
ATOM 2390 O O . SER A 1 338 ? -12.786 -0.335 -10.159 1.00 90.56 338 SER A O 1
ATOM 2392 N N . ALA A 1 339 ? -11.343 -1.909 -9.452 1.00 90.94 339 ALA A N 1
ATOM 2393 C CA . ALA A 1 339 ? -12.145 -2.302 -8.291 1.00 90.94 339 ALA A CA 1
ATOM 2394 C C . ALA A 1 339 ? -12.317 -1.198 -7.243 1.00 90.94 339 ALA A C 1
ATOM 2396 O O . ALA A 1 339 ? -13.416 -1.013 -6.722 1.00 90.94 339 ALA A O 1
ATOM 2397 N N . CYS A 1 340 ? -11.252 -0.458 -6.923 1.00 89.94 340 CYS A N 1
ATOM 2398 C CA . CYS A 1 340 ? -11.309 0.627 -5.932 1.00 89.94 340 CYS A CA 1
ATOM 2399 C C . CYS A 1 340 ? -11.292 2.029 -6.550 1.00 89.94 340 CYS A C 1
ATOM 2401 O O . CYS A 1 340 ? -11.279 3.017 -5.820 1.00 89.94 340 CYS A O 1
ATOM 2403 N N . LYS A 1 341 ? -11.289 2.127 -7.884 1.00 89.19 341 LYS A N 1
ATOM 2404 C CA . LYS A 1 341 ? -11.300 3.381 -8.654 1.00 89.19 341 LYS A CA 1
ATOM 2405 C C . LYS A 1 341 ? -10.201 4.367 -8.244 1.00 89.19 341 LYS A C 1
ATOM 2407 O O . LYS A 1 341 ? -10.433 5.569 -8.202 1.00 89.19 341 LYS A O 1
ATOM 2412 N N . GLY A 1 342 ? -9.012 3.864 -7.911 1.00 85.38 342 GLY A N 1
ATOM 2413 C CA . GLY A 1 342 ? -7.910 4.703 -7.423 1.00 85.38 342 GLY A CA 1
ATOM 2414 C C . GLY A 1 342 ? -7.778 4.785 -5.903 1.00 85.38 342 GLY A C 1
ATOM 2415 O O . GLY A 1 342 ? -6.710 5.133 -5.420 1.00 85.38 342 GLY A O 1
ATOM 2416 N N . GLY A 1 343 ? -8.814 4.422 -5.144 1.00 83.56 343 GLY A N 1
ATOM 2417 C CA . GLY A 1 343 ? -8.874 4.676 -3.705 1.00 83.56 343 GLY A CA 1
ATOM 2418 C C . GLY A 1 343 ? -8.257 3.608 -2.809 1.00 83.56 343 GLY A C 1
ATOM 2419 O O . GLY A 1 343 ? -8.531 3.631 -1.628 1.00 83.56 343 GLY A O 1
ATOM 2420 N N . GLY A 1 344 ? -7.534 2.607 -3.322 1.00 88.81 344 GLY A N 1
ATOM 2421 C CA . GLY A 1 344 ? -6.788 1.614 -2.517 1.00 88.81 344 GLY A CA 1
ATOM 2422 C C . GLY A 1 344 ? -7.577 0.734 -1.522 1.00 88.81 344 GLY A C 1
ATOM 2423 O O . GLY A 1 344 ? -7.045 -0.251 -1.020 1.00 88.81 344 GLY A O 1
ATOM 2424 N N . GLU A 1 345 ? -8.843 1.010 -1.252 1.00 88.19 345 GLU A N 1
ATOM 2425 C CA . GLU A 1 345 ? -9.615 0.412 -0.166 1.00 88.19 345 GLU A CA 1
ATOM 2426 C C . GLU A 1 345 ? -10.656 -0.576 -0.678 1.00 88.19 345 GLU A C 1
ATOM 2428 O O . GLU A 1 345 ? -11.050 -0.576 -1.849 1.00 88.19 345 GLU A O 1
ATOM 2433 N N . ARG A 1 346 ? -11.094 -1.462 0.219 1.00 91.50 346 ARG A N 1
ATOM 2434 C CA . ARG A 1 346 ? -12.269 -2.291 -0.039 1.00 91.50 346 ARG A CA 1
ATOM 2435 C C . ARG A 1 346 ? -13.528 -1.430 0.019 1.00 91.50 346 ARG A C 1
ATOM 2437 O O . ARG A 1 346 ? -13.546 -0.337 0.577 1.00 91.50 346 ARG A O 1
ATOM 2444 N N . LYS A 1 347 ? -14.621 -1.954 -0.531 1.00 91.69 347 LYS A N 1
ATOM 2445 C CA . LYS A 1 347 ? -15.934 -1.317 -0.410 1.00 91.69 347 LYS A CA 1
ATOM 2446 C C . LYS A 1 347 ? -16.313 -1.206 1.069 1.00 91.69 347 LYS A C 1
ATOM 2448 O O . LYS A 1 347 ? -16.221 -2.193 1.794 1.00 91.69 347 LYS A O 1
ATOM 2453 N N . ALA A 1 348 ? -16.763 -0.033 1.506 1.00 92.88 348 ALA A N 1
ATOM 2454 C CA . ALA A 1 348 ? -17.241 0.164 2.871 1.00 92.88 348 ALA A CA 1
ATOM 2455 C C . ALA A 1 348 ? -18.405 -0.789 3.202 1.00 92.88 348 ALA A C 1
ATOM 2457 O O . ALA A 1 348 ? -19.272 -1.065 2.367 1.00 92.88 348 ALA A O 1
ATOM 2458 N N . CYS A 1 349 ? -18.439 -1.281 4.438 1.00 95.31 349 CYS A N 1
ATOM 2459 C CA . CYS A 1 349 ? -19.540 -2.088 4.946 1.00 95.31 349 CYS A CA 1
ATOM 2460 C C . CYS A 1 349 ? -20.816 -1.242 4.979 1.00 95.31 349 CYS A C 1
ATOM 2462 O O . CYS A 1 349 ? -20.867 -0.219 5.658 1.00 95.31 349 CYS A O 1
ATOM 2464 N N . SER A 1 350 ? -21.871 -1.688 4.298 1.00 95.19 350 SER A N 1
ATOM 2465 C CA . SER A 1 350 ? -23.142 -0.954 4.216 1.00 95.19 350 SER A CA 1
ATOM 2466 C C . SER A 1 350 ? -23.862 -0.813 5.557 1.00 95.19 350 SER A C 1
ATOM 2468 O O . SER A 1 350 ? -24.682 0.081 5.710 1.00 95.19 350 SER A O 1
ATOM 2470 N N . LYS A 1 351 ? -23.570 -1.688 6.528 1.00 95.12 351 LYS A N 1
ATOM 2471 C CA . LYS A 1 351 ? -24.243 -1.708 7.833 1.00 95.12 351 LYS A CA 1
ATOM 2472 C C . LYS A 1 351 ? -23.635 -0.743 8.849 1.00 95.12 351 LYS A C 1
ATOM 2474 O O . LYS A 1 351 ? -24.354 -0.242 9.705 1.00 95.12 351 LYS A O 1
ATOM 2479 N N . CYS A 1 352 ? -22.319 -0.547 8.805 1.00 95.44 352 CYS A N 1
ATOM 2480 C CA . CYS A 1 352 ? -21.614 0.346 9.729 1.00 95.44 352 CYS A CA 1
ATOM 2481 C C . CYS A 1 352 ? -20.940 1.529 9.036 1.00 95.44 352 CYS A C 1
ATOM 2483 O O . CYS A 1 352 ? -20.276 2.298 9.711 1.00 95.44 352 CYS A O 1
ATOM 2485 N N . HIS A 1 353 ? -21.072 1.664 7.714 1.00 93.62 353 HIS A N 1
ATOM 2486 C CA . HIS A 1 353 ? -20.511 2.765 6.929 1.00 93.62 353 HIS A CA 1
ATOM 2487 C C . HIS A 1 353 ? -19.024 3.023 7.226 1.00 93.62 353 HIS A C 1
ATOM 2489 O O . HIS A 1 353 ? -18.621 4.150 7.469 1.00 93.62 353 HIS A O 1
ATOM 2495 N N . ALA A 1 354 ? -18.215 1.958 7.230 1.00 92.31 354 ALA A N 1
ATOM 2496 C CA . ALA A 1 354 ? -16.790 1.992 7.582 1.00 92.31 354 ALA A CA 1
ATOM 2497 C C . ALA A 1 354 ? -16.438 2.289 9.053 1.00 92.31 354 ALA A C 1
ATOM 2499 O O . ALA A 1 354 ? -15.258 2.349 9.393 1.00 92.31 354 ALA A O 1
ATOM 2500 N N . GLU A 1 355 ? -17.407 2.352 9.971 1.00 93.31 355 GLU A N 1
ATOM 2501 C CA . GLU A 1 355 ? -17.108 2.563 11.397 1.00 93.31 355 GLU A CA 1
ATOM 2502 C C . GLU A 1 355 ? -16.665 1.307 12.149 1.00 93.31 355 GLU A C 1
ATOM 2504 O O . GLU A 1 355 ? -16.104 1.390 13.238 1.00 93.31 355 GLU A O 1
ATOM 2509 N N . GLY A 1 356 ? -16.953 0.116 11.618 1.00 94.94 356 GLY A N 1
ATOM 2510 C CA . GLY A 1 356 ? -16.652 -1.151 12.300 1.00 94.94 356 GLY A CA 1
ATOM 2511 C C . GLY A 1 356 ? -17.510 -1.417 13.551 1.00 94.94 356 GLY A C 1
ATOM 2512 O O . GLY A 1 356 ? -17.559 -2.541 14.045 1.00 94.94 356 GLY A O 1
ATOM 2513 N N . THR A 1 357 ? -18.283 -0.442 14.017 1.00 96.88 357 THR A N 1
ATOM 2514 C CA . THR A 1 357 ? -19.222 -0.577 15.137 1.00 96.88 357 THR A CA 1
ATOM 2515 C C . THR A 1 357 ? -20.638 -0.212 14.711 1.00 96.88 357 THR A C 1
ATOM 2517 O O . THR A 1 357 ? -20.853 0.423 13.681 1.00 96.88 357 THR A O 1
ATOM 2520 N N . ILE A 1 358 ? -21.621 -0.672 15.478 1.00 96.81 358 ILE A N 1
ATOM 2521 C CA . ILE A 1 358 ? -23.028 -0.289 15.345 1.00 96.81 358 ILE A CA 1
ATOM 2522 C C . ILE A 1 358 ? -23.610 -0.019 16.730 1.00 96.81 358 ILE A C 1
ATOM 2524 O O . ILE A 1 358 ? -23.124 -0.558 17.727 1.00 96.81 358 ILE A O 1
ATOM 2528 N N . ALA A 1 359 ? -24.681 0.772 16.793 1.00 96.88 359 ALA A N 1
ATOM 2529 C CA . ALA A 1 359 ? -25.420 0.966 18.035 1.00 96.88 359 ALA A CA 1
ATOM 2530 C C . ALA A 1 359 ? -25.909 -0.382 18.591 1.00 96.88 359 ALA A C 1
ATOM 2532 O O . ALA A 1 359 ? -26.436 -1.233 17.863 1.00 96.88 359 ALA A O 1
ATOM 2533 N N . CYS A 1 360 ? -25.736 -0.578 19.896 1.00 96.69 360 CYS A N 1
ATOM 2534 C CA . CYS A 1 360 ? -26.218 -1.763 20.584 1.00 96.69 360 CYS A CA 1
ATOM 2535 C C . CYS A 1 360 ? -27.747 -1.780 20.543 1.00 96.69 360 CYS A C 1
ATOM 2537 O O . CYS A 1 360 ? -28.403 -0.863 21.032 1.00 96.69 360 CYS A O 1
ATOM 2539 N N . ARG A 1 361 ? -28.329 -2.842 19.979 1.00 95.62 361 ARG A N 1
ATOM 2540 C CA . ARG A 1 361 ? -29.789 -2.964 19.841 1.00 95.62 361 ARG A CA 1
ATOM 2541 C C . ARG A 1 361 ? -30.501 -3.103 21.185 1.00 95.62 361 ARG A C 1
ATOM 2543 O O . ARG A 1 361 ? -31.614 -2.609 21.319 1.00 95.62 361 ARG A O 1
ATOM 2550 N N . ALA A 1 362 ? -29.860 -3.739 22.167 1.00 94.81 362 ALA A N 1
ATOM 2551 C CA . ALA A 1 362 ? -30.454 -3.993 23.478 1.00 94.81 362 ALA A CA 1
ATOM 2552 C C . ALA A 1 362 ? -30.683 -2.703 24.283 1.00 94.81 362 ALA A C 1
ATOM 2554 O O . ALA A 1 362 ? -31.710 -2.573 24.940 1.00 94.81 362 ALA A O 1
ATOM 2555 N N . CYS A 1 363 ? -29.763 -1.738 24.188 1.00 96.19 363 CYS A N 1
ATOM 2556 C CA . CYS A 1 363 ? -29.865 -0.435 24.857 1.00 96.19 363 CYS A CA 1
ATOM 2557 C C . CYS A 1 363 ? -30.097 0.738 23.895 1.00 96.19 363 CYS A C 1
ATOM 2559 O 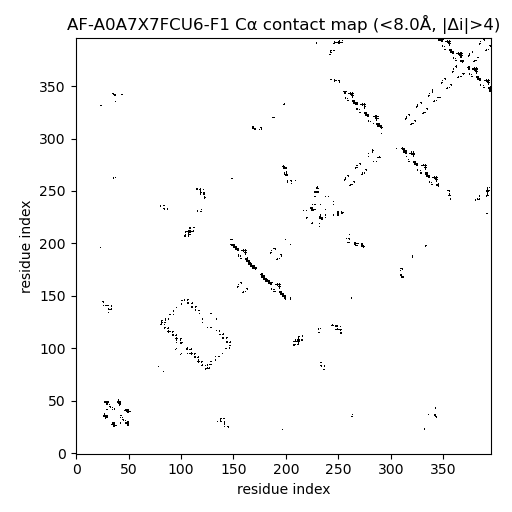O . CYS A 1 363 ? -30.046 1.890 24.301 1.00 96.19 363 CYS A O 1
ATOM 2561 N N . LYS A 1 364 ? -30.318 0.476 22.601 1.00 95.06 364 LYS A N 1
ATOM 2562 C CA . LYS A 1 364 ? -30.488 1.499 21.552 1.00 95.06 364 LYS A CA 1
ATOM 2563 C C . LYS A 1 364 ? -29.389 2.575 21.536 1.00 95.06 364 LYS A C 1
ATOM 2565 O O . LYS A 1 364 ? -29.657 3.719 21.191 1.00 95.06 364 LYS A O 1
ATOM 2570 N N . GLY A 1 365 ? -28.159 2.225 21.908 1.00 95.00 365 GLY A N 1
ATOM 2571 C CA . GLY A 1 365 ? -27.054 3.187 21.955 1.00 95.00 365 GLY A CA 1
ATOM 2572 C C . GLY A 1 365 ? -26.772 3.821 23.317 1.00 95.00 365 GLY A C 1
ATOM 2573 O O . GLY A 1 365 ? -25.715 4.416 23.471 1.00 95.00 365 GLY A O 1
ATOM 2574 N N . THR A 1 366 ? -27.651 3.684 24.315 1.00 96.00 366 THR A N 1
ATOM 2575 C CA . THR A 1 366 ? -27.508 4.420 25.589 1.00 96.00 366 THR A CA 1
ATOM 2576 C C . THR A 1 366 ? -26.459 3.832 26.530 1.00 96.00 366 THR A C 1
ATOM 2578 O O . THR A 1 366 ? -26.040 4.488 27.475 1.00 96.00 366 THR A O 1
ATOM 2581 N N . GLY A 1 367 ? -26.080 2.567 26.328 1.00 95.44 367 GLY A N 1
ATOM 2582 C CA . GLY A 1 367 ? -25.254 1.823 27.282 1.00 95.44 367 GLY A CA 1
ATOM 2583 C C . GLY A 1 367 ? -26.019 1.345 28.519 1.00 95.44 367 GLY A C 1
ATOM 2584 O O . GLY A 1 367 ? -25.474 0.573 29.299 1.00 95.44 367 GLY A O 1
ATOM 2585 N N . LYS A 1 368 ? -27.297 1.701 28.674 1.00 96.75 368 LYS A N 1
ATOM 2586 C CA . LYS A 1 368 ? -28.117 1.328 29.831 1.00 96.75 368 LYS A CA 1
ATOM 2587 C C . LYS A 1 368 ? -29.304 0.452 29.435 1.00 96.75 368 LYS A C 1
ATOM 2589 O O . LYS A 1 368 ? -29.880 0.621 28.362 1.00 96.75 368 LYS A O 1
ATOM 2594 N N . ASP A 1 369 ? -29.650 -0.522 30.271 1.00 93.81 369 ASP A N 1
ATOM 2595 C CA . ASP A 1 369 ? -30.885 -1.291 30.117 1.00 93.81 369 ASP A CA 1
ATOM 2596 C C . ASP A 1 369 ? -32.117 -0.456 30.522 1.00 93.81 369 ASP A C 1
ATOM 2598 O O . ASP A 1 369 ? -32.016 0.705 30.917 1.00 93.81 369 ASP A O 1
ATOM 2602 N N . LYS A 1 370 ? -33.309 -1.051 30.415 1.00 91.12 370 LYS A N 1
ATOM 2603 C CA . LYS A 1 370 ? -34.580 -0.400 30.780 1.00 91.12 370 LYS A CA 1
ATOM 2604 C C . LYS A 1 370 ? -34.690 0.016 32.258 1.00 91.12 370 LYS A C 1
ATOM 2606 O O . LYS A 1 370 ? -35.601 0.761 32.587 1.00 91.12 370 LYS A O 1
ATOM 2611 N N . ASN A 1 371 ? -33.805 -0.482 33.120 1.00 94.31 371 ASN A N 1
ATOM 2612 C CA . ASN A 1 371 ? -33.762 -0.204 34.554 1.00 94.31 371 ASN A CA 1
ATOM 2613 C C . ASN A 1 371 ? -32.537 0.659 34.920 1.00 94.31 371 ASN A C 1
ATOM 2615 O O . ASN A 1 371 ? -32.089 0.615 36.061 1.00 94.31 371 ASN A O 1
ATOM 2619 N N . GLU A 1 372 ? -31.949 1.370 33.950 1.00 93.81 372 GLU A N 1
ATOM 2620 C CA . GLU A 1 372 ? -30.769 2.233 34.124 1.00 93.81 372 GLU A CA 1
ATOM 2621 C C . GLU A 1 372 ? -29.487 1.512 34.584 1.00 93.81 372 GLU A C 1
ATOM 2623 O O . GLU A 1 372 ? -28.497 2.142 34.968 1.00 93.81 372 GLU A O 1
ATOM 2628 N N . ARG A 1 373 ? -29.449 0.180 34.482 1.00 95.75 373 ARG A N 1
ATOM 2629 C CA . ARG A 1 373 ? -28.249 -0.612 34.776 1.00 95.75 373 ARG A CA 1
ATOM 2630 C C . ARG A 1 373 ? -27.378 -0.727 33.541 1.00 95.75 373 ARG A C 1
ATOM 2632 O O . ARG A 1 373 ? -27.851 -0.586 32.415 1.00 95.75 373 ARG A O 1
ATOM 2639 N N . ASP A 1 374 ? -26.105 -1.028 33.743 1.00 97.12 374 ASP A N 1
ATOM 2640 C CA . ASP A 1 374 ? -25.172 -1.244 32.644 1.00 97.12 374 ASP A CA 1
ATOM 2641 C C . ASP A 1 374 ? -25.661 -2.355 31.714 1.00 97.12 374 ASP A C 1
ATOM 2643 O O . ASP A 1 374 ? -25.996 -3.468 32.126 1.00 97.12 374 ASP A O 1
ATOM 2647 N N . CYS A 1 375 ? -25.732 -2.039 30.423 1.00 95.94 375 CYS A N 1
ATOM 2648 C CA . CYS A 1 375 ? -26.176 -2.989 29.424 1.00 95.94 375 CYS A CA 1
ATOM 2649 C C . CYS A 1 375 ? -25.139 -4.110 29.291 1.00 95.94 375 CYS A C 1
ATOM 2651 O O . CYS A 1 375 ? -24.063 -3.894 28.734 1.00 95.94 375 CYS A O 1
ATOM 2653 N N . LEU A 1 376 ? -25.493 -5.319 29.734 1.00 95.00 376 LEU A N 1
ATOM 2654 C CA . LEU A 1 376 ? -24.614 -6.498 29.709 1.00 95.00 376 LEU A CA 1
ATOM 2655 C C . LEU A 1 376 ? -24.185 -6.913 28.294 1.00 95.00 376 LEU A C 1
ATOM 2657 O O . LEU A 1 376 ? -23.138 -7.523 28.120 1.00 95.00 376 LEU A O 1
ATOM 2661 N N . VAL A 1 377 ? -24.973 -6.562 27.271 1.00 93.75 377 VAL A N 1
ATOM 2662 C CA . VAL A 1 377 ? -24.665 -6.894 25.869 1.00 93.75 377 VAL A CA 1
ATOM 2663 C C . VAL A 1 377 ? -23.498 -6.065 25.330 1.00 93.75 377 VAL A C 1
ATOM 2665 O O . VAL A 1 377 ? -22.715 -6.567 24.531 1.00 93.75 377 VAL A O 1
ATOM 2668 N N . CYS A 1 378 ? -23.384 -4.797 25.734 1.00 93.62 378 CYS A N 1
ATOM 2669 C CA . CYS A 1 378 ? -22.317 -3.904 25.270 1.00 93.62 378 CYS A CA 1
ATOM 2670 C C . CYS A 1 378 ? -21.366 -3.445 26.379 1.00 93.62 378 CYS A C 1
ATOM 2672 O O . CYS A 1 378 ? -20.550 -2.560 26.133 1.00 93.62 378 CYS A O 1
ATOM 2674 N N . GLY A 1 379 ? -21.486 -3.992 27.593 1.00 92.50 379 GLY A N 1
ATOM 2675 C CA . GLY A 1 379 ? -20.685 -3.583 28.749 1.00 92.50 379 GLY A CA 1
ATOM 2676 C C . GLY A 1 379 ? -20.754 -2.076 29.001 1.00 92.50 379 GLY A C 1
ATOM 2677 O O . GLY A 1 379 ? -19.723 -1.430 29.124 1.00 92.50 379 GLY A O 1
ATOM 2678 N N . ALA A 1 380 ? -21.961 -1.506 28.964 1.00 94.06 380 ALA A N 1
ATOM 2679 C CA . ALA A 1 380 ? -22.224 -0.068 29.095 1.00 94.06 380 ALA A CA 1
ATOM 2680 C C . ALA A 1 380 ? -21.697 0.866 27.985 1.00 94.06 380 ALA A C 1
ATOM 2682 O O . ALA A 1 380 ? -21.904 2.073 28.057 1.00 94.06 380 ALA A O 1
ATOM 2683 N N . GLN A 1 381 ? -21.099 0.353 26.906 1.00 93.81 381 GLN A N 1
ATOM 2684 C CA . GLN A 1 381 ? -20.492 1.204 25.868 1.00 93.81 381 GLN A CA 1
ATOM 2685 C C . GLN A 1 381 ? -21.497 1.813 24.879 1.00 93.81 381 GLN A C 1
ATOM 2687 O O . GLN A 1 381 ? -21.134 2.654 24.062 1.00 93.81 381 GLN A O 1
ATOM 2692 N N . GLY A 1 382 ? -22.742 1.331 24.862 1.00 95.56 382 GLY A N 1
ATOM 2693 C CA . GLY A 1 382 ? -23.762 1.754 23.891 1.00 95.56 382 GLY A CA 1
ATOM 2694 C C . GLY A 1 382 ? -23.542 1.239 22.462 1.00 95.56 382 GLY A C 1
ATOM 2695 O O . GLY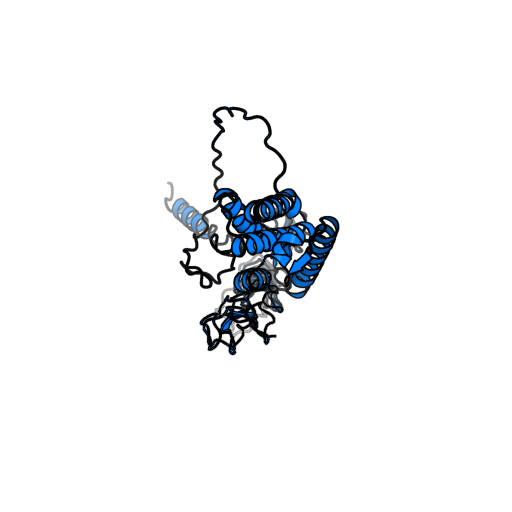 A 1 382 ? -24.468 1.232 21.656 1.00 95.56 382 GLY A O 1
ATOM 2696 N N . ILE A 1 383 ? -22.368 0.702 22.146 1.00 96.69 383 ILE A N 1
ATOM 2697 C CA . ILE A 1 383 ? -22.001 0.199 20.819 1.00 96.69 383 ILE A CA 1
ATOM 2698 C C . ILE A 1 383 ? -21.525 -1.250 20.889 1.00 96.69 383 ILE A C 1
ATOM 2700 O O . ILE A 1 383 ? -21.075 -1.723 21.928 1.00 96.69 383 ILE A O 1
ATOM 2704 N N . VAL A 1 384 ? -21.621 -1.961 19.770 1.00 96.62 384 VAL A N 1
ATOM 2705 C CA . VAL A 1 384 ? -21.068 -3.311 19.599 1.00 96.62 384 VAL A CA 1
ATOM 2706 C C . VAL A 1 384 ? -20.310 -3.402 18.281 1.00 96.62 384 VAL A C 1
ATOM 2708 O O . VAL A 1 384 ? -20.566 -2.638 17.346 1.00 96.62 384 VAL A O 1
ATOM 2711 N N . ILE A 1 385 ? -19.392 -4.364 18.184 1.00 96.69 385 ILE A N 1
ATOM 2712 C CA . ILE A 1 385 ? -18.707 -4.669 16.927 1.00 96.69 385 ILE A CA 1
ATOM 2713 C C . ILE A 1 385 ? -19.730 -5.045 15.852 1.00 96.69 385 ILE A C 1
ATOM 2715 O O . ILE A 1 385 ? -20.652 -5.835 16.074 1.00 96.69 385 ILE A O 1
ATOM 2719 N N . CYS A 1 386 ? -19.559 -4.488 14.655 1.00 96.25 386 CYS A N 1
ATOM 2720 C CA . CYS A 1 386 ? -20.405 -4.818 13.524 1.00 96.25 386 CYS A CA 1
ATOM 2721 C C . CYS A 1 386 ? -20.166 -6.273 13.106 1.00 96.25 386 CYS A C 1
ATOM 2723 O O . CYS A 1 386 ? -19.145 -6.610 12.512 1.00 96.25 386 CYS A O 1
ATOM 2725 N N . THR A 1 387 ? -21.142 -7.139 13.370 1.00 94.75 387 THR A N 1
ATOM 2726 C CA . THR A 1 387 ? -21.060 -8.576 13.062 1.00 94.75 387 THR A CA 1
ATOM 2727 C C . THR A 1 387 ? -20.938 -8.884 11.568 1.00 94.75 387 THR A C 1
ATOM 2729 O O . THR A 1 387 ? -20.400 -9.922 11.193 1.00 94.75 387 THR A O 1
ATOM 2732 N N . THR A 1 388 ? -21.388 -7.976 10.697 1.00 94.94 388 THR A N 1
ATOM 2733 C CA . THR A 1 388 ? -21.308 -8.152 9.240 1.00 94.94 388 THR A CA 1
ATOM 2734 C C . THR A 1 388 ? -19.862 -8.111 8.755 1.00 94.94 388 THR A C 1
ATOM 2736 O O . THR A 1 388 ? -19.433 -9.025 8.055 1.00 94.94 388 THR A O 1
ATOM 2739 N N . CYS A 1 389 ? -19.090 -7.114 9.184 1.00 94.81 389 CYS A N 1
ATOM 2740 C CA . CYS A 1 389 ? -17.690 -6.950 8.787 1.00 94.81 389 CYS A CA 1
ATOM 2741 C C . CYS A 1 389 ? -16.686 -7.452 9.839 1.00 94.81 389 CYS A C 1
ATOM 2743 O O . CYS A 1 389 ? -15.482 -7.415 9.633 1.00 94.81 389 CYS A O 1
ATOM 2745 N N . GLY A 1 390 ? -17.161 -7.904 11.003 1.00 94.62 390 GLY A N 1
ATOM 2746 C CA . GLY A 1 390 ? -16.291 -8.304 12.108 1.00 94.62 390 GLY A CA 1
ATOM 2747 C C . GLY A 1 390 ? -15.520 -7.138 12.731 1.00 94.62 390 GLY A C 1
ATOM 2748 O O . GLY A 1 390 ? -14.601 -7.375 13.504 1.00 94.62 390 GLY A O 1
ATOM 2749 N N . GLY A 1 391 ? -15.884 -5.890 12.433 1.00 94.44 391 GLY A N 1
ATOM 2750 C CA . GLY A 1 391 ? -15.257 -4.695 12.999 1.00 94.44 391 GLY A CA 1
ATOM 2751 C C . GLY A 1 391 ? -14.225 -3.998 12.123 1.00 94.44 391 GLY A C 1
ATOM 2752 O O . GLY A 1 391 ? -13.784 -2.920 12.494 1.00 94.44 391 GLY A O 1
ATOM 2753 N N . ASP A 1 392 ? -13.874 -4.548 10.959 1.00 94.19 392 ASP A N 1
ATOM 2754 C CA . ASP A 1 392 ? -12.892 -3.922 10.061 1.00 94.19 392 ASP A CA 1
ATOM 2755 C C . ASP A 1 392 ? -13.465 -2.743 9.245 1.00 94.19 392 ASP A C 1
ATOM 2757 O O . ASP A 1 392 ? -12.719 -1.973 8.654 1.00 94.19 392 ASP A O 1
ATOM 2761 N N . GLY A 1 393 ? -14.793 -2.582 9.232 1.00 93.25 393 GLY A N 1
ATOM 2762 C CA . GLY A 1 393 ? -15.485 -1.509 8.514 1.00 93.25 393 GLY A CA 1
ATOM 2763 C C . GLY A 1 393 ? -15.723 -1.773 7.022 1.00 93.25 393 GLY A C 1
ATOM 2764 O O . GLY A 1 393 ? -16.434 -0.999 6.385 1.00 93.25 393 GLY A O 1
ATOM 2765 N N . TYR A 1 394 ? -15.246 -2.877 6.456 1.00 91.38 394 TYR A N 1
ATOM 2766 C CA . TYR A 1 394 ? -15.319 -3.144 5.020 1.00 91.38 394 TYR A CA 1
ATOM 2767 C C . TYR A 1 394 ? -16.253 -4.316 4.693 1.00 91.38 394 TYR A C 1
ATOM 2769 O O . TYR A 1 394 ? -16.530 -5.184 5.518 1.00 91.38 394 TYR A O 1
ATOM 2777 N N . GLY A 1 395 ? -16.812 -4.310 3.485 1.00 80.56 395 GLY A N 1
ATOM 2778 C CA . GLY A 1 395 ? -17.591 -5.427 2.963 1.00 80.56 395 GLY A CA 1
ATOM 2779 C C . GLY A 1 395 ? -16.729 -6.688 2.874 1.00 80.56 395 GLY A C 1
ATOM 2780 O O . GLY A 1 395 ? -15.545 -6.606 2.523 1.00 80.56 395 GLY A O 1
ATOM 2781 N N . ARG A 1 396 ? -17.331 -7.825 3.231 1.00 63.31 396 ARG A N 1
ATOM 2782 C CA . ARG A 1 396 ? -16.770 -9.153 2.980 1.00 63.31 396 ARG A CA 1
ATOM 2783 C C . ARG A 1 396 ? -17.110 -9.621 1.578 1.00 63.31 396 ARG A C 1
ATOM 2785 O O . ARG A 1 396 ? -18.231 -9.291 1.127 1.00 63.31 396 ARG A O 1
#

Mean predicted aligned error: 12.27 Å

Secondary structure (DSSP, 8-state):
---TTHHHHHHHHHHHTTS--------EE-TTT-PEESSSSB-TTT--B----PPP---------PPPPP-PPPP-PPPPHHHHHHHHHHHHHHHS-GGGGGSHHHHHHHHHHHHHHHHHHHHS--TTS-HHHHHHHHHHHHHHHHHHHEEEEE-TTTTTSSEEEEEEEEE-TTS-EEEEEEEEEE-TTTTTSSEEEEEPPHHHHHHHHHHHHHHHHHHHHHTTEEEETTEEEEHHHHHH--HHHHHHHHHHT----TTTTTSSEEE-TTTTTSSEEE---TT-BTTEEE-------GGGTTS-PPPTT-SEEE-TTTTTSSEEE-GGGTTSSEEE-TTTTTS-SPPBPTTTTTSSEEE-TTTTTSSB-TTSSB-TTTTTSSEEE-TTTTTSSB--

Foldseek 3Di:
DDDPPPVVVVVVVVVVVPPPPPPLPQFQQALQQRAGDPDDQADPVPRHGGDDDDDDDDDDDDDDDDDDDDDDDDDDDPDDLLVQLLVLLVVLLVQLDPVLLPDLLSLLLNLLSLLLSVLSCQLRVHPSQDPVSSSSSSVSNSSSCRSNFKDKAFDPQCRLQQKDFPWDWWQDPVLDIDTDRPDIDGQPLPRSRRIAIFGAFQVSSLVSNVSSLVVNVVVLVVVVFDDLQSHTGHPVSVVVGAQQSSLSSNQSRDQWDSSNRLQQKGFDPQCNRRQKDFDPPPQDDQQKHFPDDDPDDVPPVPDDDPPRTDRIDGDPRCRNRRIDGDPVPSSNRIDGDPQCRSRRGAAFDPQCRQSQKDFDPQCRQQCAHPVRHGDPVRRSRRIHGDPQSRSNRHHD

Nearest PDB structures (foldseek):
  1uk5-assembly1_A  TM=2.988E-01  e=5.611E+00  Mus musculus

pLDDT: mean 80.18, std 21.02, range [26.39, 98.06]

Sequence (396 aa):
MSHPDFRKIVSLAAACLLACGAIAQSLVVCPACSHESSGGNFCQHCGAPLEKTAAASARNPAAETPPAEAAAPEASSAPAAADVAARIVREDLHSATAGSLATPEGAARALAALANAKA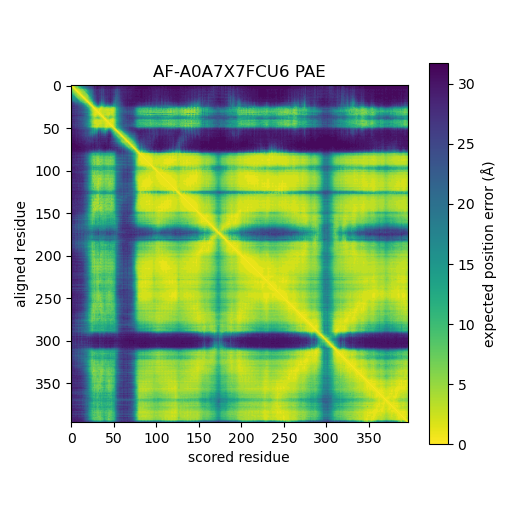VFAAFPSSAVTEEERRQIHAGIAAARNALFSARVVCPRCNGLGLEDDIRELAALDGKSVTMKAGRISCRRCGGAGSIVKIRSASELRSIIAAGRQRFAEASLLAARVKNGNAWIASELDAAATAKQQALLRRNSADPCPECAGYGRCGCDDCGGARVVKCANRDCKDGRIENRPQPRTAATQGRIAPAPGSRFTPCPDCKGIGEVACETCGGTGAVACSACKGGGERKACSKCHAEGTIACRACKGTGKDKNERDCLVCGAQGIVICTTCGGDGYGR

Solvent-accessible surface area (backbone atoms only — not comparable to full-atom values): 21951 Å² total; per-residue (Å²): 139,82,80,82,65,65,64,61,56,54,53,54,58,59,62,67,71,71,78,76,74,78,69,77,80,66,75,50,43,26,69,89,75,45,47,48,40,89,66,70,64,43,29,88,85,78,63,47,71,39,84,81,86,70,82,91,75,92,75,86,80,83,89,86,83,82,86,85,83,89,79,83,89,79,82,94,66,84,74,52,69,40,54,56,43,34,50,52,32,49,53,25,50,66,65,42,41,79,74,30,46,76,38,56,52,38,12,23,23,26,35,41,29,27,36,31,25,52,11,48,44,70,40,39,76,30,90,79,51,48,74,62,59,55,48,49,40,24,50,47,38,38,51,20,48,46,49,52,50,39,40,82,40,69,22,86,88,37,73,42,66,12,39,37,74,36,72,43,66,41,56,43,96,86,76,48,66,48,80,42,79,76,48,74,37,66,17,85,86,43,72,39,65,14,33,38,72,26,29,41,45,39,69,57,48,43,54,38,41,50,52,6,39,50,56,41,48,54,53,36,50,76,68,63,33,39,76,47,76,66,19,70,40,51,56,72,52,62,76,67,47,48,54,67,31,50,12,36,20,9,37,55,30,40,78,43,17,79,75,29,65,37,52,10,37,26,31,24,73,92,34,60,4,55,20,34,34,70,44,83,52,86,66,46,58,75,9,29,25,71,58,72,81,72,81,88,52,91,87,59,84,80,65,84,72,78,72,93,50,56,55,58,43,62,20,80,89,32,68,42,62,26,39,37,68,22,70,94,34,72,40,69,9,37,35,68,22,78,92,38,70,23,59,16,39,52,58,59,15,87,86,36,70,48,56,8,36,37,68,24,77,88,33,72,42,70,11,28,36,101,80,74,39,69,20,78,90,38,73,40,64,12,34,33,58,24,77,85,43,71,7,31,10,28,55,124